Protein AF-K1PUT9-F1 (afdb_monomer_lite)

InterPro domains:
  IPR007111 NACHT nucleoside triphosphatase [PF05729] (448-577)
  IPR025139 Domain of unknown function DUF4062 [PF13271] (136-223)
  IPR027417 P-loop containing nucleoside triphosphate hydrolase [G3DSA:3.40.50.300] (428-583)
  IPR027417 P-loop containing nucleoside triphosphate hydrolase [SSF52540] (423-577)
  IPR052752 NACHT and WD repeat domain-containing protein [PTHR19871] (44-313)

Secondary structure (DSSP, 8-state):
-HHHHHHHHHHHHHHHHHTT-----------------PPPPPPPP------------------------PPPPPPPP----HHHHHHHHHHHHHHHHHHHHHHHHHHHHHHTS-HHHHHHHT-TTSPPPP---EEEEEEE--TTTTHHHHHHIIIIIHHHHHHHHHHTT-EEEEE-GGGT--HHHHHTT-HHHHHHHHHHHHHHH-SS--EEE---S--------SEEEHHHHHHHHHH---HHHHHHHHHHEEEETTSSS-EEEEPPHHHH-GGGG-SSHHHHHHHHHHHHHHHHHHHHHHHHHHHHHS-HHHHGGG----SSSSHHHHHHHHHHHHHHHHHHHTTS-GGG------PPBTTB--TTSHHHHHHHHHHHHHHHHHHHHHHHHHHHHHHH-TTT---HHHHHHHHHHHHHHHHHTT--S-HHHHHHHHHHHHS---S-EEEEE-TTSSHHHHHHHHHHHHHHHTTTSEEEEEEETTSSGGGSSHHHHHHHHHHHHHHHHTPPP---S-HHHHHHHHHHHHHHHHHTT-EEEEEEE-GGGS-SGGGTT-GGGTS-SS--TTEEEEEEEE--GGG--TTT--S--EE--

pLDDT: mean 78.58, std 20.67, range [24.36, 98.19]

Foldseek 3Di:
DVLVVLVVVVVVVVVVVVVPPDDDDDDDDDDDDDDDDDDDDDDDDDDDDDDDDDDDYDDDDDDDDDDDDDDPDDDDPPDQDPVRVVVVVVVVVVVVVVVVVVLVVLLVVLQPDQVLVCLLFLQLSHDFAQPAQEAEAEEAEAPQQCPLLVVLCVVPQQVVLQVLSVVVVHGYHYDDLVVDDDLQCVQLVCSVVVSVVQLVVLVRHHLFHHYDYDDDLFLHFDFDDQKDQPVLVVLLLVQQPDPVLNVLLPVQWDWDVVDVVIIIGGHGLCVVQVQCPPPDSVSVSVSVVVVVVSRVSNLVSSLRSLVVRHDPVRSVSSDGQDCDDDPVRVVVRSVVSVVVVVVVVVVDDPLSDDDDDDDQDPSGQDCVDPRSVVVSVVSSVSVNVSSSVRSVVSVVVQCPPPSNDDDPLSVQSSLQSVLLVVLLPPDDDPVVVLVVLLCQQLDQDQAAAEDEEAPPPSSSSSLSVSSNCSCVSQPVQAHEAEDEAPPDPLRQAQQSVLLSVLVSLCVVVVHDRDDDPDLVVSLVSSVVSLVVCVVSVGAYEYEYEAQLNHDPPPNSLLCVVRDPRGHHSRYYYYYYHYPDPVSPNVVNRPDDYDDPD

Organism: Magallana gigas (NCBI:txid29159)

Structure (mmCIF, N/CA/C/O backbone):
data_AF-K1PUT9-F1
#
_entry.id   AF-K1PUT9-F1
#
loop_
_atom_site.group_PDB
_atom_site.id
_atom_site.type_symbol
_atom_site.label_atom_id
_atom_site.label_alt_id
_atom_site.label_comp_id
_atom_site.label_asym_id
_atom_site.label_entity_id
_atom_site.label_seq_id
_atom_site.pdbx_PDB_ins_code
_atom_site.Cartn_x
_atom_site.Cartn_y
_atom_site.Cartn_z
_atom_site.occupancy
_atom_site.B_iso_or_equiv
_atom_site.auth_seq_id
_atom_site.auth_comp_id
_atom_site.auth_asym_id
_atom_site.auth_atom_id
_atom_site.pdbx_PDB_model_num
ATOM 1 N N . MET A 1 1 ? 30.093 -2.342 -23.960 1.00 30.80 1 MET A N 1
ATOM 2 C CA . MET A 1 1 ? 30.151 -1.610 -22.668 1.00 30.80 1 MET A CA 1
ATOM 3 C C . MET A 1 1 ? 29.332 -2.303 -21.568 1.00 30.80 1 MET A C 1
ATOM 5 O O . MET A 1 1 ? 29.872 -2.478 -20.485 1.00 30.80 1 MET A O 1
ATOM 9 N N . TYR A 1 2 ? 28.123 -2.823 -21.842 1.00 30.95 2 TYR A N 1
ATOM 10 C CA . TYR A 1 2 ? 27.396 -3.733 -20.927 1.00 30.95 2 TYR A CA 1
ATOM 11 C C . TYR A 1 2 ? 28.191 -5.022 -20.604 1.00 30.95 2 TYR A C 1
ATOM 13 O O . TYR A 1 2 ? 28.256 -5.433 -19.454 1.00 30.95 2 TYR A O 1
ATOM 21 N N . ARG A 1 3 ? 28.960 -5.559 -21.569 1.00 33.91 3 ARG A N 1
ATOM 22 C CA . ARG A 1 3 ? 29.993 -6.596 -21.326 1.00 33.91 3 ARG A CA 1
ATOM 23 C C . ARG A 1 3 ? 31.056 -6.204 -20.276 1.00 33.91 3 ARG A C 1
ATOM 25 O O . ARG A 1 3 ? 31.413 -7.042 -19.459 1.00 33.91 3 ARG A O 1
ATOM 32 N N . LYS A 1 4 ? 31.532 -4.947 -20.267 1.00 35.56 4 LYS A N 1
ATOM 33 C CA . LYS A 1 4 ? 32.482 -4.420 -19.256 1.00 35.56 4 LYS A CA 1
ATOM 34 C C . LYS A 1 4 ? 31.805 -4.221 -17.892 1.00 35.56 4 LYS A C 1
ATOM 36 O O . LYS A 1 4 ? 32.411 -4.452 -16.857 1.00 35.56 4 LYS A O 1
ATOM 41 N N . TYR A 1 5 ? 30.528 -3.856 -17.897 1.00 37.16 5 TYR A N 1
ATOM 42 C CA . TYR A 1 5 ? 29.702 -3.718 -16.698 1.00 37.16 5 TYR A CA 1
ATOM 43 C C . TYR A 1 5 ? 29.377 -5.071 -16.036 1.00 37.16 5 TYR A C 1
ATOM 45 O O . TYR A 1 5 ? 29.526 -5.202 -14.825 1.00 37.16 5 TYR A O 1
ATOM 53 N N . LEU A 1 6 ? 29.035 -6.104 -16.819 1.00 36.59 6 LEU A N 1
ATOM 54 C CA . LEU A 1 6 ? 28.894 -7.481 -16.328 1.00 36.59 6 LEU A CA 1
ATOM 55 C C . LEU A 1 6 ? 30.222 -8.022 -15.771 1.00 36.59 6 LEU A C 1
ATOM 57 O O . LEU A 1 6 ? 30.214 -8.757 -14.791 1.00 36.59 6 LEU A O 1
ATOM 61 N N . GLN A 1 7 ? 31.361 -7.613 -16.343 1.00 38.66 7 GLN A N 1
ATOM 62 C CA . GLN A 1 7 ? 32.687 -7.913 -15.790 1.00 38.66 7 GLN A CA 1
ATOM 63 C C . GLN A 1 7 ? 32.936 -7.205 -14.443 1.00 38.66 7 GLN A C 1
ATOM 65 O O . GLN A 1 7 ? 33.443 -7.838 -13.525 1.00 38.66 7 GLN A O 1
ATOM 70 N N . GLU A 1 8 ? 32.553 -5.934 -14.278 1.00 37.59 8 GLU A N 1
ATOM 71 C CA . GLU A 1 8 ? 32.704 -5.206 -13.003 1.00 37.59 8 GLU A CA 1
ATOM 72 C C . GLU A 1 8 ? 31.790 -5.737 -11.884 1.00 37.59 8 GLU A C 1
ATOM 74 O O . GLU A 1 8 ? 32.216 -5.799 -10.729 1.00 37.59 8 GLU A O 1
ATOM 79 N N . ILE A 1 9 ? 30.556 -6.147 -12.206 1.00 38.12 9 ILE A N 1
ATOM 80 C CA . ILE A 1 9 ? 29.644 -6.803 -11.250 1.00 38.12 9 ILE A CA 1
ATOM 81 C C . ILE A 1 9 ? 30.222 -8.147 -10.806 1.00 38.12 9 ILE A C 1
ATOM 83 O O . ILE A 1 9 ? 30.305 -8.408 -9.609 1.00 38.12 9 ILE A O 1
ATOM 87 N N . ALA A 1 10 ? 30.719 -8.943 -11.750 1.00 41.38 10 ALA A N 1
ATOM 88 C CA . ALA A 1 10 ? 31.339 -10.229 -11.460 1.00 41.38 10 ALA A CA 1
ATOM 89 C C . ALA A 1 10 ? 32.583 -10.116 -10.568 1.00 41.38 10 ALA A C 1
ATOM 91 O O . ALA A 1 10 ? 32.801 -10.942 -9.684 1.00 41.38 10 ALA A O 1
ATOM 92 N N . ILE A 1 11 ? 33.400 -9.078 -10.777 1.00 39.72 11 ILE A N 1
ATOM 93 C CA . ILE A 1 11 ? 34.573 -8.800 -9.937 1.00 39.72 11 ILE A CA 1
ATOM 94 C C . ILE A 1 11 ? 34.137 -8.452 -8.504 1.00 39.72 11 ILE A C 1
ATOM 96 O O . ILE A 1 11 ? 34.746 -8.938 -7.552 1.00 39.72 11 ILE A O 1
ATOM 100 N N . ARG A 1 12 ? 33.059 -7.674 -8.337 1.00 40.72 12 ARG A N 1
ATOM 101 C CA . ARG A 1 12 ? 32.508 -7.311 -7.018 1.00 40.72 12 ARG A CA 1
ATOM 102 C C . ARG A 1 12 ? 31.859 -8.492 -6.297 1.00 40.72 12 ARG A C 1
ATOM 104 O O . ARG A 1 12 ? 32.074 -8.655 -5.101 1.00 40.72 12 ARG A O 1
ATOM 111 N N . GLU A 1 13 ? 31.135 -9.352 -7.007 1.00 40.44 13 GLU A N 1
ATOM 112 C CA . GLU A 1 13 ? 30.554 -10.582 -6.445 1.00 40.44 13 GLU A CA 1
ATOM 113 C C . GLU A 1 13 ? 31.645 -11.567 -5.993 1.00 40.44 13 GLU A C 1
ATOM 115 O O . GLU A 1 13 ? 31.548 -12.154 -4.914 1.00 40.44 13 GLU A O 1
ATOM 120 N N . LYS A 1 14 ? 32.747 -11.665 -6.749 1.00 40.25 14 LYS A N 1
ATOM 121 C CA . LYS A 1 14 ? 33.920 -12.479 -6.389 1.00 40.25 14 LYS A CA 1
ATOM 122 C C . LYS A 1 14 ? 34.670 -11.934 -5.165 1.00 40.25 14 LYS A C 1
ATOM 124 O O . LYS A 1 14 ? 35.183 -12.713 -4.366 1.00 40.25 14 LYS A O 1
ATOM 129 N N . GLN A 1 15 ? 34.709 -10.612 -4.986 1.00 35.75 15 GLN A N 1
ATOM 130 C CA . GLN A 1 15 ? 35.295 -9.965 -3.804 1.00 35.75 15 GLN A CA 1
ATOM 131 C C . GLN A 1 15 ? 34.413 -10.106 -2.552 1.00 35.75 15 GLN A C 1
ATOM 133 O O . GLN A 1 15 ? 34.942 -10.276 -1.456 1.00 35.75 15 GLN A O 1
ATOM 138 N N . MET A 1 16 ? 33.084 -10.109 -2.700 1.00 37.28 16 MET A N 1
ATOM 139 C CA . MET A 1 16 ? 32.165 -10.348 -1.579 1.00 37.28 16 MET A CA 1
ATOM 140 C C . MET A 1 16 ? 32.122 -11.820 -1.139 1.00 37.28 16 MET A C 1
ATOM 142 O O . MET A 1 16 ? 31.988 -12.085 0.052 1.00 37.28 16 MET A O 1
ATOM 146 N N . GLY A 1 17 ? 32.315 -12.776 -2.056 1.00 35.94 17 GLY A N 1
ATOM 147 C CA . GLY A 1 17 ? 32.394 -14.206 -1.723 1.00 35.94 17 GLY A CA 1
ATOM 148 C C . GLY A 1 17 ? 33.625 -14.602 -0.895 1.00 35.94 17 GLY A C 1
ATOM 149 O O . GLY A 1 17 ? 33.537 -15.510 -0.072 1.00 35.94 17 GLY A O 1
ATOM 150 N N . ASN A 1 18 ? 34.750 -13.892 -1.046 1.00 33.91 18 ASN A N 1
ATOM 151 C CA . ASN A 1 18 ? 35.984 -14.170 -0.297 1.00 33.91 18 ASN A CA 1
ATOM 152 C C . ASN A 1 18 ? 36.039 -13.513 1.096 1.00 33.91 18 ASN A C 1
ATOM 154 O O . ASN A 1 18 ? 36.857 -13.918 1.917 1.00 33.91 18 ASN A O 1
ATOM 158 N N . ASN A 1 19 ? 35.164 -12.548 1.397 1.00 33.03 19 ASN A N 1
ATOM 159 C CA . ASN A 1 19 ? 35.111 -11.886 2.709 1.00 33.03 19 ASN A CA 1
ATOM 160 C C . ASN A 1 19 ? 34.119 -12.538 3.695 1.00 33.03 19 ASN A C 1
ATOM 162 O O . ASN A 1 19 ? 33.950 -12.044 4.808 1.00 33.03 19 ASN A O 1
ATOM 166 N N . CYS A 1 20 ? 33.497 -13.666 3.330 1.00 29.95 20 CYS A N 1
ATOM 167 C CA . CYS A 1 20 ? 32.589 -14.428 4.199 1.00 29.95 20 CYS A CA 1
ATOM 168 C C . CYS A 1 20 ? 33.163 -15.768 4.700 1.00 29.95 20 CYS A C 1
ATOM 170 O O . CYS A 1 20 ? 32.408 -16.629 5.146 1.00 29.95 20 CYS A O 1
ATOM 172 N N . SER A 1 21 ? 34.488 -15.945 4.696 1.00 33.91 21 SER A N 1
ATOM 173 C CA . SER A 1 21 ? 35.160 -17.050 5.396 1.00 33.91 21 SER A CA 1
ATOM 174 C C . SER A 1 21 ? 36.113 -16.512 6.469 1.00 33.91 21 SER A C 1
ATOM 176 O O . SER A 1 21 ? 37.331 -16.566 6.330 1.00 33.91 21 SER A O 1
ATOM 178 N N . GLY A 1 22 ? 35.540 -15.957 7.539 1.00 25.95 22 GLY A N 1
ATOM 179 C CA . GLY A 1 22 ? 36.256 -15.482 8.723 1.00 25.95 22 GLY A CA 1
ATOM 180 C C . GLY A 1 22 ? 35.576 -15.975 9.997 1.00 25.95 22 GLY A C 1
ATOM 181 O O . GLY A 1 22 ? 34.672 -15.328 10.509 1.00 25.95 22 GLY A O 1
ATOM 182 N N . THR A 1 23 ? 35.989 -17.162 10.445 1.00 28.58 23 THR A N 1
ATOM 183 C CA . THR A 1 23 ? 36.027 -17.655 11.838 1.00 28.58 23 THR A CA 1
ATOM 184 C C . THR A 1 23 ? 35.110 -16.990 12.876 1.00 28.58 23 THR A C 1
ATOM 186 O O . THR A 1 23 ? 35.465 -15.976 13.472 1.00 28.58 23 THR A O 1
ATOM 189 N N . LEU A 1 24 ? 34.014 -17.673 13.229 1.00 26.48 24 LEU A N 1
ATOM 190 C CA . LEU A 1 24 ? 33.425 -17.602 14.571 1.00 26.48 24 LEU A CA 1
ATOM 191 C C . LEU A 1 24 ? 33.743 -18.904 15.311 1.00 26.48 24 LEU A C 1
ATOM 193 O O . LEU A 1 24 ? 33.094 -19.935 15.141 1.00 26.48 24 LEU A O 1
ATOM 197 N N . THR A 1 25 ? 34.795 -18.839 16.118 1.00 24.36 25 THR A N 1
ATOM 198 C CA . THR A 1 25 ? 35.173 -19.822 17.128 1.00 24.36 25 THR A CA 1
ATOM 199 C C . THR A 1 25 ? 34.096 -19.884 18.215 1.00 24.36 25 THR A C 1
ATOM 201 O O . THR A 1 25 ? 33.908 -18.943 18.983 1.00 24.36 25 THR A O 1
ATOM 204 N N . ARG A 1 26 ? 33.377 -21.008 18.310 1.00 24.84 26 ARG A N 1
ATOM 205 C CA . ARG A 1 26 ? 32.587 -21.349 19.503 1.00 24.84 26 ARG A CA 1
ATOM 206 C C . ARG A 1 26 ? 33.471 -22.128 20.472 1.00 24.84 26 ARG A C 1
ATOM 208 O O . ARG A 1 26 ? 33.825 -23.270 20.195 1.00 24.84 26 ARG A O 1
ATOM 215 N N . HIS A 1 27 ? 33.795 -21.519 21.610 1.00 26.58 27 HIS A N 1
ATOM 216 C CA . HIS A 1 27 ? 34.265 -22.260 22.780 1.00 26.58 27 HIS A CA 1
ATOM 217 C C . HIS A 1 27 ? 33.096 -23.018 23.444 1.00 26.58 27 HIS A C 1
ATOM 219 O O . HIS A 1 27 ? 31.967 -22.520 23.427 1.00 26.58 27 HIS A O 1
ATOM 225 N N . PRO A 1 28 ? 33.345 -24.217 24.006 1.00 28.77 28 PRO A N 1
ATOM 226 C CA . PRO A 1 28 ? 32.319 -25.104 24.540 1.00 28.77 28 PRO A CA 1
ATOM 227 C C . PRO A 1 28 ? 32.100 -24.886 26.043 1.00 28.77 28 PRO A C 1
ATOM 229 O O . PRO A 1 28 ? 33.018 -24.495 26.759 1.00 28.77 28 PRO A O 1
ATOM 232 N N . ASN A 1 29 ? 30.907 -25.218 26.533 1.00 24.91 29 ASN A N 1
ATOM 233 C CA . ASN A 1 29 ? 30.709 -25.621 27.927 1.00 24.91 29 ASN A CA 1
ATOM 234 C C . ASN A 1 29 ? 29.463 -26.531 28.049 1.00 24.91 29 ASN A C 1
ATOM 236 O O . ASN A 1 29 ? 28.692 -26.613 27.091 1.00 24.91 29 ASN A O 1
ATOM 240 N N . PRO A 1 30 ? 29.311 -27.311 29.136 1.00 29.06 30 PRO A N 1
ATOM 241 C CA . PRO A 1 30 ? 29.352 -28.764 29.028 1.00 29.06 30 PRO A CA 1
ATOM 242 C C . PRO A 1 30 ? 28.122 -29.466 29.641 1.00 29.06 30 PRO A C 1
ATOM 244 O O . PRO A 1 30 ? 27.327 -28.863 30.347 1.00 29.06 30 PRO A O 1
ATOM 247 N N . GLN A 1 31 ? 28.052 -30.780 29.400 1.00 25.86 31 GLN A N 1
ATOM 248 C CA . GLN A 1 31 ? 27.315 -31.802 30.162 1.00 25.86 31 GLN A CA 1
ATOM 249 C C . GLN A 1 31 ? 25.779 -31.690 30.275 1.00 25.86 31 GLN A C 1
ATOM 251 O O . GLN A 1 31 ? 25.223 -30.942 31.068 1.00 25.86 31 GLN A O 1
ATOM 256 N N . SER A 1 32 ? 25.085 -32.629 29.631 1.00 26.20 32 SER A N 1
ATOM 257 C CA . SER A 1 32 ? 24.365 -33.679 30.371 1.00 26.20 32 SER A CA 1
ATOM 258 C C . SER A 1 32 ? 23.979 -34.833 29.444 1.00 26.20 32 SER A C 1
ATOM 260 O O . SER A 1 32 ? 23.550 -34.665 28.306 1.00 26.20 32 SER A O 1
ATOM 262 N N . SER A 1 33 ? 24.255 -36.021 29.959 1.00 25.44 33 SER A N 1
ATOM 263 C CA . SER A 1 33 ? 23.926 -37.354 29.478 1.00 25.44 33 SER A CA 1
ATOM 264 C C . SER A 1 33 ? 22.414 -37.576 29.370 1.00 25.44 33 SER A C 1
ATOM 266 O O . SER A 1 33 ? 21.672 -37.112 30.226 1.00 25.44 33 SER A O 1
ATOM 268 N N . GLU A 1 34 ? 21.952 -38.341 28.377 1.00 27.53 34 GLU A N 1
ATOM 269 C CA . GLU A 1 34 ? 21.602 -39.772 28.503 1.00 27.53 34 GLU A CA 1
ATOM 270 C C . GLU A 1 34 ? 20.515 -40.218 27.498 1.00 27.53 34 GLU A C 1
ATOM 272 O O . GLU A 1 34 ? 19.565 -39.505 27.198 1.00 27.53 34 GLU A O 1
ATOM 277 N N . ASN A 1 35 ? 20.660 -41.474 27.064 1.00 27.98 35 ASN A N 1
ATOM 278 C CA . ASN A 1 35 ? 19.644 -42.402 26.549 1.00 27.98 35 ASN A CA 1
ATOM 279 C C . ASN A 1 35 ? 19.108 -42.281 25.108 1.00 27.98 35 ASN A C 1
ATOM 281 O O . ASN A 1 35 ? 18.075 -41.691 24.807 1.00 27.98 35 ASN A O 1
ATOM 285 N N . ARG A 1 36 ? 19.760 -43.071 24.237 1.00 27.81 36 ARG A N 1
ATOM 286 C CA . ARG A 1 36 ? 19.180 -43.683 23.031 1.00 27.81 36 ARG A CA 1
ATOM 287 C C . ARG A 1 36 ? 18.022 -44.617 23.404 1.00 27.81 36 ARG A C 1
ATOM 289 O O . ARG A 1 36 ? 18.227 -45.558 24.168 1.00 27.81 36 ARG A O 1
ATOM 296 N N . ARG A 1 37 ? 16.868 -44.463 22.751 1.00 29.67 37 ARG A N 1
ATOM 297 C CA . ARG A 1 37 ? 15.936 -45.568 22.473 1.00 29.67 37 ARG A CA 1
ATOM 298 C C . ARG A 1 37 ? 15.437 -45.475 21.032 1.00 29.67 37 ARG A C 1
ATOM 300 O O . ARG A 1 37 ? 15.165 -44.396 20.521 1.00 29.67 37 ARG A O 1
ATOM 307 N N . THR A 1 38 ? 15.421 -46.637 20.397 1.00 33.41 38 THR A N 1
ATOM 308 C CA . THR A 1 38 ? 14.988 -46.954 19.034 1.00 33.41 38 THR A CA 1
ATOM 309 C C . THR A 1 38 ? 13.473 -46.772 18.835 1.00 33.41 38 THR A C 1
ATOM 311 O O . THR A 1 38 ? 12.729 -46.815 19.816 1.00 33.41 38 THR A O 1
ATOM 314 N N . PRO A 1 39 ? 13.000 -46.592 17.586 1.00 32.75 39 PRO A N 1
ATOM 315 C CA . PRO A 1 39 ? 11.581 -46.402 17.278 1.00 32.75 39 PRO A CA 1
ATOM 316 C C . PRO A 1 39 ? 10.847 -47.744 17.075 1.00 32.75 39 PRO A C 1
ATOM 318 O O . PRO A 1 39 ? 11.471 -48.686 16.583 1.00 32.75 39 PRO A O 1
ATOM 321 N N . PRO A 1 40 ? 9.539 -47.854 17.386 1.00 32.22 40 PRO A N 1
ATOM 322 C CA . PRO A 1 40 ? 8.723 -48.973 16.936 1.00 32.22 40 PRO A CA 1
ATOM 323 C C . PRO A 1 40 ? 7.914 -48.629 15.672 1.00 32.22 40 PRO A C 1
ATOM 325 O O . PRO A 1 40 ? 7.420 -47.514 15.500 1.00 32.22 40 PRO A O 1
ATOM 328 N N . GLU A 1 41 ? 7.791 -49.633 14.807 1.00 32.69 41 GLU A N 1
ATOM 329 C CA . GLU A 1 41 ? 6.952 -49.702 13.604 1.00 32.69 41 GLU A CA 1
ATOM 330 C C . GLU A 1 41 ? 5.460 -49.998 13.918 1.00 32.69 41 GLU A C 1
ATOM 332 O O . GLU A 1 41 ? 5.133 -50.359 15.053 1.00 32.69 41 GLU A O 1
ATOM 337 N N . PRO A 1 42 ? 4.539 -49.828 12.940 1.00 37.69 42 PRO A N 1
ATOM 338 C CA . PRO A 1 42 ? 3.090 -49.735 13.160 1.00 37.69 42 PRO A CA 1
ATOM 339 C C . PRO A 1 42 ? 2.347 -51.080 13.002 1.00 37.69 42 PRO A C 1
ATOM 341 O O . PRO A 1 42 ? 2.866 -51.984 12.347 1.00 37.69 42 PRO A O 1
ATOM 344 N N . PRO A 1 43 ? 1.101 -51.228 13.507 1.00 36.44 43 PRO A N 1
ATOM 345 C CA . PRO A 1 43 ? 0.304 -52.425 13.259 1.00 36.44 43 PRO A CA 1
ATOM 346 C C . PRO A 1 43 ? -0.730 -52.253 12.130 1.00 36.44 43 PRO A C 1
ATOM 348 O O . PRO A 1 43 ? -1.459 -51.263 12.049 1.00 36.44 43 PRO A O 1
ATOM 351 N N . THR A 1 44 ? -0.811 -53.288 11.296 1.00 31.80 44 THR A N 1
ATOM 352 C CA . THR A 1 44 ? -1.828 -53.582 10.267 1.00 31.80 44 THR A CA 1
ATOM 353 C C . THR A 1 44 ? -3.019 -54.347 10.896 1.00 31.80 44 THR A C 1
ATOM 355 O O . THR A 1 44 ? -2.849 -54.944 11.962 1.00 31.80 44 THR A O 1
ATOM 358 N N . PRO A 1 45 ? -4.227 -54.362 10.289 1.00 39.69 45 PRO A N 1
ATOM 359 C CA . PRO A 1 45 ? -5.467 -54.780 10.944 1.00 39.69 45 PRO A CA 1
ATOM 360 C C . PRO A 1 45 ? -5.888 -56.223 10.608 1.00 39.69 45 PRO A C 1
ATOM 362 O O . PRO A 1 45 ? -5.579 -56.744 9.538 1.00 39.69 45 PRO A O 1
ATOM 365 N N . LEU A 1 46 ? -6.678 -56.838 11.494 1.00 29.50 46 LEU A N 1
ATOM 366 C CA . LEU A 1 46 ? -7.409 -58.088 11.253 1.00 29.50 46 LEU A CA 1
ATOM 367 C C . LEU A 1 46 ? -8.869 -57.934 11.700 1.00 29.50 46 LEU A C 1
ATOM 369 O O . LEU A 1 46 ? -9.144 -57.349 12.747 1.00 29.50 46 LEU A O 1
ATOM 373 N N . GLY A 1 47 ? -9.791 -58.447 10.882 1.00 27.14 47 GLY A N 1
ATOM 374 C CA . GLY A 1 47 ? -11.238 -58.425 11.101 1.00 27.14 47 GLY A CA 1
ATOM 375 C C . GLY A 1 47 ? -11.892 -59.813 11.161 1.00 27.14 47 GLY A C 1
ATOM 376 O O . GLY A 1 47 ? -11.200 -60.828 11.137 1.00 27.14 47 GLY A O 1
ATOM 377 N N . HIS A 1 48 ? -13.238 -59.777 11.137 1.00 31.55 48 HIS A N 1
ATOM 378 C CA . HIS A 1 48 ? -14.245 -60.860 10.994 1.00 31.55 48 HIS A CA 1
ATOM 379 C C . HIS A 1 48 ? -14.515 -61.734 12.244 1.00 31.55 48 HIS A C 1
ATOM 381 O O . HIS A 1 48 ? -13.600 -61.964 13.018 1.00 31.55 48 HIS A O 1
ATOM 387 N N . HIS A 1 49 ? -15.713 -62.249 12.588 1.00 30.14 49 HIS A N 1
ATOM 388 C CA . HIS A 1 49 ? -17.033 -62.582 11.978 1.00 30.14 49 HIS A CA 1
ATOM 389 C C . HIS A 1 49 ? -18.083 -62.612 13.149 1.00 30.14 49 HIS A C 1
ATOM 391 O O . HIS A 1 49 ? -17.659 -62.854 14.272 1.00 30.14 49 HIS A O 1
ATOM 397 N N . ALA A 1 50 ? -19.385 -62.258 13.094 1.00 28.77 50 ALA A N 1
ATOM 398 C CA . ALA A 1 50 ? -20.593 -62.670 12.332 1.00 28.77 50 ALA A CA 1
ATOM 399 C C . ALA A 1 50 ? -21.620 -63.508 13.156 1.00 28.77 50 ALA A C 1
ATOM 401 O O . ALA A 1 50 ? -21.240 -64.157 14.126 1.00 28.77 50 ALA A O 1
ATOM 402 N N . THR A 1 51 ? -22.879 -63.527 12.664 1.00 27.19 51 THR A N 1
ATOM 403 C CA . THR A 1 51 ? -24.092 -64.348 12.984 1.00 27.19 51 THR A CA 1
ATOM 404 C C . THR A 1 51 ? -25.117 -63.783 13.984 1.00 27.19 51 THR A C 1
ATOM 406 O O . THR A 1 51 ? -24.735 -63.140 14.951 1.00 27.19 51 THR A O 1
ATOM 409 N N . GLU A 1 52 ? -26.427 -64.071 13.917 1.00 28.75 52 GLU A N 1
ATOM 410 C CA . GLU A 1 52 ? -27.485 -64.114 12.873 1.00 28.75 52 GLU A CA 1
ATOM 411 C C . GLU A 1 52 ? -28.836 -64.421 13.591 1.00 28.75 52 GLU A C 1
ATOM 413 O O . GLU A 1 52 ? -28.823 -64.829 14.751 1.00 28.75 52 GLU A O 1
ATOM 418 N N . SER A 1 53 ? -29.969 -64.323 12.869 1.00 28.22 53 SER A N 1
ATOM 419 C CA . SER A 1 53 ? -31.367 -64.745 13.192 1.00 28.22 53 SER A CA 1
ATOM 420 C C . SER A 1 53 ? -32.231 -63.784 14.046 1.00 28.22 53 SER A C 1
ATOM 422 O O . SER A 1 53 ? -31.775 -63.255 15.047 1.00 28.22 53 SER A O 1
ATOM 424 N N . GLY A 1 54 ? -33.498 -63.448 13.754 1.00 25.83 54 GLY A N 1
ATOM 425 C CA . GLY A 1 54 ? -34.460 -63.859 12.724 1.00 25.83 54 GLY A CA 1
ATOM 426 C C . GLY A 1 54 ? -35.579 -64.756 13.278 1.00 25.83 54 GLY A C 1
ATOM 427 O O . GLY A 1 54 ? -35.345 -65.950 13.386 1.00 25.83 54 GLY A O 1
ATOM 428 N N . ASN A 1 55 ? -36.788 -64.226 13.561 1.00 27.42 55 ASN A N 1
ATOM 429 C CA . ASN A 1 55 ? -38.055 -64.926 13.256 1.00 27.42 55 ASN A CA 1
ATOM 430 C C . ASN A 1 55 ? -39.339 -64.071 13.373 1.00 27.42 55 ASN A C 1
ATOM 432 O O . ASN A 1 55 ? -39.386 -63.073 14.087 1.00 27.42 55 ASN A O 1
ATOM 436 N N . GLN A 1 56 ? -40.367 -64.503 12.634 1.00 28.45 56 GLN A N 1
ATOM 437 C CA . GLN A 1 56 ? -41.621 -63.824 12.292 1.00 28.45 56 GLN A CA 1
ATOM 438 C C . GLN A 1 56 ? -42.863 -64.287 13.100 1.00 28.45 56 GLN A C 1
ATOM 440 O O . GLN A 1 56 ? -42.905 -65.405 13.599 1.00 28.45 56 GLN A O 1
ATOM 445 N N . ASN A 1 57 ? -43.915 -63.455 13.007 1.00 29.52 57 ASN A N 1
ATOM 446 C CA . ASN A 1 57 ? -45.347 -63.761 12.786 1.00 29.52 57 ASN A CA 1
ATOM 447 C C . ASN A 1 57 ? -46.360 -64.054 13.927 1.00 29.52 57 ASN A C 1
ATOM 449 O O . ASN A 1 57 ? -46.361 -65.104 14.552 1.00 29.52 57 ASN A O 1
ATOM 453 N N . ALA A 1 58 ? -47.354 -63.142 13.949 1.00 27.73 58 ALA A N 1
ATOM 454 C CA . ALA A 1 58 ? -48.816 -63.328 13.846 1.00 27.73 58 ALA A CA 1
ATOM 455 C C . ALA A 1 58 ? -49.652 -63.825 15.049 1.00 27.73 58 ALA A C 1
ATOM 457 O O . ALA A 1 58 ? -49.535 -64.970 15.457 1.00 27.73 58 ALA A O 1
ATOM 458 N N . GLN A 1 59 ? -50.631 -63.007 15.484 1.00 27.16 59 GLN A N 1
ATOM 459 C CA . GLN A 1 59 ? -52.093 -63.201 15.293 1.00 27.16 59 GLN A CA 1
ATOM 460 C C . GLN A 1 59 ? -52.939 -62.225 16.159 1.00 27.16 59 GLN A C 1
ATOM 462 O O . GLN A 1 59 ? -52.650 -61.991 17.327 1.00 27.16 59 GLN A O 1
ATOM 467 N N . ASN A 1 60 ? -53.991 -61.661 15.546 1.00 28.38 60 ASN A N 1
ATOM 468 C CA . ASN A 1 60 ? -55.162 -60.959 16.134 1.00 28.38 60 ASN A CA 1
ATOM 469 C C . ASN A 1 60 ? -56.173 -61.992 16.720 1.00 28.38 60 ASN A C 1
ATOM 471 O O . ASN A 1 60 ? -56.001 -63.158 16.359 1.00 28.38 60 ASN A O 1
ATOM 475 N N . PRO A 1 61 ? -57.252 -61.664 17.499 1.00 39.41 61 PRO A N 1
ATOM 476 C CA . PRO A 1 61 ? -58.137 -60.474 17.415 1.00 39.41 61 PRO A CA 1
ATOM 477 C C . PRO A 1 61 ? -58.655 -59.865 18.763 1.00 39.41 61 PRO A C 1
ATOM 479 O O . PRO A 1 61 ? -58.355 -60.362 19.840 1.00 39.41 61 PRO A O 1
ATOM 482 N N . GLY A 1 62 ? -59.416 -58.751 18.679 1.00 24.77 62 GLY A N 1
ATOM 483 C CA . GLY A 1 62 ? -59.976 -57.931 19.791 1.00 24.77 62 GLY A CA 1
ATOM 484 C C . GLY A 1 62 ? -61.176 -58.539 20.564 1.00 24.77 62 GLY A C 1
ATOM 485 O O . GLY A 1 62 ? -61.290 -59.760 20.545 1.00 24.77 62 GLY A O 1
ATOM 486 N N . PRO A 1 63 ? -62.113 -57.768 21.194 1.00 43.84 63 PRO A N 1
ATOM 487 C CA . PRO A 1 63 ? -62.386 -56.322 21.058 1.00 43.84 63 PRO A CA 1
ATOM 488 C C . PRO A 1 63 ? -62.747 -55.531 22.358 1.00 43.84 63 PRO A C 1
ATOM 490 O O . PRO A 1 63 ? -62.969 -56.083 23.430 1.00 43.84 63 PRO A O 1
ATOM 493 N N . SER A 1 64 ? -62.972 -54.222 22.161 1.00 28.48 64 SER A N 1
ATOM 494 C CA . SER A 1 64 ? -64.054 -53.386 22.736 1.00 28.48 64 SER A CA 1
ATOM 495 C C . SER A 1 64 ? -63.771 -52.368 23.864 1.00 28.48 64 SER A C 1
ATOM 497 O O . SER A 1 64 ? -63.293 -52.684 24.946 1.00 28.48 64 SER A O 1
ATOM 499 N N . ASN A 1 65 ? -64.245 -51.151 23.548 1.00 28.06 65 ASN A N 1
ATOM 500 C CA . ASN A 1 65 ? -64.884 -50.118 24.375 1.00 28.06 65 ASN A CA 1
ATOM 501 C C . ASN A 1 65 ? -64.124 -48.861 24.846 1.00 28.06 65 ASN A C 1
ATOM 503 O O . ASN A 1 65 ? -63.332 -48.894 25.777 1.00 28.06 65 ASN A O 1
ATOM 507 N N . SER A 1 66 ? -64.578 -47.742 24.234 1.00 28.27 66 SER A N 1
ATOM 508 C CA . SER A 1 66 ? -64.975 -46.435 24.815 1.00 28.27 66 SER A CA 1
ATOM 509 C C . SER A 1 66 ? -63.887 -45.651 25.554 1.00 28.27 66 SER A C 1
ATOM 511 O O . SER A 1 66 ? -63.304 -46.157 26.496 1.00 28.27 66 SER A O 1
ATOM 513 N N . THR A 1 67 ? -63.520 -44.408 25.236 1.00 31.31 67 THR A N 1
ATOM 514 C CA . THR A 1 67 ? -64.245 -43.166 24.878 1.00 31.31 67 THR A CA 1
ATOM 515 C C . THR A 1 67 ? -63.111 -42.157 24.585 1.00 31.31 67 THR A C 1
ATOM 517 O O . THR A 1 67 ? -62.148 -42.118 25.337 1.00 31.31 67 THR A O 1
ATOM 520 N N . GLY A 1 68 ? -63.038 -41.414 23.481 1.00 30.75 68 GLY A N 1
ATOM 521 C CA . GLY A 1 68 ? -63.870 -40.248 23.199 1.00 30.75 68 GLY A CA 1
ATOM 522 C C . GLY A 1 68 ? -63.121 -38.932 23.492 1.00 30.75 68 GLY A C 1
ATOM 523 O O . GLY A 1 68 ? -63.339 -38.349 24.544 1.00 30.75 68 GLY A O 1
ATOM 524 N N . THR A 1 69 ? -62.269 -38.444 22.575 1.00 32.12 69 THR A N 1
ATOM 525 C CA . THR A 1 69 ? -62.103 -37.001 22.255 1.00 32.12 69 THR A CA 1
ATOM 526 C C . THR A 1 69 ? -61.275 -36.819 20.974 1.00 32.12 69 THR A C 1
ATOM 528 O O . THR A 1 69 ? -60.287 -37.509 20.745 1.00 32.12 69 THR A O 1
ATOM 531 N N . GLN A 1 70 ? -61.749 -35.936 20.095 1.00 34.06 70 GLN A N 1
ATOM 532 C CA . GLN A 1 70 ? -61.354 -35.786 18.693 1.00 34.06 70 GLN A CA 1
ATOM 533 C C . GLN A 1 70 ? -60.020 -35.035 18.520 1.00 34.06 70 GLN A C 1
ATOM 535 O O . GLN A 1 70 ? -59.830 -33.977 19.110 1.00 34.06 70 GLN A O 1
ATOM 540 N N . ASN A 1 71 ? -59.150 -35.531 17.632 1.00 33.66 71 ASN A N 1
ATOM 541 C CA . ASN A 1 71 ? -58.046 -34.773 17.030 1.00 33.66 71 ASN A CA 1
ATOM 542 C C . ASN A 1 71 ? -58.460 -34.345 15.607 1.00 33.66 71 ASN A C 1
ATOM 544 O O . ASN A 1 71 ? -58.993 -35.184 14.875 1.00 33.66 71 ASN A O 1
ATOM 548 N N . PRO A 1 72 ? -58.222 -33.094 15.170 1.00 39.81 72 PRO A N 1
ATOM 549 C CA . PRO A 1 72 ? -58.499 -32.695 13.797 1.00 39.81 72 PRO A CA 1
ATOM 550 C C . PRO A 1 72 ? -57.511 -33.385 12.848 1.00 39.81 72 PRO A C 1
ATOM 552 O O . PRO A 1 72 ? -56.296 -33.340 13.043 1.00 39.81 72 PRO A O 1
ATOM 555 N N . ALA A 1 73 ? -58.051 -34.046 11.824 1.00 40.28 73 ALA A N 1
ATOM 556 C CA . ALA A 1 73 ? -57.291 -34.739 10.794 1.00 40.28 73 ALA A CA 1
ATOM 557 C C . ALA A 1 73 ? -56.275 -33.797 10.120 1.00 40.28 73 ALA A C 1
ATOM 559 O O . ALA A 1 73 ? -56.643 -32.765 9.556 1.00 40.28 73 ALA A O 1
ATOM 560 N N . GLN A 1 74 ? -54.992 -34.165 10.157 1.00 40.84 74 GLN A N 1
ATOM 561 C CA . GLN A 1 74 ? -53.959 -33.531 9.343 1.00 40.84 74 GLN A CA 1
ATOM 562 C C . GLN A 1 74 ? -54.223 -33.850 7.866 1.00 40.84 74 GLN A C 1
ATOM 564 O O . GLN A 1 74 ? -54.211 -35.010 7.456 1.00 40.84 74 GLN A O 1
ATOM 569 N N . ALA A 1 75 ? -54.470 -32.809 7.071 1.00 41.66 75 ALA A N 1
ATOM 570 C CA . ALA A 1 75 ? -54.516 -32.905 5.617 1.00 41.66 75 ALA A CA 1
ATOM 571 C C . ALA A 1 75 ? -53.143 -33.349 5.064 1.00 41.66 75 ALA A C 1
ATOM 573 O O . ALA A 1 75 ? -52.113 -32.941 5.610 1.00 41.66 75 ALA A O 1
ATOM 574 N N . PRO A 1 76 ? -53.096 -34.145 3.979 1.00 44.41 76 PRO A N 1
ATOM 575 C CA . PRO A 1 76 ? -51.834 -34.580 3.389 1.00 44.41 76 PRO A CA 1
ATOM 576 C C . PRO A 1 76 ? -51.027 -33.371 2.882 1.00 44.41 76 PRO A C 1
ATOM 578 O O . PRO A 1 76 ? -51.618 -32.368 2.460 1.00 44.41 76 PRO A O 1
ATOM 581 N N . PRO A 1 77 ? -49.681 -33.426 2.906 1.00 47.44 77 PRO A N 1
ATOM 582 C CA . PRO A 1 77 ? -48.851 -32.318 2.453 1.00 47.44 77 PRO A CA 1
ATOM 583 C C . PRO A 1 77 ? -49.153 -32.022 0.980 1.00 47.44 77 PRO A C 1
ATOM 585 O O . PRO A 1 77 ? -49.057 -32.902 0.126 1.00 47.44 77 PRO A O 1
ATOM 588 N N . LYS A 1 78 ? -49.537 -30.774 0.678 1.00 55.19 78 LYS A N 1
ATOM 589 C CA . LYS A 1 78 ? -49.787 -30.309 -0.693 1.00 55.19 78 LYS A CA 1
ATOM 590 C C . LYS A 1 78 ? -48.526 -30.517 -1.539 1.00 55.19 78 LYS A C 1
ATOM 592 O O . LYS A 1 78 ? -47.550 -29.781 -1.391 1.00 55.19 78 LYS A O 1
ATOM 597 N N . VAL A 1 79 ? -48.554 -31.501 -2.435 1.00 54.97 79 VAL A N 1
ATOM 598 C CA . VAL A 1 79 ? -47.518 -31.705 -3.451 1.00 54.97 79 VAL A CA 1
ATOM 599 C C . VAL A 1 79 ? -47.622 -30.554 -4.451 1.00 54.97 79 VAL A C 1
ATOM 601 O O . VAL A 1 79 ? -48.607 -30.437 -5.175 1.00 54.97 79 VAL A O 1
ATOM 604 N N . LEU A 1 80 ? -46.631 -29.661 -4.437 1.00 59.59 80 LEU A N 1
ATOM 605 C CA . LEU A 1 80 ? -46.544 -28.532 -5.367 1.00 59.59 80 LEU A CA 1
ATOM 606 C C . LEU A 1 80 ? -46.368 -29.055 -6.797 1.00 59.59 80 LEU A C 1
ATOM 608 O O . LEU A 1 80 ? -45.483 -29.882 -7.040 1.00 59.59 80 LEU A O 1
ATOM 612 N N . THR A 1 81 ? -47.166 -28.545 -7.736 1.00 78.50 81 THR A N 1
ATOM 613 C CA . THR A 1 81 ? -47.004 -28.847 -9.166 1.00 78.50 81 THR A CA 1
ATOM 614 C C . THR A 1 81 ? -45.667 -28.304 -9.690 1.00 78.50 81 THR A C 1
ATOM 616 O O . THR A 1 81 ? -45.088 -27.377 -9.117 1.00 78.50 81 THR A O 1
ATOM 619 N N . GLU A 1 82 ? -45.149 -28.874 -10.781 1.00 71.62 82 GLU A N 1
ATOM 620 C CA . GLU A 1 82 ? -43.913 -28.423 -11.453 1.00 71.62 82 GLU A CA 1
ATOM 621 C C . GLU A 1 82 ? -43.907 -26.910 -11.737 1.00 71.62 82 GLU A C 1
ATOM 623 O O . GLU A 1 82 ? -42.912 -26.227 -11.493 1.00 71.62 82 GLU A O 1
ATOM 628 N N . GLU A 1 83 ? -45.043 -26.359 -12.170 1.00 73.38 83 GLU A N 1
ATOM 629 C CA . GLU A 1 83 ? -45.206 -24.922 -12.414 1.00 73.38 83 GLU A CA 1
ATOM 630 C C . GLU A 1 83 ? -45.120 -24.091 -11.127 1.00 73.38 83 GLU A C 1
ATOM 632 O O . GLU A 1 83 ? -44.471 -23.046 -11.106 1.00 73.38 83 GLU A O 1
ATOM 637 N N . GLN A 1 84 ? -45.695 -24.573 -10.019 1.00 73.31 84 GLN A N 1
ATOM 638 C CA . GLN A 1 84 ? -45.608 -23.901 -8.719 1.00 73.31 84 GLN A CA 1
ATOM 639 C C . GLN A 1 84 ? -44.184 -23.930 -8.144 1.00 73.31 84 GLN A C 1
ATOM 641 O O . GLN A 1 84 ? -43.773 -22.974 -7.481 1.00 73.31 84 GLN A O 1
ATOM 646 N N . LYS A 1 85 ? -43.414 -24.996 -8.406 1.00 74.94 85 LYS A N 1
ATOM 647 C CA . LYS A 1 85 ? -41.987 -25.069 -8.047 1.00 74.94 85 LYS A CA 1
ATOM 648 C C . LYS A 1 85 ? -41.164 -24.062 -8.852 1.00 74.94 85 LYS A C 1
ATOM 650 O O . LYS A 1 85 ? -40.441 -23.275 -8.244 1.00 74.94 85 LYS A O 1
ATOM 655 N N . LYS A 1 86 ? -41.339 -24.013 -10.180 1.00 79.25 86 LYS A N 1
ATOM 656 C CA . LYS A 1 86 ? -40.659 -23.039 -11.056 1.00 79.25 86 LYS A CA 1
ATOM 657 C C . LYS A 1 86 ? -41.000 -21.593 -10.692 1.00 79.25 86 LYS A C 1
ATOM 659 O O . LYS A 1 86 ? -40.113 -20.745 -10.665 1.00 79.25 86 LYS A O 1
ATOM 664 N N . PHE A 1 87 ? -42.259 -21.311 -10.353 1.00 81.06 87 PHE A N 1
ATOM 665 C CA . PHE A 1 87 ? -42.689 -19.980 -9.920 1.00 81.06 87 PHE A CA 1
ATOM 666 C C . PHE A 1 87 ? -42.041 -19.555 -8.592 1.00 81.06 87 PHE A C 1
ATOM 668 O O . PHE A 1 87 ? -41.512 -18.449 -8.497 1.00 81.06 87 PHE A O 1
ATOM 675 N N . LYS A 1 88 ? -42.001 -20.444 -7.587 1.00 74.94 88 LYS A N 1
ATOM 676 C CA . LYS A 1 88 ? -41.299 -20.175 -6.318 1.00 74.94 88 LYS A CA 1
ATOM 677 C C . LYS A 1 88 ? -39.798 -19.986 -6.504 1.00 74.94 88 LYS A C 1
ATOM 679 O O . LYS A 1 88 ? -39.208 -19.141 -5.840 1.00 74.94 88 LYS A O 1
ATOM 684 N N . GLU A 1 89 ? -39.176 -20.763 -7.385 1.00 82.81 89 GLU A N 1
ATOM 685 C CA . GLU A 1 89 ? -37.746 -20.637 -7.664 1.00 82.81 89 GLU A CA 1
ATOM 686 C C . GLU A 1 89 ? -37.423 -19.318 -8.376 1.00 82.81 89 GLU A C 1
ATOM 688 O O . GLU A 1 89 ? -36.453 -18.654 -8.020 1.00 82.81 89 GLU A O 1
ATOM 693 N N . LYS A 1 90 ? -38.282 -18.882 -9.307 1.00 84.56 90 LYS A N 1
ATOM 694 C CA . LYS A 1 90 ? -38.185 -17.561 -9.939 1.00 84.56 90 LYS A CA 1
ATOM 695 C C . LYS A 1 90 ? -38.311 -16.429 -8.912 1.00 84.56 90 LYS A C 1
ATOM 697 O O . LYS A 1 90 ? -37.436 -15.574 -8.868 1.00 84.56 90 LYS A O 1
ATOM 702 N N . GLN A 1 91 ? -39.324 -16.470 -8.041 1.00 81.75 91 GLN A N 1
ATOM 703 C CA . GLN A 1 91 ? -39.487 -15.477 -6.967 1.00 81.75 91 GLN A CA 1
ATOM 704 C C . GLN A 1 91 ? -38.300 -15.459 -5.999 1.00 81.75 91 GLN A C 1
ATOM 706 O O . GLN A 1 91 ? -37.880 -14.395 -5.555 1.00 81.75 91 GLN A O 1
ATOM 711 N N . LYS A 1 92 ? -37.737 -16.631 -5.679 1.00 82.06 92 LYS A N 1
ATOM 712 C CA . LYS A 1 92 ? -36.539 -16.738 -4.844 1.00 82.06 92 LYS A CA 1
ATOM 713 C C . LYS A 1 92 ? -35.339 -16.048 -5.503 1.00 82.06 92 LYS A C 1
ATOM 715 O O . LYS A 1 92 ? -34.678 -15.265 -4.834 1.00 82.06 92 LYS A O 1
ATOM 720 N N . ARG A 1 93 ? -35.099 -16.286 -6.798 1.00 81.25 93 ARG A N 1
ATOM 721 C CA . ARG A 1 93 ? -34.005 -15.641 -7.547 1.00 81.25 93 ARG A CA 1
ATOM 722 C C . ARG A 1 93 ? -34.190 -14.127 -7.663 1.00 81.25 93 ARG A C 1
ATOM 724 O O . ARG A 1 93 ? -33.229 -13.388 -7.502 1.00 81.25 93 ARG A O 1
ATOM 731 N N . GLU A 1 94 ? -35.415 -13.664 -7.916 1.00 85.19 94 GLU A N 1
ATOM 732 C CA . GLU A 1 94 ? -35.738 -12.229 -7.959 1.00 85.19 94 GLU A CA 1
ATOM 733 C C . GLU A 1 94 ? -35.496 -11.555 -6.600 1.00 85.19 94 GLU A C 1
ATOM 735 O O . GLU A 1 94 ? -34.936 -10.462 -6.544 1.00 85.19 94 GLU A O 1
ATOM 740 N N . LEU A 1 95 ? -35.860 -12.224 -5.501 1.00 75.06 95 LEU A N 1
ATOM 741 C CA . LEU A 1 95 ? -35.601 -11.735 -4.148 1.00 75.06 95 LEU A CA 1
ATOM 742 C C . LEU A 1 95 ? -34.102 -11.715 -3.818 1.00 75.06 95 LEU A C 1
ATOM 744 O O . LEU A 1 95 ? -33.628 -10.738 -3.249 1.00 75.06 95 LEU A O 1
ATOM 748 N N . GLU A 1 96 ? -33.357 -12.761 -4.182 1.00 78.94 96 GLU A N 1
ATOM 749 C CA . GLU A 1 96 ? -31.900 -12.831 -3.992 1.00 78.94 96 GLU A CA 1
ATOM 750 C C . GLU A 1 96 ? -31.181 -11.701 -4.748 1.00 78.94 96 GLU A C 1
ATOM 752 O O . GLU A 1 96 ? -30.364 -11.005 -4.150 1.00 78.94 96 GLU A O 1
ATOM 757 N N . ALA A 1 97 ? -31.554 -11.442 -6.007 1.00 76.31 97 ALA A N 1
ATOM 758 C CA . ALA A 1 97 ? -30.989 -10.348 -6.803 1.00 76.31 97 ALA A CA 1
ATOM 759 C C . ALA A 1 97 ? -31.309 -8.958 -6.219 1.00 76.31 97 ALA A C 1
ATOM 761 O O . ALA A 1 97 ? -30.468 -8.055 -6.226 1.00 76.31 97 ALA A O 1
ATOM 762 N N . LEU A 1 98 ? -32.521 -8.774 -5.683 1.00 72.62 98 LEU A N 1
ATOM 763 C CA . LEU A 1 98 ? -32.906 -7.521 -5.035 1.00 72.62 98 LEU A CA 1
ATOM 764 C C . LEU A 1 98 ? -32.119 -7.295 -3.735 1.00 72.62 98 LEU A C 1
ATOM 766 O O . LEU A 1 98 ? -31.662 -6.181 -3.490 1.00 72.62 98 LEU A O 1
ATOM 770 N N . VAL A 1 99 ? -31.934 -8.343 -2.923 1.00 72.19 99 VAL A N 1
ATOM 771 C CA . VAL A 1 99 ? -31.115 -8.293 -1.698 1.00 72.19 99 VAL A CA 1
ATOM 772 C C . VAL A 1 99 ? -29.665 -7.944 -2.031 1.00 72.19 99 VAL A C 1
ATOM 774 O O . VAL A 1 99 ? -29.095 -7.077 -1.379 1.00 72.19 99 VAL A O 1
ATOM 777 N N . GLU A 1 100 ? -29.096 -8.543 -3.077 1.00 74.00 100 GLU A N 1
ATOM 778 C CA . GLU A 1 100 ? -27.732 -8.242 -3.526 1.00 74.00 100 GLU A CA 1
ATOM 779 C C . GLU A 1 100 ? -27.575 -6.770 -3.944 1.00 74.00 100 GLU A C 1
ATOM 781 O O . GLU A 1 100 ? -26.640 -6.097 -3.514 1.00 74.00 100 GLU A O 1
ATOM 786 N N . THR A 1 101 ? -28.551 -6.223 -4.677 1.00 72.25 101 THR A N 1
ATOM 787 C CA . THR A 1 101 ? -28.562 -4.802 -5.077 1.00 72.25 101 THR A CA 1
ATOM 788 C C . THR A 1 101 ? -28.632 -3.857 -3.865 1.00 72.25 101 THR A C 1
ATOM 790 O O . THR A 1 101 ? -27.993 -2.798 -3.836 1.00 72.25 101 THR A O 1
ATOM 793 N N . VAL A 1 102 ? -29.414 -4.223 -2.843 1.00 72.81 102 VAL A N 1
ATOM 794 C CA . VAL A 1 102 ? -29.511 -3.458 -1.590 1.00 72.81 102 VAL A CA 1
ATOM 795 C C . VAL A 1 102 ? -28.191 -3.514 -0.820 1.00 72.81 102 VAL A C 1
ATOM 797 O O . VAL A 1 102 ? -27.710 -2.464 -0.398 1.00 72.81 102 VAL A O 1
ATOM 800 N N . ASP A 1 103 ? -27.574 -4.692 -0.700 1.00 72.56 103 ASP A N 1
ATOM 801 C CA . ASP A 1 103 ? -26.275 -4.877 -0.042 1.00 72.56 103 ASP A CA 1
ATOM 802 C C . ASP A 1 103 ? -25.166 -4.061 -0.735 1.00 72.56 103 ASP A C 1
ATOM 804 O O . ASP A 1 103 ? -24.324 -3.455 -0.068 1.00 72.56 103 ASP A O 1
ATOM 808 N N . GLU A 1 104 ? -25.152 -4.001 -2.071 1.00 75.75 104 GLU A N 1
ATOM 809 C CA . GLU A 1 104 ? -24.206 -3.170 -2.829 1.00 75.75 104 GLU A CA 1
ATOM 810 C C . GLU A 1 104 ? -24.402 -1.675 -2.558 1.00 75.75 104 GLU A C 1
ATOM 812 O O . GLU A 1 104 ? -23.433 -0.948 -2.321 1.00 75.75 104 GLU A O 1
ATOM 817 N N . THR A 1 105 ? -25.654 -1.218 -2.533 1.00 75.81 105 THR A N 1
ATOM 818 C CA . THR A 1 105 ? -25.989 0.180 -2.236 1.00 75.81 105 THR A CA 1
ATOM 819 C C . THR A 1 105 ? -25.601 0.545 -0.799 1.00 75.81 105 THR A C 1
ATOM 821 O O . THR A 1 105 ? -25.007 1.599 -0.563 1.00 75.81 105 THR A O 1
ATOM 824 N N . GLU A 1 106 ? -25.873 -0.340 0.166 1.00 74.81 106 GLU A N 1
ATOM 825 C CA . GLU A 1 106 ? -25.491 -0.168 1.571 1.00 74.81 106 GLU A CA 1
ATOM 826 C C . GLU A 1 106 ? -23.962 -0.058 1.712 1.00 74.81 106 GLU A C 1
ATOM 828 O O . GLU A 1 106 ? -23.451 0.851 2.372 1.00 74.81 106 GLU A O 1
ATOM 833 N N . LYS A 1 107 ? -23.211 -0.908 1.001 1.00 73.50 107 LYS A N 1
ATOM 834 C CA . LYS A 1 107 ? -21.743 -0.844 0.954 1.00 73.50 107 LYS A CA 1
ATOM 835 C C . LYS A 1 107 ? -21.232 0.457 0.344 1.00 73.50 107 LYS A C 1
ATOM 837 O O . LYS A 1 107 ? -20.302 1.037 0.901 1.00 73.50 107 LYS A O 1
ATOM 842 N N . MET A 1 108 ? -21.826 0.952 -0.745 1.00 78.50 108 MET A N 1
ATOM 843 C CA . MET A 1 108 ? -21.444 2.254 -1.314 1.00 78.50 108 MET A CA 1
ATOM 844 C C . MET A 1 108 ? -21.639 3.390 -0.305 1.00 78.50 108 MET A C 1
ATOM 846 O O . MET A 1 108 ? -20.764 4.246 -0.162 1.00 78.50 108 MET A O 1
ATOM 850 N N . ILE A 1 109 ? -22.746 3.368 0.443 1.00 77.81 109 ILE A N 1
ATOM 851 C CA . ILE A 1 109 ? -22.999 4.332 1.519 1.00 77.81 109 ILE A CA 1
ATOM 852 C C . ILE A 1 109 ? -21.922 4.208 2.602 1.00 77.81 109 ILE A C 1
ATOM 854 O O . ILE A 1 109 ? -21.350 5.218 3.008 1.00 77.81 109 ILE A O 1
ATOM 858 N N . PHE A 1 110 ? -21.583 2.991 3.033 1.00 79.75 110 PHE A N 1
ATOM 859 C CA . PHE A 1 110 ? -20.531 2.762 4.027 1.00 79.75 110 PHE A CA 1
ATOM 860 C C . PHE A 1 110 ? -19.144 3.213 3.559 1.00 79.75 110 PHE A C 1
ATOM 862 O O . PHE A 1 110 ? -18.366 3.711 4.373 1.00 79.75 110 PHE A O 1
ATOM 869 N N . MET A 1 111 ? -18.833 3.099 2.270 1.00 80.25 111 MET A N 1
ATOM 870 C CA . MET A 1 111 ? -17.568 3.582 1.711 1.00 80.25 111 MET A CA 1
ATOM 871 C C . MET A 1 111 ? -17.446 5.109 1.750 1.00 80.25 111 MET A C 1
ATOM 873 O O . MET A 1 111 ? -16.331 5.620 1.850 1.00 80.25 111 MET A O 1
ATOM 877 N N . ALA A 1 112 ? -18.567 5.833 1.713 1.00 79.56 112 ALA A N 1
ATOM 878 C CA . ALA A 1 112 ? -18.597 7.294 1.714 1.00 79.56 112 ALA A CA 1
ATOM 879 C C . ALA A 1 112 ? -18.430 7.930 3.111 1.00 79.56 112 ALA A C 1
ATOM 881 O O . ALA A 1 112 ? -18.364 9.157 3.215 1.00 79.56 112 ALA A O 1
ATOM 882 N N . PHE A 1 113 ? -18.357 7.134 4.188 1.00 77.38 113 PHE A N 1
ATOM 883 C CA . PHE A 1 113 ? -18.192 7.668 5.543 1.00 77.38 113 PHE A CA 1
ATOM 884 C C . PHE A 1 113 ? -16.857 8.417 5.684 1.00 77.38 113 PHE A C 1
ATOM 886 O O . PHE A 1 113 ? -15.810 7.873 5.313 1.00 77.38 113 PHE A O 1
ATOM 893 N N . PRO A 1 114 ? -16.845 9.614 6.304 1.00 82.50 114 PRO A N 1
ATOM 894 C CA . PRO A 1 114 ? -15.606 10.235 6.746 1.00 82.50 114 PRO A CA 1
ATOM 895 C C . PRO A 1 114 ? -14.832 9.258 7.628 1.00 82.50 114 PRO A C 1
ATOM 897 O O . PRO A 1 114 ? -15.382 8.682 8.572 1.00 82.50 114 PRO A O 1
ATOM 900 N N . PHE A 1 115 ? -13.547 9.064 7.336 1.00 83.00 115 PHE A N 1
ATOM 901 C CA . PHE A 1 115 ? -12.775 8.002 7.975 1.00 83.00 115 PHE A CA 1
ATOM 902 C C . PHE A 1 115 ? -12.734 8.135 9.505 1.00 83.00 115 PHE A C 1
ATOM 904 O O . PHE A 1 115 ? -12.686 7.126 10.199 1.00 83.00 115 PHE A O 1
ATOM 911 N N . GLN A 1 116 ? -12.779 9.360 10.044 1.00 84.38 116 GLN A N 1
ATOM 912 C CA . GLN A 1 116 ? -12.772 9.625 11.486 1.00 84.38 116 GLN A CA 1
ATOM 913 C C . GLN A 1 116 ? -14.041 9.109 12.168 1.00 84.38 116 GLN A C 1
ATOM 915 O O . GLN A 1 116 ? -13.983 8.658 13.308 1.00 84.38 116 GLN A O 1
ATOM 920 N N . GLU A 1 117 ? -15.184 9.164 11.485 1.00 87.88 117 GLU A N 1
ATOM 921 C CA . GLU A 1 117 ? -16.427 8.569 11.977 1.00 87.88 117 GLU A CA 1
ATOM 922 C C . GLU A 1 117 ? -16.396 7.056 11.781 1.00 87.88 117 GLU A C 1
ATOM 924 O O . GLU A 1 117 ? -16.732 6.307 12.697 1.00 87.88 117 GLU A O 1
ATOM 929 N N . ALA A 1 118 ? -15.906 6.596 10.627 1.00 90.81 118 ALA A N 1
ATOM 930 C CA . ALA A 1 118 ? -15.809 5.178 10.312 1.00 90.81 118 ALA A CA 1
ATOM 931 C C . ALA A 1 118 ? -14.954 4.395 11.324 1.00 90.81 118 ALA A C 1
ATOM 933 O O . ALA A 1 118 ? -15.389 3.336 11.777 1.00 90.81 118 ALA A O 1
ATOM 934 N N . ILE A 1 119 ? -13.793 4.923 11.744 1.00 91.38 119 ILE A N 1
ATOM 935 C CA . ILE A 1 119 ? -12.954 4.277 12.773 1.00 91.38 119 ILE A CA 1
ATOM 936 C C . ILE A 1 119 ? -13.649 4.209 14.136 1.00 91.38 119 ILE A C 1
ATOM 938 O O . ILE A 1 119 ? -13.479 3.227 14.852 1.00 91.38 119 ILE A O 1
ATOM 942 N N . ILE A 1 120 ? -14.453 5.214 14.504 1.00 93.38 120 ILE A N 1
ATOM 943 C CA . ILE A 1 120 ? -15.196 5.200 15.772 1.00 93.38 120 ILE A CA 1
ATOM 944 C C . ILE A 1 120 ? -16.297 4.142 15.698 1.00 93.38 120 ILE A C 1
ATOM 946 O O . ILE A 1 120 ? -16.446 3.360 16.631 1.00 93.38 120 ILE A O 1
ATOM 950 N N . LEU A 1 121 ? -17.039 4.094 14.590 1.00 94.62 121 LEU A N 1
ATOM 951 C CA . LEU A 1 121 ? -18.154 3.169 14.384 1.00 94.62 121 LEU A CA 1
ATOM 952 C C . LEU A 1 121 ? -17.719 1.715 14.162 1.00 94.62 121 LEU A C 1
ATOM 954 O O . LEU A 1 121 ? -18.533 0.817 14.365 1.00 94.62 121 LEU A O 1
ATOM 958 N N . GLY A 1 122 ? -16.479 1.482 13.728 1.00 93.44 122 GLY A N 1
ATOM 959 C CA . GLY A 1 122 ? -16.040 0.173 13.237 1.00 93.44 122 GLY A CA 1
ATOM 960 C C . GLY A 1 122 ? -16.565 -0.148 11.842 1.00 93.44 122 GLY A C 1
ATOM 961 O O . GLY A 1 122 ? -16.791 -1.308 11.512 1.00 93.44 122 GLY A O 1
ATOM 962 N N . ASN A 1 123 ? -16.787 0.878 11.019 1.00 93.94 123 ASN A N 1
ATOM 963 C CA . ASN A 1 123 ? -17.106 0.701 9.611 1.00 93.94 123 ASN A CA 1
ATOM 964 C C . ASN A 1 123 ? -15.806 0.494 8.819 1.00 93.94 123 ASN A C 1
ATOM 966 O O . ASN A 1 123 ? -15.200 1.441 8.318 1.00 93.94 123 ASN A O 1
ATOM 970 N N . PHE A 1 124 ? -15.373 -0.758 8.699 1.00 92.69 124 PHE A N 1
ATOM 971 C CA . PHE A 1 124 ? -14.114 -1.110 8.035 1.00 92.69 124 PHE A CA 1
ATOM 972 C C . PHE A 1 124 ? -14.182 -1.111 6.495 1.00 92.69 124 PHE A C 1
ATOM 974 O O . PHE A 1 124 ? -13.170 -1.380 5.843 1.00 92.69 124 PHE A O 1
ATOM 981 N N . TYR A 1 125 ? -15.343 -0.797 5.907 1.00 87.25 125 TYR A N 1
ATOM 982 C CA . TYR A 1 125 ? -15.500 -0.588 4.464 1.00 87.25 125 TYR A CA 1
ATOM 983 C C . TYR A 1 125 ? -14.980 0.776 3.998 1.00 87.25 125 TYR A C 1
ATOM 985 O O . TYR A 1 125 ? -14.597 0.924 2.835 1.00 87.25 125 TYR A O 1
ATOM 993 N N . ALA A 1 126 ? -14.926 1.760 4.899 1.00 85.44 126 ALA A N 1
ATOM 994 C CA . ALA A 1 126 ? -14.446 3.098 4.585 1.00 85.44 126 ALA A CA 1
ATOM 995 C C . ALA A 1 126 ? -12.980 3.105 4.119 1.00 85.44 126 ALA A C 1
ATOM 997 O O . ALA A 1 126 ? -12.165 2.234 4.450 1.00 85.44 126 ALA A O 1
ATOM 998 N N . THR A 1 127 ? -12.620 4.122 3.337 1.00 79.62 127 THR A N 1
ATOM 999 C CA . THR A 1 127 ? -11.228 4.385 2.965 1.00 79.62 127 THR A CA 1
ATOM 1000 C C . THR A 1 127 ? -10.498 5.074 4.105 1.00 79.62 127 THR A C 1
ATOM 1002 O O . THR A 1 127 ? -10.867 6.172 4.515 1.00 79.62 127 THR A O 1
ATOM 1005 N N . PHE A 1 128 ? -9.434 4.442 4.584 1.00 77.50 128 PHE A N 1
ATOM 1006 C CA . PHE A 1 128 ? -8.601 4.972 5.653 1.00 77.50 128 PHE A CA 1
ATOM 1007 C C . PHE A 1 128 ? -7.327 5.600 5.078 1.00 77.50 128 PHE A C 1
ATOM 1009 O O . PHE A 1 128 ? -6.728 5.016 4.167 1.00 77.50 128 PHE A O 1
ATOM 1016 N N . PRO A 1 129 ? -6.888 6.769 5.578 1.00 71.62 129 PRO A N 1
ATOM 1017 C CA . PRO A 1 129 ? -5.598 7.318 5.201 1.00 71.62 129 PRO A CA 1
ATOM 1018 C C . PRO A 1 129 ? -4.491 6.365 5.651 1.00 71.62 129 PRO A C 1
ATOM 1020 O O . PRO A 1 129 ? -4.554 5.766 6.722 1.00 71.62 129 PRO A O 1
ATOM 1023 N N . ASN A 1 130 ? -3.446 6.246 4.838 1.00 66.81 130 ASN A N 1
ATOM 1024 C CA . ASN A 1 130 ? -2.244 5.533 5.244 1.00 66.81 130 ASN A CA 1
ATOM 1025 C C . ASN A 1 130 ? -1.664 6.208 6.504 1.00 66.81 130 ASN A C 1
ATOM 1027 O O . ASN A 1 130 ? -1.399 7.405 6.465 1.00 66.81 130 ASN A O 1
ATOM 1031 N N . THR A 1 131 ? -1.473 5.497 7.611 1.00 65.88 131 THR A N 1
ATOM 1032 C CA . THR A 1 131 ? -0.880 6.052 8.845 1.00 65.88 131 THR A CA 1
ATOM 1033 C C . THR A 1 131 ? 0.610 5.762 8.987 1.00 65.88 131 THR A C 1
ATOM 1035 O O . THR A 1 131 ? 1.245 6.302 9.889 1.00 65.88 131 THR A O 1
ATOM 1038 N N . MET A 1 132 ? 1.193 4.964 8.086 1.00 69.44 132 MET A N 1
ATOM 1039 C CA . MET A 1 132 ? 2.616 4.636 8.128 1.00 69.44 132 MET A CA 1
ATOM 1040 C C . MET A 1 132 ? 3.447 5.912 8.023 1.00 69.44 132 MET A C 1
ATOM 1042 O O . MET A 1 132 ? 3.325 6.674 7.058 1.00 69.44 132 MET A O 1
ATOM 1046 N N . LYS A 1 133 ? 4.303 6.140 9.021 1.00 81.44 133 LYS A N 1
ATOM 1047 C CA . LYS A 1 133 ? 5.272 7.238 9.043 1.00 81.44 133 LYS A CA 1
ATOM 1048 C C . LYS A 1 133 ? 6.514 6.821 8.260 1.00 81.44 133 LYS A C 1
ATOM 1050 O O . LYS A 1 133 ? 7.586 6.638 8.820 1.00 81.44 133 LYS A O 1
ATOM 1055 N N . THR A 1 134 ? 6.363 6.648 6.952 1.00 88.25 134 THR A N 1
ATOM 1056 C CA . THR A 1 134 ? 7.456 6.214 6.073 1.00 88.25 134 THR A CA 1
ATOM 1057 C C . THR A 1 134 ? 7.660 7.224 4.957 1.00 88.25 134 THR A C 1
ATOM 1059 O O . THR A 1 134 ? 6.714 7.595 4.272 1.00 88.25 134 THR A O 1
ATOM 1062 N N . ILE A 1 135 ? 8.898 7.652 4.743 1.00 93.75 135 ILE A N 1
ATOM 1063 C CA . ILE A 1 135 ? 9.341 8.371 3.551 1.00 93.75 135 ILE A CA 1
ATOM 1064 C C . ILE A 1 135 ? 10.020 7.346 2.645 1.00 93.75 135 ILE A C 1
ATOM 1066 O O . ILE A 1 135 ? 11.095 6.842 2.969 1.00 93.75 135 ILE A O 1
ATOM 1070 N N . ARG A 1 136 ? 9.382 7.014 1.522 1.00 94.00 136 ARG A N 1
ATOM 1071 C CA . ARG A 1 136 ? 9.876 6.010 0.574 1.00 94.00 136 ARG A CA 1
ATOM 1072 C C . ARG A 1 136 ? 10.100 6.649 -0.788 1.00 94.00 136 ARG A C 1
ATOM 1074 O O . ARG A 1 136 ? 9.144 7.106 -1.409 1.00 94.00 136 ARG A O 1
ATOM 1081 N N . ILE A 1 137 ? 11.345 6.674 -1.253 1.00 94.56 137 ILE A N 1
ATOM 1082 C CA . ILE A 1 137 ? 11.700 7.277 -2.542 1.00 94.56 137 ILE A CA 1
ATOM 1083 C C . ILE A 1 137 ? 12.064 6.220 -3.574 1.00 94.56 137 ILE A C 1
ATOM 1085 O O . ILE A 1 137 ? 12.803 5.285 -3.281 1.00 94.56 137 ILE A O 1
ATOM 1089 N N . PHE A 1 138 ? 11.572 6.396 -4.798 1.00 94.06 138 PHE A N 1
ATOM 1090 C CA . PHE A 1 138 ? 12.045 5.665 -5.965 1.00 94.06 138 PHE A CA 1
ATOM 1091 C C . PHE A 1 138 ? 13.125 6.470 -6.690 1.00 94.06 138 PHE A C 1
ATOM 1093 O O . PHE A 1 138 ? 12.856 7.584 -7.146 1.00 94.06 138 PHE A O 1
ATOM 1100 N N . THR A 1 139 ? 14.321 5.899 -6.838 1.00 91.25 139 THR A N 1
ATOM 1101 C CA . THR A 1 139 ? 15.450 6.544 -7.520 1.00 91.25 139 THR A CA 1
ATOM 1102 C C . THR A 1 139 ? 15.585 6.038 -8.954 1.00 91.25 139 THR A C 1
ATOM 1104 O O . THR A 1 139 ? 16.077 4.940 -9.211 1.00 91.25 139 THR A O 1
ATOM 1107 N N . SER A 1 140 ? 15.193 6.877 -9.911 1.00 88.50 140 SER A N 1
ATOM 1108 C CA . SER A 1 140 ? 15.399 6.677 -11.346 1.00 88.50 140 SER A CA 1
ATOM 1109 C C . SER A 1 140 ? 16.706 7.326 -11.803 1.00 88.50 140 SER A C 1
ATOM 1111 O O . SER A 1 140 ? 17.075 8.409 -11.361 1.00 88.50 140 SER A O 1
ATOM 1113 N N . SER A 1 141 ? 17.461 6.663 -12.672 1.00 85.44 141 SER A N 1
ATOM 1114 C CA . SER A 1 141 ? 18.749 7.170 -13.171 1.00 85.44 141 SER A CA 1
ATOM 1115 C C . SER A 1 141 ? 19.235 6.331 -14.355 1.00 85.44 141 SER A C 1
ATOM 1117 O O . SER A 1 141 ? 18.621 5.312 -14.665 1.00 85.44 141 SER A O 1
ATOM 1119 N N . THR A 1 142 ? 20.366 6.657 -14.992 1.00 77.44 142 THR A N 1
ATOM 1120 C CA . THR A 1 142 ? 21.040 5.847 -16.043 1.00 77.44 142 THR A CA 1
ATOM 1121 C C . THR A 1 142 ? 22.316 5.163 -15.521 1.00 77.44 142 THR A C 1
ATOM 1123 O O . THR A 1 142 ? 22.957 5.646 -14.596 1.00 77.44 142 THR A O 1
ATOM 1126 N N . PHE A 1 143 ? 22.615 3.931 -15.967 1.00 68.56 143 PHE A N 1
ATOM 1127 C CA . PHE A 1 143 ? 23.423 2.993 -15.150 1.00 68.56 143 PHE A CA 1
ATOM 1128 C C . PHE A 1 143 ? 24.876 3.420 -15.012 1.00 68.56 143 PHE A C 1
ATOM 1130 O O . PHE A 1 143 ? 25.469 3.303 -13.938 1.00 68.56 143 PHE A O 1
ATOM 1137 N N . THR A 1 144 ? 25.433 3.898 -16.117 1.00 70.69 144 THR A N 1
ATOM 1138 C CA . THR A 1 144 ? 26.871 4.110 -16.263 1.00 70.69 144 THR A CA 1
ATOM 1139 C C . THR A 1 144 ? 27.293 5.542 -15.984 1.00 70.69 144 THR A C 1
ATOM 1141 O O . THR A 1 144 ? 28.356 5.756 -15.425 1.00 70.69 144 THR A O 1
ATOM 1144 N N . ASP A 1 145 ? 26.484 6.510 -16.398 1.00 78.56 145 ASP A N 1
ATOM 1145 C CA . ASP A 1 145 ? 26.825 7.933 -16.421 1.00 78.56 145 ASP A CA 1
ATOM 1146 C C . ASP A 1 145 ? 26.303 8.696 -15.202 1.00 78.56 145 ASP A C 1
ATOM 1148 O O . ASP A 1 145 ? 26.553 9.885 -15.110 1.00 78.56 145 ASP A O 1
ATOM 1152 N N . THR A 1 146 ? 25.638 8.013 -14.262 1.00 86.12 146 THR A N 1
ATOM 1153 C CA . THR A 1 146 ? 25.300 8.564 -12.938 1.00 86.12 146 THR A CA 1
ATOM 1154 C C . THR A 1 146 ? 25.803 7.657 -11.798 1.00 86.12 146 THR A C 1
ATOM 1156 O O . THR A 1 146 ? 25.146 7.478 -10.764 1.00 86.12 146 THR A O 1
ATOM 1159 N N . LYS A 1 147 ? 26.884 6.897 -12.040 1.00 85.12 147 LYS A N 1
ATOM 1160 C CA . LYS A 1 147 ? 27.415 5.900 -11.088 1.00 85.12 147 LYS A CA 1
ATOM 1161 C C . LYS A 1 147 ? 27.999 6.585 -9.852 1.00 85.12 147 LYS A C 1
ATOM 1163 O O . LYS A 1 147 ? 27.741 6.127 -8.743 1.00 85.12 147 LYS A O 1
ATOM 1168 N N . TYR A 1 148 ? 28.771 7.648 -10.048 1.00 89.19 148 TYR A N 1
ATOM 1169 C CA . TYR A 1 148 ? 29.508 8.309 -8.974 1.00 89.19 148 TYR A CA 1
ATOM 1170 C C . TYR A 1 148 ? 28.574 9.089 -8.047 1.00 89.19 148 TYR A C 1
ATOM 1172 O O . TYR A 1 148 ? 28.647 8.928 -6.836 1.00 89.19 148 TYR A O 1
ATOM 1180 N N . GLU A 1 149 ? 27.612 9.811 -8.611 1.00 92.25 149 GLU A N 1
ATOM 1181 C CA . GLU A 1 149 ? 26.574 10.561 -7.906 1.00 92.25 149 GLU A CA 1
ATOM 1182 C C . GLU A 1 149 ? 25.770 9.641 -6.985 1.00 92.25 149 GLU A C 1
ATOM 1184 O O . GLU A 1 149 ? 25.613 9.922 -5.799 1.00 92.25 149 GLU A O 1
ATOM 1189 N N . ARG A 1 150 ? 25.318 8.488 -7.498 1.00 89.50 150 ARG A N 1
ATOM 1190 C CA . ARG A 1 150 ? 24.567 7.509 -6.696 1.00 89.50 150 ARG A CA 1
ATOM 1191 C C . ARG A 1 150 ? 25.391 6.914 -5.566 1.00 89.50 150 ARG A C 1
ATOM 1193 O O . ARG A 1 150 ? 24.853 6.715 -4.480 1.00 89.50 150 ARG A O 1
ATOM 1200 N N . ASN A 1 151 ? 26.667 6.621 -5.815 1.00 89.62 151 ASN A N 1
ATOM 1201 C CA . ASN A 1 151 ? 27.556 6.130 -4.766 1.00 89.62 151 ASN A CA 1
ATOM 1202 C C . ASN A 1 151 ? 27.720 7.196 -3.676 1.00 89.62 151 ASN A C 1
ATOM 1204 O O . ASN A 1 151 ? 27.545 6.887 -2.502 1.00 89.62 151 ASN A O 1
ATOM 1208 N N . CYS A 1 152 ? 27.934 8.463 -4.051 1.00 92.75 152 CYS A N 1
ATOM 1209 C CA . CYS A 1 152 ? 28.005 9.562 -3.090 1.00 92.75 152 CYS A CA 1
ATOM 1210 C C . CYS A 1 152 ? 26.695 9.737 -2.307 1.00 92.75 152 CYS A C 1
ATOM 1212 O O . CYS A 1 152 ? 26.733 9.938 -1.094 1.00 92.75 152 CYS A O 1
ATOM 1214 N N . TRP A 1 153 ? 25.531 9.606 -2.951 1.00 93.81 153 TRP A N 1
ATOM 1215 C CA . TRP A 1 153 ? 24.244 9.648 -2.252 1.00 93.81 153 TRP A CA 1
ATOM 1216 C C . TRP A 1 153 ? 24.098 8.509 -1.244 1.00 93.81 153 TRP A C 1
ATOM 1218 O O . TRP A 1 153 ? 23.669 8.749 -0.117 1.00 93.81 153 TRP A O 1
ATOM 1228 N N . MET A 1 154 ? 24.494 7.292 -1.620 1.00 90.25 154 MET A N 1
ATOM 1229 C CA . MET A 1 154 ? 24.443 6.122 -0.746 1.00 90.25 154 MET A CA 1
ATOM 1230 C C . MET A 1 154 ? 25.374 6.248 0.461 1.00 90.25 154 MET A C 1
ATOM 1232 O O . MET A 1 154 ? 24.964 5.952 1.581 1.00 90.25 154 MET A O 1
ATOM 1236 N N . GLU A 1 155 ? 26.601 6.710 0.237 1.00 92.38 155 GLU A N 1
ATOM 1237 C CA . GLU A 1 155 ? 27.624 6.830 1.276 1.00 92.38 155 GLU A CA 1
ATOM 1238 C C . GLU A 1 155 ? 27.390 8.029 2.201 1.00 92.38 155 GLU A C 1
ATOM 1240 O O . GLU A 1 155 ? 27.645 7.938 3.400 1.00 92.38 155 GLU A O 1
ATOM 1245 N N . LYS A 1 156 ? 26.913 9.161 1.662 1.00 94.62 156 LYS A N 1
ATOM 1246 C CA . LYS A 1 156 ? 26.918 10.450 2.374 1.00 94.62 156 LYS A CA 1
ATOM 1247 C C . LYS A 1 156 ? 25.524 11.031 2.623 1.00 94.62 156 LYS A C 1
ATOM 1249 O O . LYS A 1 156 ? 25.273 11.511 3.727 1.00 94.62 156 LYS A O 1
ATOM 1254 N N . ALA A 1 157 ? 24.620 11.009 1.638 1.00 95.81 157 ALA A N 1
ATOM 1255 C CA . ALA A 1 157 ? 23.323 11.694 1.746 1.00 95.81 157 ALA A CA 1
ATOM 1256 C C . ALA A 1 157 ? 22.251 10.854 2.459 1.00 95.81 157 ALA A C 1
ATOM 1258 O O . ALA A 1 157 ? 21.650 11.318 3.429 1.00 95.81 157 ALA A O 1
ATOM 1259 N N . TYR A 1 158 ? 22.013 9.613 2.020 1.00 94.56 158 TYR A N 1
ATOM 1260 C CA . TYR A 1 158 ? 20.965 8.757 2.586 1.00 94.56 158 TYR A CA 1
ATOM 1261 C C . TYR A 1 158 ? 21.118 8.506 4.094 1.00 94.56 158 TYR A C 1
ATOM 1263 O O . TYR A 1 158 ? 20.094 8.561 4.776 1.00 94.56 158 TYR A O 1
ATOM 1271 N N . PRO A 1 159 ? 22.326 8.291 4.661 1.00 95.44 159 PRO A N 1
ATOM 1272 C CA . PRO A 1 159 ? 22.480 8.140 6.108 1.00 95.44 159 PRO A CA 1
ATOM 1273 C C . PRO A 1 159 ? 21.985 9.362 6.892 1.00 95.44 159 PRO A C 1
ATOM 1275 O O . PRO A 1 159 ? 21.259 9.208 7.872 1.00 95.44 159 PRO A O 1
ATOM 1278 N N . LYS A 1 160 ? 22.299 10.574 6.420 1.00 96.56 160 LYS A N 1
ATOM 1279 C CA . LYS A 1 160 ? 21.880 11.829 7.061 1.00 96.56 160 LYS A CA 1
ATOM 1280 C C . LYS A 1 160 ? 20.379 12.079 6.921 1.00 96.56 160 LYS A C 1
ATOM 1282 O O . LYS A 1 160 ? 19.732 12.463 7.890 1.00 96.56 160 LYS A O 1
ATOM 1287 N N . ILE A 1 161 ? 19.803 11.810 5.745 1.00 97.19 161 ILE A N 1
ATOM 1288 C CA . ILE A 1 161 ? 18.347 11.904 5.534 1.00 97.19 161 ILE A CA 1
ATOM 1289 C C . ILE A 1 161 ? 17.617 10.898 6.437 1.00 97.19 161 ILE A C 1
ATOM 1291 O O . ILE A 1 161 ? 16.612 11.239 7.059 1.00 97.19 161 ILE A O 1
ATOM 1295 N N . LYS A 1 162 ? 18.145 9.673 6.557 1.00 95.25 162 LYS A N 1
ATOM 1296 C CA . LYS A 1 162 ? 17.602 8.635 7.439 1.00 95.25 162 LYS A CA 1
ATOM 1297 C C . LYS A 1 162 ? 17.643 9.058 8.903 1.00 95.25 162 LYS A C 1
ATOM 1299 O O . LYS A 1 162 ? 16.643 8.900 9.596 1.00 95.25 162 LYS A O 1
ATOM 1304 N N . GLU A 1 163 ? 18.760 9.619 9.364 1.00 95.44 163 GLU A N 1
ATOM 1305 C CA . GLU A 1 163 ? 18.888 10.155 10.722 1.00 95.44 163 GLU A CA 1
ATOM 1306 C C . GLU A 1 163 ? 17.878 11.286 10.981 1.00 95.44 163 GLU A C 1
ATOM 1308 O O . GLU A 1 163 ? 17.213 11.300 12.017 1.00 95.44 163 GLU A O 1
ATOM 1313 N N . HIS A 1 164 ? 17.718 12.205 10.024 1.00 96.00 164 HIS A N 1
ATOM 1314 C CA . HIS A 1 164 ? 16.753 13.302 10.114 1.00 96.00 164 HIS A CA 1
ATOM 1315 C C . HIS A 1 164 ? 15.305 12.802 10.201 1.00 96.00 164 HIS A C 1
ATOM 1317 O O . HIS A 1 164 ? 14.562 13.222 11.087 1.00 96.00 164 HIS A O 1
ATOM 1323 N N . CYS A 1 165 ? 14.916 11.854 9.342 1.00 93.56 165 CYS A N 1
ATOM 1324 C CA . CYS A 1 165 ? 13.591 11.226 9.390 1.00 93.56 165 CYS A CA 1
ATOM 1325 C C . CYS A 1 165 ? 13.363 10.504 10.722 1.00 93.56 165 CYS A C 1
ATOM 1327 O O . CYS A 1 165 ? 12.316 10.679 11.347 1.00 93.56 165 CYS A O 1
ATOM 1329 N N . PHE A 1 166 ? 14.363 9.751 11.193 1.00 90.69 166 PHE A N 1
ATOM 1330 C CA . PHE A 1 166 ? 14.281 8.999 12.441 1.00 90.69 166 PHE A CA 1
ATOM 1331 C C . PHE A 1 166 ? 14.043 9.913 13.649 1.00 90.69 166 PHE A C 1
ATOM 1333 O O . PHE A 1 166 ? 13.172 9.626 14.468 1.00 90.69 166 PHE A O 1
ATOM 1340 N N . LYS A 1 167 ? 14.730 11.064 13.721 1.00 91.00 167 LYS A N 1
ATOM 1341 C CA . LYS A 1 167 ? 14.502 12.086 14.764 1.00 91.00 167 LYS A CA 1
ATOM 1342 C C . LYS A 1 167 ? 13.066 12.620 14.781 1.00 91.00 167 LYS A C 1
ATOM 1344 O O . LYS A 1 167 ? 12.604 13.074 15.822 1.00 91.00 167 LYS A O 1
ATOM 1349 N N . LYS A 1 168 ? 12.357 12.547 13.652 1.00 87.62 168 LYS A N 1
ATOM 1350 C CA . LYS A 1 168 ? 10.949 12.949 13.507 1.00 87.62 168 LYS A CA 1
ATOM 1351 C C . LYS A 1 168 ? 9.963 11.778 13.607 1.00 87.62 168 LYS A C 1
ATOM 1353 O O . LYS A 1 168 ? 8.770 11.967 13.385 1.00 87.62 168 LYS A O 1
ATOM 1358 N N . GLY A 1 169 ? 10.436 10.573 13.933 1.00 83.81 169 GLY A N 1
ATOM 1359 C CA . GLY A 1 169 ? 9.604 9.372 14.031 1.00 83.81 169 GLY A CA 1
ATOM 1360 C C . GLY A 1 169 ? 9.172 8.797 12.679 1.00 83.81 169 GLY A C 1
ATOM 1361 O O . GLY A 1 169 ? 8.167 8.092 12.623 1.00 83.81 169 GLY A O 1
ATOM 1362 N N . TYR A 1 170 ? 9.902 9.108 11.603 1.00 89.38 170 TYR A N 1
ATOM 1363 C CA . TYR A 1 170 ? 9.683 8.552 10.270 1.00 89.38 170 TYR A CA 1
ATOM 1364 C C . TYR A 1 170 ? 10.781 7.556 9.889 1.00 89.38 170 TYR A C 1
ATOM 1366 O O . TYR A 1 170 ? 11.968 7.772 10.135 1.00 89.38 170 TYR A O 1
ATOM 1374 N N . GLU A 1 171 ? 10.392 6.482 9.213 1.00 91.38 171 GLU A N 1
ATOM 1375 C CA . GLU A 1 171 ? 11.319 5.571 8.550 1.00 91.38 171 GLU A CA 1
ATOM 1376 C C . GLU A 1 171 ? 11.677 6.104 7.155 1.00 91.38 171 GLU A C 1
ATOM 1378 O O . GLU A 1 171 ? 10.794 6.525 6.412 1.00 91.38 171 GLU A O 1
ATOM 1383 N N . PHE A 1 172 ? 12.956 6.063 6.773 1.00 93.88 172 PHE A N 1
ATOM 1384 C CA . PHE A 1 172 ? 13.404 6.423 5.424 1.00 93.88 172 PHE A CA 1
ATOM 1385 C C . PHE A 1 172 ? 13.824 5.178 4.640 1.00 93.88 172 PHE A C 1
ATOM 1387 O O . PHE A 1 172 ? 14.712 4.437 5.072 1.00 93.88 172 PHE A O 1
ATOM 1394 N N . GLN A 1 173 ? 13.205 4.975 3.480 1.00 92.31 173 GLN A N 1
ATOM 1395 C CA . GLN A 1 173 ? 13.436 3.841 2.592 1.00 92.31 173 GLN A CA 1
ATOM 1396 C C . GLN A 1 173 ? 13.774 4.330 1.183 1.00 92.31 173 GLN A C 1
ATOM 1398 O O . GLN A 1 173 ? 13.081 5.172 0.611 1.00 92.31 173 GLN A O 1
ATOM 1403 N N . VAL A 1 174 ? 14.829 3.764 0.603 1.00 90.44 174 VAL A N 1
ATOM 1404 C CA . VAL A 1 174 ? 15.239 4.053 -0.771 1.00 90.44 174 VAL A CA 1
ATOM 1405 C C . VAL A 1 174 ? 15.031 2.814 -1.611 1.00 90.44 174 VAL A C 1
ATOM 1407 O O . VAL A 1 174 ? 15.557 1.746 -1.304 1.00 90.44 174 VAL A O 1
ATOM 1410 N N . VAL A 1 175 ? 14.299 2.988 -2.699 1.00 88.06 175 VAL A N 1
ATOM 1411 C CA . VAL A 1 175 ? 14.165 1.994 -3.743 1.00 88.06 175 VAL A CA 1
ATOM 1412 C C . VAL A 1 175 ? 15.084 2.381 -4.896 1.00 88.06 175 VAL A C 1
ATOM 1414 O O . VAL A 1 175 ? 14.779 3.275 -5.685 1.00 88.06 175 VAL A O 1
ATOM 1417 N N . ASP A 1 176 ? 16.194 1.657 -5.016 1.00 81.88 176 ASP A N 1
ATOM 1418 C CA . ASP A 1 176 ? 17.043 1.655 -6.206 1.00 81.88 176 ASP A CA 1
ATOM 1419 C C . ASP A 1 176 ? 17.051 0.234 -6.792 1.00 81.88 176 ASP A C 1
ATOM 1421 O O . ASP A 1 176 ? 17.772 -0.653 -6.328 1.00 81.88 176 ASP A O 1
ATOM 1425 N N . MET A 1 177 ? 16.245 0.017 -7.838 1.00 74.19 177 MET A N 1
ATOM 1426 C CA . MET A 1 177 ? 16.098 -1.291 -8.497 1.00 74.19 177 MET A CA 1
ATOM 1427 C C . MET A 1 177 ? 17.408 -1.807 -9.111 1.00 74.19 177 MET A C 1
ATOM 1429 O O . MET A 1 177 ? 17.512 -2.968 -9.495 1.00 74.19 177 MET A O 1
ATOM 1433 N N . ARG A 1 178 ? 18.460 -0.987 -9.165 1.00 65.44 178 ARG A N 1
ATOM 1434 C CA . ARG A 1 178 ? 19.784 -1.403 -9.645 1.00 65.44 178 ARG A CA 1
ATOM 1435 C C . ARG A 1 178 ? 20.502 -2.360 -8.711 1.00 65.44 178 ARG A C 1
ATOM 1437 O O . ARG A 1 178 ? 21.445 -3.011 -9.148 1.00 65.44 178 ARG A O 1
ATOM 1444 N N . TRP A 1 179 ? 20.072 -2.435 -7.456 1.00 58.69 179 TRP A N 1
ATOM 1445 C CA . TRP A 1 179 ? 20.704 -3.229 -6.406 1.00 58.69 179 TRP A CA 1
ATOM 1446 C C . TRP A 1 179 ? 19.885 -4.470 -6.023 1.00 58.69 179 TRP A C 1
ATOM 1448 O O . TRP A 1 179 ? 19.953 -4.921 -4.883 1.00 58.69 179 TRP A O 1
ATOM 1458 N N . GLY A 1 180 ? 19.092 -5.038 -6.941 1.00 55.97 180 GLY A N 1
ATOM 1459 C CA . GLY A 1 180 ? 18.237 -6.167 -6.556 1.00 55.97 180 GLY A CA 1
ATOM 1460 C C . GLY A 1 180 ? 17.355 -6.818 -7.617 1.00 55.97 180 GLY A C 1
ATOM 1461 O O . GLY A 1 180 ? 16.528 -7.653 -7.250 1.00 55.97 180 GLY A O 1
ATOM 1462 N N . ILE A 1 181 ? 17.494 -6.499 -8.910 1.00 65.62 181 ILE A N 1
ATOM 1463 C CA . ILE A 1 181 ? 16.761 -7.252 -9.939 1.00 65.62 181 ILE A CA 1
ATOM 1464 C C . ILE A 1 181 ? 17.393 -8.638 -10.064 1.00 65.62 181 ILE A C 1
ATOM 1466 O O . ILE A 1 181 ? 18.527 -8.792 -10.517 1.00 65.62 181 ILE A O 1
ATOM 1470 N N . ARG A 1 182 ? 16.651 -9.660 -9.638 1.00 70.06 182 ARG A N 1
ATOM 1471 C CA . ARG A 1 182 ? 17.078 -11.054 -9.765 1.00 70.06 182 ARG A CA 1
ATOM 1472 C C . ARG A 1 182 ? 17.118 -11.462 -11.240 1.00 70.06 182 ARG A C 1
ATOM 1474 O O . ARG A 1 182 ? 16.285 -11.010 -12.027 1.00 70.06 182 ARG A O 1
ATOM 1481 N N . ASN A 1 183 ? 18.028 -12.372 -11.599 1.00 73.25 183 ASN A N 1
ATOM 1482 C CA . ASN A 1 183 ? 18.147 -12.872 -12.976 1.00 73.25 183 ASN A CA 1
ATOM 1483 C C . ASN A 1 183 ? 16.815 -13.446 -13.501 1.00 73.25 183 ASN A C 1
ATOM 1485 O O . ASN A 1 183 ? 16.524 -13.266 -14.674 1.00 73.25 183 ASN A O 1
ATOM 1489 N N . GLN A 1 184 ? 15.971 -14.034 -12.640 1.00 78.00 184 GLN A N 1
ATOM 1490 C CA . GLN A 1 184 ? 14.639 -14.525 -13.030 1.00 78.00 184 GLN A CA 1
ATOM 1491 C C . GLN A 1 184 ? 13.710 -13.405 -13.532 1.00 78.00 184 GLN A C 1
ATOM 1493 O O . GLN A 1 184 ? 13.037 -13.557 -14.537 1.00 78.00 184 GLN A O 1
ATOM 1498 N N . ALA A 1 185 ? 13.718 -12.230 -12.895 1.00 78.00 185 ALA A N 1
ATOM 1499 C CA . ALA A 1 185 ? 12.903 -11.102 -13.355 1.00 78.00 185 ALA A CA 1
ATOM 1500 C C . ALA A 1 185 ? 13.417 -10.489 -14.672 1.00 78.00 185 ALA A C 1
ATOM 1502 O O . ALA A 1 185 ? 12.675 -9.796 -15.369 1.00 78.00 185 ALA A O 1
ATOM 1503 N N . THR A 1 186 ? 14.697 -10.705 -14.992 1.00 82.44 186 THR A N 1
ATOM 1504 C CA . THR A 1 186 ? 15.259 -10.357 -16.305 1.00 82.44 186 THR A CA 1
ATOM 1505 C C . THR A 1 186 ? 14.873 -11.400 -17.347 1.00 82.44 186 THR A C 1
ATOM 1507 O O . THR A 1 186 ? 14.496 -11.018 -18.446 1.00 82.44 186 THR A O 1
ATOM 1510 N N . ASP A 1 187 ? 14.920 -12.683 -16.977 1.00 86.62 187 ASP A N 1
ATOM 1511 C CA . ASP A 1 187 ? 14.500 -13.813 -17.809 1.00 86.62 187 ASP A CA 1
ATOM 1512 C C . ASP A 1 187 ? 13.062 -13.649 -18.300 1.00 86.62 187 ASP A C 1
ATOM 1514 O O . ASP A 1 187 ? 12.812 -13.746 -19.494 1.00 86.62 187 ASP A O 1
ATOM 1518 N N . ASP A 1 188 ? 12.155 -13.282 -17.394 1.00 86.38 188 ASP A N 1
ATOM 1519 C CA . ASP A 1 188 ? 10.733 -13.075 -17.683 1.00 86.38 188 ASP A CA 1
ATOM 1520 C C . ASP A 1 188 ? 10.397 -11.658 -18.195 1.00 86.38 188 ASP A C 1
ATOM 1522 O O . ASP A 1 188 ? 9.225 -11.288 -18.280 1.00 86.38 188 ASP A O 1
ATOM 1526 N N . HIS A 1 189 ? 11.387 -10.806 -18.482 1.00 87.75 189 HIS A N 1
ATOM 1527 C CA . HIS A 1 189 ? 11.186 -9.419 -18.952 1.00 87.75 189 HIS A CA 1
ATOM 1528 C C . HIS A 1 189 ? 10.345 -8.520 -18.020 1.00 87.75 189 HIS A C 1
ATOM 1530 O O . HIS A 1 189 ? 9.839 -7.477 -18.431 1.00 87.75 189 HIS A O 1
ATOM 1536 N N . MET A 1 190 ? 10.225 -8.871 -16.735 1.00 84.81 190 MET A N 1
ATOM 1537 C CA . MET A 1 190 ? 9.386 -8.166 -15.748 1.00 84.81 190 MET A CA 1
ATOM 1538 C C . MET A 1 190 ? 10.018 -6.893 -15.183 1.00 84.81 190 MET A C 1
ATOM 1540 O O . MET A 1 190 ? 9.393 -6.175 -14.406 1.00 84.81 190 MET A O 1
ATOM 1544 N N . THR A 1 191 ? 11.269 -6.592 -15.532 1.00 81.19 191 THR A N 1
ATOM 1545 C CA . THR A 1 191 ? 12.034 -5.502 -14.903 1.00 81.19 191 THR A CA 1
ATOM 1546 C C . THR A 1 191 ? 11.295 -4.158 -14.938 1.00 81.19 191 THR A C 1
ATOM 1548 O O . THR A 1 191 ? 11.217 -3.473 -13.920 1.00 81.19 191 THR A O 1
ATOM 1551 N N . THR A 1 192 ? 10.705 -3.790 -16.080 1.00 82.00 192 THR A N 1
ATOM 1552 C CA . THR A 1 192 ? 9.952 -2.532 -16.215 1.00 82.00 192 THR A CA 1
ATOM 1553 C C . THR A 1 192 ? 8.683 -2.534 -15.365 1.00 82.00 192 THR A C 1
ATOM 1555 O O . THR A 1 192 ? 8.384 -1.538 -14.708 1.00 82.00 192 THR A O 1
ATOM 1558 N N . GLU A 1 193 ? 7.953 -3.649 -15.338 1.00 83.50 193 GLU A N 1
ATOM 1559 C CA . GLU A 1 193 ? 6.729 -3.795 -14.546 1.00 83.50 193 GLU A CA 1
ATOM 1560 C C . GLU A 1 193 ? 7.018 -3.714 -13.050 1.00 83.50 193 GLU A C 1
ATOM 1562 O O . GLU A 1 193 ? 6.306 -3.018 -12.331 1.00 83.50 193 GLU A O 1
ATOM 1567 N N . LEU A 1 194 ? 8.104 -4.345 -12.595 1.00 84.56 194 LEU A N 1
ATOM 1568 C CA . LEU A 1 194 ? 8.565 -4.258 -11.213 1.00 84.56 194 LEU A CA 1
ATOM 1569 C C . LEU A 1 194 ? 8.948 -2.822 -10.843 1.00 84.56 194 LEU A C 1
ATOM 1571 O O . LEU A 1 194 ? 8.517 -2.337 -9.803 1.00 84.56 194 LEU A O 1
ATOM 1575 N N . CYS A 1 195 ? 9.685 -2.109 -11.703 1.00 85.00 195 CYS A N 1
ATOM 1576 C CA . CYS A 1 195 ? 10.005 -0.695 -11.483 1.00 85.00 195 CYS A CA 1
ATOM 1577 C C . CYS A 1 195 ? 8.740 0.171 -11.363 1.00 85.00 195 CYS A C 1
ATOM 1579 O O . CYS A 1 195 ? 8.653 1.016 -10.475 1.00 85.00 195 CYS A O 1
ATOM 1581 N N . LEU A 1 196 ? 7.750 -0.036 -12.238 1.00 88.12 196 LEU A N 1
ATOM 1582 C CA . LEU A 1 196 ? 6.491 0.715 -12.208 1.00 88.12 196 LEU A CA 1
ATOM 1583 C C . LEU A 1 196 ? 5.624 0.354 -10.999 1.00 88.12 196 LEU A C 1
ATOM 1585 O O . LEU A 1 196 ? 5.003 1.238 -10.412 1.00 88.12 196 LEU A O 1
ATOM 1589 N N . HIS A 1 197 ? 5.567 -0.924 -10.627 1.00 87.19 197 HIS A N 1
ATOM 1590 C CA . HIS A 1 197 ? 4.881 -1.380 -9.423 1.00 87.19 197 HIS A CA 1
ATOM 1591 C C . HIS A 1 197 ? 5.478 -0.717 -8.182 1.00 87.19 197 HIS A C 1
ATOM 1593 O O . HIS A 1 197 ? 4.764 -0.117 -7.386 1.00 87.19 197 HIS A O 1
ATOM 1599 N N . GLU A 1 198 ? 6.798 -0.745 -8.078 1.00 88.12 198 GLU A N 1
ATOM 1600 C CA . GLU A 1 198 ? 7.520 -0.208 -6.938 1.00 88.12 198 GLU A CA 1
ATOM 1601 C C . GLU A 1 198 ? 7.424 1.324 -6.852 1.00 88.12 198 GLU A C 1
ATOM 1603 O O . GLU A 1 198 ? 7.251 1.876 -5.767 1.00 88.12 198 GLU A O 1
ATOM 1608 N N . LEU A 1 199 ? 7.416 2.024 -7.992 1.00 91.19 199 LEU A N 1
ATOM 1609 C CA . LEU A 1 199 ? 7.110 3.455 -8.042 1.00 91.19 199 LEU A CA 1
ATOM 1610 C C . LEU A 1 199 ? 5.699 3.763 -7.513 1.00 91.19 199 LEU A C 1
ATOM 1612 O O . LEU A 1 199 ? 5.530 4.697 -6.727 1.00 91.19 199 LEU A O 1
ATOM 1616 N N . ARG A 1 200 ? 4.685 2.985 -7.915 1.00 90.88 200 ARG A N 1
ATOM 1617 C CA . ARG A 1 200 ? 3.310 3.154 -7.408 1.00 90.88 200 ARG A CA 1
ATOM 1618 C C . ARG A 1 200 ? 3.242 2.907 -5.904 1.00 90.88 200 ARG A C 1
ATOM 1620 O O . ARG A 1 200 ? 2.556 3.644 -5.200 1.00 90.88 200 ARG A O 1
ATOM 1627 N N . GLU A 1 201 ? 3.979 1.922 -5.399 1.00 87.06 201 GLU A N 1
ATOM 1628 C CA . GLU A 1 201 ? 4.074 1.677 -3.960 1.00 87.06 201 GLU A CA 1
ATOM 1629 C C . GLU A 1 201 ? 4.775 2.835 -3.232 1.00 87.06 201 GLU A C 1
ATOM 1631 O O . GLU A 1 201 ? 4.280 3.265 -2.192 1.00 87.06 201 GLU A O 1
ATOM 1636 N N . CYS A 1 202 ? 5.837 3.434 -3.786 1.00 90.94 202 CYS A N 1
ATOM 1637 C CA . CYS A 1 202 ? 6.420 4.667 -3.239 1.00 90.94 202 CYS A CA 1
ATOM 1638 C C . CYS A 1 202 ? 5.397 5.811 -3.190 1.00 90.94 202 CYS A C 1
ATOM 1640 O O . CYS A 1 202 ? 5.282 6.480 -2.168 1.00 90.94 202 CYS A O 1
ATOM 1642 N N . GLN A 1 203 ? 4.612 6.020 -4.249 1.00 90.06 203 GLN A N 1
ATOM 1643 C CA . GLN A 1 203 ? 3.585 7.072 -4.293 1.00 90.06 203 GLN A CA 1
ATOM 1644 C C . GLN A 1 203 ? 2.451 6.840 -3.287 1.00 90.06 203 GLN A C 1
ATOM 1646 O O . GLN A 1 203 ? 1.939 7.785 -2.692 1.00 90.06 203 GLN A O 1
ATOM 1651 N N . LYS A 1 204 ? 2.063 5.580 -3.081 1.00 83.44 204 LYS A N 1
ATOM 1652 C CA . LYS A 1 204 ? 1.006 5.182 -2.146 1.00 83.44 204 LYS A CA 1
ATOM 1653 C C . LYS A 1 204 ? 1.462 5.239 -0.687 1.00 83.44 204 LYS A C 1
ATOM 1655 O O . LYS A 1 204 ? 0.679 5.585 0.203 1.00 83.44 204 LYS A O 1
ATOM 1660 N N . LEU A 1 205 ? 2.705 4.839 -0.428 1.00 83.94 205 LEU A N 1
ATOM 1661 C CA . LEU A 1 205 ? 3.210 4.631 0.925 1.00 83.94 205 LEU A CA 1
ATOM 1662 C C . LEU A 1 205 ? 3.963 5.838 1.480 1.00 83.94 205 LEU A C 1
ATOM 1664 O O . LEU A 1 205 ? 3.881 6.082 2.683 1.00 83.94 205 LEU A O 1
ATOM 1668 N N . SER A 1 206 ? 4.674 6.583 0.629 1.00 90.12 206 SER A N 1
ATOM 1669 C CA . SER A 1 206 ? 5.535 7.674 1.072 1.00 90.12 206 SER A CA 1
ATOM 1670 C C . SER A 1 206 ? 4.740 8.845 1.630 1.00 90.12 206 SER A C 1
ATOM 1672 O O . SER A 1 206 ? 3.749 9.314 1.070 1.00 90.12 206 SER A O 1
ATOM 1674 N N . LYS A 1 207 ? 5.247 9.364 2.741 1.00 87.00 207 LYS A N 1
ATOM 1675 C CA . LYS A 1 207 ? 4.793 10.570 3.410 1.00 87.00 207 LYS A CA 1
ATOM 1676 C C . LYS A 1 207 ? 5.565 11.811 2.961 1.00 87.00 207 LYS A C 1
ATOM 1678 O O . LYS A 1 207 ? 5.511 12.845 3.607 1.00 87.00 207 LYS A O 1
ATOM 1683 N N . GLY A 1 208 ? 6.233 11.784 1.828 1.00 89.38 208 GLY A N 1
ATOM 1684 C CA . GLY A 1 208 ? 6.866 12.985 1.304 1.00 89.38 208 GLY A CA 1
ATOM 1685 C C . GLY A 1 208 ? 7.203 12.799 -0.156 1.00 89.38 208 GLY A C 1
ATOM 1686 O O . GLY A 1 208 ? 6.427 12.151 -0.869 1.00 89.38 208 GLY A O 1
ATOM 1687 N N . PRO A 1 209 ? 8.362 13.302 -0.603 1.00 92.38 209 PRO A N 1
ATOM 1688 C CA . PRO A 1 209 ? 8.875 12.955 -1.915 1.00 92.38 209 PRO A CA 1
ATOM 1689 C C . PRO A 1 209 ? 8.831 11.433 -2.117 1.00 92.38 209 PRO A C 1
ATOM 1691 O O . PRO A 1 209 ? 9.147 10.656 -1.211 1.00 92.38 209 PRO A O 1
ATOM 1694 N N . SER A 1 210 ? 8.381 11.007 -3.295 1.00 93.81 210 SER A N 1
ATOM 1695 C CA . SER A 1 210 ? 8.224 9.587 -3.647 1.00 93.81 210 SER A CA 1
ATOM 1696 C C . SER A 1 210 ? 9.035 9.182 -4.874 1.00 93.81 210 SER A C 1
ATOM 1698 O O . SER A 1 210 ? 9.189 7.994 -5.148 1.00 93.81 210 SER A O 1
ATOM 1700 N N . PHE A 1 211 ? 9.592 10.152 -5.598 1.00 93.69 211 PHE A N 1
ATOM 1701 C CA . PHE A 1 211 ? 10.313 9.927 -6.839 1.00 93.69 211 PHE A CA 1
ATOM 1702 C C . PHE A 1 211 ? 11.448 10.934 -7.000 1.00 93.69 211 PHE A C 1
ATOM 1704 O O . PHE A 1 211 ? 11.252 12.130 -6.796 1.00 93.69 211 PHE A O 1
ATOM 1711 N N . ILE A 1 212 ? 12.609 10.443 -7.419 1.00 92.69 212 ILE A N 1
ATOM 1712 C CA . ILE A 1 212 ? 13.741 11.252 -7.857 1.00 92.69 212 ILE A CA 1
ATOM 1713 C C . ILE A 1 212 ? 14.300 10.691 -9.161 1.00 92.69 212 ILE A C 1
ATOM 1715 O O . ILE A 1 212 ? 14.350 9.477 -9.348 1.00 92.69 212 ILE A O 1
ATOM 1719 N N . SER A 1 213 ? 14.730 11.572 -10.066 1.00 90.81 213 SER A N 1
ATOM 1720 C CA . SER A 1 213 ? 15.363 11.173 -11.321 1.00 90.81 213 SER A CA 1
ATOM 1721 C C . SER A 1 213 ? 16.672 11.917 -11.554 1.00 90.81 213 SER A C 1
ATOM 1723 O O . SER A 1 213 ? 16.693 13.144 -11.544 1.00 90.81 213 SER A O 1
ATOM 1725 N N . LEU A 1 214 ? 17.746 11.175 -11.825 1.00 90.00 214 LEU A N 1
ATOM 1726 C CA . LEU A 1 214 ? 19.018 11.710 -12.309 1.00 90.00 214 LEU A CA 1
ATOM 1727 C C . LEU A 1 214 ? 19.100 11.553 -13.826 1.00 90.00 214 LEU A C 1
ATOM 1729 O O . LEU A 1 214 ? 19.033 10.435 -14.342 1.00 90.00 214 LEU A O 1
ATOM 1733 N N . PHE A 1 215 ? 19.298 12.664 -14.533 1.00 87.12 215 PHE A N 1
ATOM 1734 C CA . PHE A 1 215 ? 19.514 12.659 -15.975 1.00 87.12 215 PHE A CA 1
ATOM 1735 C C . PHE A 1 215 ? 20.910 13.172 -16.316 1.00 87.12 215 PHE A C 1
ATOM 1737 O O . PHE A 1 215 ? 21.261 14.296 -15.976 1.00 87.12 215 PHE A O 1
ATOM 1744 N N . ALA A 1 216 ? 21.662 12.382 -17.076 1.00 84.75 216 ALA A N 1
ATOM 1745 C CA . ALA A 1 216 ? 22.936 12.787 -17.660 1.00 84.75 216 ALA A CA 1
ATOM 1746 C C . ALA A 1 216 ? 22.802 12.852 -19.194 1.00 84.75 216 ALA A C 1
ATOM 1748 O O . ALA A 1 216 ? 21.773 13.303 -19.715 1.00 84.75 216 ALA A O 1
ATOM 1749 N N . HIS A 1 217 ? 23.834 12.460 -19.940 1.00 78.31 217 HIS A N 1
ATOM 1750 C CA . HIS A 1 217 ? 23.838 12.548 -21.403 1.00 78.31 217 HIS A CA 1
ATOM 1751 C C . HIS A 1 217 ? 23.278 11.299 -22.087 1.00 78.31 217 HIS A C 1
ATOM 1753 O O . HIS A 1 217 ? 22.829 11.395 -23.233 1.00 78.31 217 HIS A O 1
ATOM 1759 N N . LYS A 1 218 ? 23.232 10.148 -21.406 1.00 76.75 218 LYS A N 1
ATOM 1760 C CA . LYS A 1 218 ? 22.619 8.936 -21.956 1.00 76.75 218 LYS A CA 1
ATOM 1761 C C . LYS A 1 218 ? 21.111 8.957 -21.717 1.00 76.75 218 LYS A C 1
ATOM 1763 O O . LYS A 1 218 ? 20.647 9.321 -20.645 1.00 76.75 218 LYS A O 1
ATOM 1768 N N . TYR A 1 219 ? 20.354 8.540 -22.727 1.00 74.56 219 TYR A N 1
ATOM 1769 C CA . TYR A 1 219 ? 18.922 8.259 -22.600 1.00 74.56 219 TYR A CA 1
ATOM 1770 C C . TYR A 1 219 ? 18.662 7.030 -21.716 1.00 74.56 219 TYR A C 1
ATOM 1772 O O . TYR A 1 219 ? 17.695 6.990 -20.965 1.00 74.56 219 TYR A O 1
ATOM 1780 N N . GLY A 1 220 ? 19.557 6.039 -21.779 1.00 71.81 220 GLY A N 1
ATOM 1781 C CA . GLY A 1 220 ? 19.409 4.759 -21.091 1.00 71.81 220 GLY A CA 1
ATOM 1782 C C . GLY A 1 220 ? 18.872 3.653 -21.999 1.00 71.81 220 GLY A C 1
ATOM 1783 O O . GLY A 1 220 ? 18.541 3.884 -23.158 1.00 71.81 220 GLY A O 1
ATOM 1784 N N . TYR A 1 221 ? 18.843 2.435 -21.459 1.00 69.62 221 TYR A N 1
ATOM 1785 C CA . TYR A 1 221 ? 18.330 1.252 -22.148 1.00 69.62 221 TYR A CA 1
ATOM 1786 C C . TYR A 1 221 ? 16.799 1.253 -22.130 1.00 69.62 221 TYR A C 1
ATOM 1788 O O . TYR A 1 221 ? 16.197 1.415 -21.066 1.00 69.62 221 TYR A O 1
ATOM 1796 N N . ARG A 1 222 ? 16.180 1.047 -23.295 1.00 71.62 222 ARG A N 1
ATOM 1797 C CA . ARG A 1 222 ? 14.742 0.803 -23.424 1.00 71.62 222 ARG A CA 1
ATOM 1798 C C . ARG A 1 222 ? 14.543 -0.685 -23.686 1.00 71.62 222 ARG A C 1
ATOM 1800 O O . ARG A 1 222 ? 14.963 -1.166 -24.728 1.00 71.62 222 ARG A O 1
ATOM 1807 N N . SER A 1 223 ? 13.938 -1.397 -22.742 1.00 73.19 223 SER A N 1
ATOM 1808 C CA . SER A 1 223 ? 13.674 -2.826 -22.899 1.00 73.19 223 SER A CA 1
ATOM 1809 C C . SER A 1 223 ? 12.600 -3.105 -23.950 1.00 73.19 223 SER A C 1
ATOM 1811 O O . SER A 1 223 ? 11.728 -2.270 -24.207 1.00 73.19 223 SER A O 1
ATOM 1813 N N . LEU A 1 224 ? 12.663 -4.312 -24.518 1.00 83.81 224 LEU A N 1
ATOM 1814 C CA . LEU A 1 224 ? 11.587 -4.896 -25.311 1.00 83.81 224 LEU A CA 1
ATOM 1815 C C . LEU A 1 224 ? 10.273 -4.904 -24.523 1.00 83.81 224 LEU A C 1
ATOM 1817 O O . LEU A 1 224 ? 10.247 -5.139 -23.312 1.00 83.81 224 LEU A O 1
ATOM 1821 N N . SER A 1 225 ? 9.172 -4.661 -25.228 1.00 86.38 225 SER A N 1
ATOM 1822 C CA . SER A 1 225 ? 7.835 -4.768 -24.653 1.00 86.38 225 SER A CA 1
ATOM 1823 C C . SER A 1 225 ? 7.516 -6.233 -24.381 1.00 86.38 225 SER A C 1
ATOM 1825 O O . SER A 1 225 ? 7.387 -7.012 -25.321 1.00 86.38 225 SER A O 1
ATOM 1827 N N . ARG A 1 226 ? 7.359 -6.601 -23.104 1.00 89.62 226 ARG A N 1
ATOM 1828 C CA . ARG A 1 226 ? 6.930 -7.949 -22.702 1.00 89.62 226 ARG A CA 1
ATOM 1829 C C . ARG A 1 226 ? 5.588 -8.333 -23.330 1.00 89.62 226 ARG A C 1
ATOM 1831 O O . ARG A 1 226 ? 5.397 -9.487 -23.683 1.00 89.62 226 ARG A O 1
ATOM 1838 N N . GLU A 1 227 ? 4.693 -7.365 -23.487 1.00 91.44 227 GLU A N 1
ATOM 1839 C CA . GLU A 1 227 ? 3.362 -7.548 -24.057 1.00 91.44 227 GLU A CA 1
ATOM 1840 C C . GLU A 1 227 ? 3.145 -6.581 -25.225 1.00 91.44 227 GLU A C 1
ATOM 1842 O O . GLU A 1 227 ? 3.457 -5.388 -25.134 1.00 91.44 227 GLU A O 1
ATOM 1847 N N . ILE A 1 228 ? 2.605 -7.099 -26.329 1.00 93.00 228 ILE A N 1
ATOM 1848 C CA . ILE A 1 228 ? 2.182 -6.322 -27.494 1.00 93.00 228 ILE A CA 1
ATOM 1849 C C . ILE A 1 228 ? 0.725 -6.666 -27.802 1.00 93.00 228 ILE A C 1
ATOM 1851 O O . ILE A 1 228 ? 0.367 -7.839 -27.890 1.00 93.00 228 ILE A O 1
ATOM 1855 N N . ASN A 1 229 ? -0.123 -5.654 -28.001 1.00 93.75 229 ASN A N 1
ATOM 1856 C CA . ASN A 1 229 ? -1.514 -5.877 -28.385 1.00 93.75 229 ASN A CA 1
ATOM 1857 C C . ASN A 1 229 ? -1.596 -6.697 -29.686 1.00 93.75 229 ASN A C 1
ATOM 1859 O O . ASN A 1 229 ? -0.846 -6.450 -30.629 1.00 93.75 229 ASN A O 1
ATOM 1863 N N . GLY A 1 230 ? -2.527 -7.650 -29.760 1.00 92.75 230 GLY A N 1
ATOM 1864 C CA . GLY A 1 230 ? -2.627 -8.573 -30.887 1.00 92.75 230 GLY A CA 1
ATOM 1865 C C . GLY A 1 230 ? -2.857 -7.914 -32.246 1.00 92.75 230 GLY A C 1
ATOM 1866 O O . GLY A 1 230 ? -2.333 -8.392 -33.249 1.00 92.75 230 GLY A O 1
ATOM 1867 N N . GLU A 1 231 ? -3.605 -6.813 -32.314 1.00 92.31 231 GLU A N 1
ATOM 1868 C CA . GLU A 1 231 ? -3.807 -6.090 -33.574 1.00 92.31 231 GLU A CA 1
ATOM 1869 C C . GLU A 1 231 ? -2.544 -5.355 -34.011 1.00 92.31 231 GLU A C 1
ATOM 1871 O O . GLU A 1 231 ? -2.182 -5.375 -35.187 1.00 92.31 231 GLU A O 1
ATOM 1876 N N . GLU A 1 232 ? -1.849 -4.735 -33.063 1.00 94.25 232 GLU A N 1
ATOM 1877 C CA . GLU A 1 232 ? -0.599 -4.032 -33.335 1.00 94.25 232 GLU A CA 1
ATOM 1878 C C . GLU A 1 232 ? 0.506 -4.998 -33.738 1.00 94.25 232 GLU A C 1
ATOM 1880 O O . GLU A 1 232 ? 1.214 -4.730 -34.705 1.00 94.25 232 GLU A O 1
ATOM 1885 N N . PHE A 1 233 ? 0.613 -6.144 -33.059 1.00 95.31 233 PHE A N 1
ATOM 1886 C CA . PHE A 1 233 ? 1.578 -7.179 -33.411 1.00 95.31 233 PHE A CA 1
ATOM 1887 C C . PHE A 1 233 ? 1.368 -7.654 -34.845 1.00 95.31 233 PHE A C 1
ATOM 1889 O O . PHE A 1 233 ? 2.326 -7.730 -35.602 1.00 95.31 233 PHE A O 1
ATOM 1896 N N . ARG A 1 234 ? 0.119 -7.906 -35.258 1.00 94.88 234 ARG A N 1
ATOM 1897 C CA . ARG A 1 234 ? -0.187 -8.328 -36.634 1.00 94.88 234 ARG A CA 1
ATOM 1898 C C . ARG A 1 234 ? 0.150 -7.255 -37.666 1.00 94.88 234 ARG A C 1
ATOM 1900 O O . ARG A 1 234 ? 0.607 -7.592 -38.752 1.00 94.88 234 ARG A O 1
ATOM 1907 N N . LYS A 1 235 ? -0.048 -5.973 -37.342 1.00 95.06 235 LYS A N 1
ATOM 1908 C CA . LYS A 1 235 ? 0.362 -4.861 -38.217 1.00 95.06 235 LYS A CA 1
ATOM 1909 C C . LYS A 1 235 ? 1.881 -4.776 -38.348 1.00 95.06 235 LYS A C 1
ATOM 1911 O O . LYS A 1 235 ? 2.377 -4.637 -39.459 1.00 95.06 235 LYS A O 1
ATOM 1916 N N . ILE A 1 236 ? 2.607 -4.915 -37.236 1.00 94.75 236 ILE A N 1
ATOM 1917 C CA . ILE A 1 236 ? 4.075 -4.987 -37.229 1.00 94.75 236 ILE A CA 1
ATOM 1918 C C . ILE A 1 236 ? 4.528 -6.186 -38.065 1.00 94.75 236 ILE A C 1
ATOM 1920 O O . ILE A 1 236 ? 5.327 -6.023 -38.976 1.00 94.75 236 ILE A O 1
ATOM 1924 N N . GLN A 1 237 ? 3.962 -7.366 -37.810 1.00 94.62 237 GLN A N 1
ATOM 1925 C CA . GLN A 1 237 ? 4.247 -8.607 -38.525 1.00 94.62 237 GLN A CA 1
ATOM 1926 C C . GLN A 1 237 ? 4.019 -8.463 -40.036 1.00 94.62 237 GLN A C 1
ATOM 1928 O O . GLN A 1 237 ? 4.861 -8.889 -40.816 1.00 94.62 237 GLN A O 1
ATOM 1933 N N . GLY A 1 238 ? 2.913 -7.837 -40.450 1.00 94.06 238 GLY A N 1
ATOM 1934 C CA . GLY A 1 238 ? 2.595 -7.606 -41.861 1.00 94.06 238 GLY A CA 1
ATOM 1935 C C . GLY A 1 238 ? 3.525 -6.616 -42.569 1.00 94.06 238 GLY A C 1
ATOM 1936 O O . GLY A 1 238 ? 3.599 -6.637 -43.794 1.00 94.06 238 GLY A O 1
ATOM 1937 N N . ALA A 1 239 ? 4.240 -5.773 -41.818 1.00 94.19 239 ALA A N 1
ATOM 1938 C CA . ALA A 1 239 ? 5.243 -4.854 -42.351 1.00 94.19 239 ALA A CA 1
ATOM 1939 C C . ALA A 1 239 ? 6.652 -5.477 -42.435 1.00 94.19 239 ALA A C 1
ATOM 1941 O O . ALA A 1 239 ? 7.504 -4.982 -43.168 1.00 94.19 239 ALA A O 1
ATOM 1942 N N . VAL A 1 240 ? 6.921 -6.581 -41.728 1.00 93.44 240 VAL A N 1
ATOM 1943 C CA . VAL A 1 240 ? 8.220 -7.267 -41.798 1.00 93.44 240 VAL A CA 1
ATOM 1944 C C . VAL A 1 240 ? 8.309 -8.068 -43.100 1.00 93.44 240 VAL A C 1
ATOM 1946 O O . VAL A 1 240 ? 7.701 -9.123 -43.246 1.00 93.44 240 VAL A O 1
ATOM 1949 N N . THR A 1 241 ? 9.090 -7.564 -44.058 1.00 90.62 241 THR A N 1
ATOM 1950 C CA . THR A 1 241 ? 9.238 -8.168 -45.398 1.00 90.62 241 THR A CA 1
ATOM 1951 C C . THR A 1 241 ? 10.316 -9.251 -45.482 1.00 90.62 241 THR A C 1
ATOM 1953 O O . THR A 1 241 ? 10.284 -10.086 -46.385 1.00 90.62 241 THR A O 1
ATOM 1956 N N . ASN A 1 242 ? 11.277 -9.259 -44.554 1.00 93.75 242 ASN A N 1
ATOM 1957 C CA . ASN A 1 242 ? 12.346 -10.252 -44.503 1.00 93.75 242 ASN A CA 1
ATOM 1958 C C . ASN A 1 242 ? 11.891 -11.503 -43.735 1.00 93.75 242 ASN A C 1
ATOM 1960 O O . ASN A 1 242 ? 11.535 -11.427 -42.560 1.00 93.75 242 ASN A O 1
ATOM 1964 N N . GLN A 1 243 ? 11.968 -12.664 -44.388 1.00 94.12 243 GLN A N 1
ATOM 1965 C CA . GLN A 1 243 ? 11.557 -13.947 -43.818 1.00 94.12 243 GLN A CA 1
ATOM 1966 C C . GLN A 1 243 ? 12.344 -14.331 -42.552 1.00 94.12 243 GLN A C 1
ATOM 1968 O O . GLN A 1 243 ? 11.747 -14.803 -41.588 1.00 94.12 243 GLN A O 1
ATOM 1973 N N . ALA A 1 244 ? 13.658 -14.085 -42.514 1.00 95.12 244 ALA A N 1
ATOM 1974 C CA . ALA A 1 244 ? 14.479 -14.396 -41.341 1.00 95.12 244 ALA A CA 1
ATOM 1975 C C . ALA A 1 244 ? 14.107 -13.517 -40.135 1.00 95.12 244 ALA A C 1
ATOM 1977 O O . ALA A 1 244 ? 14.089 -13.985 -38.999 1.00 95.12 244 ALA A O 1
ATOM 1978 N N . ASP A 1 245 ? 13.752 -12.254 -40.382 1.00 94.38 245 ASP A N 1
ATOM 1979 C CA . ASP A 1 245 ? 13.297 -11.336 -39.334 1.00 94.38 245 ASP A CA 1
ATOM 1980 C C . ASP A 1 245 ? 11.912 -11.722 -38.803 1.00 94.38 245 ASP A C 1
ATOM 1982 O O . ASP A 1 245 ? 11.653 -11.629 -37.603 1.00 94.38 245 ASP A O 1
ATOM 1986 N N . LEU A 1 246 ? 11.027 -12.196 -39.684 1.00 94.31 246 LEU A N 1
ATOM 1987 C CA . LEU A 1 246 ? 9.718 -12.708 -39.298 1.00 94.31 246 LEU A CA 1
ATOM 1988 C C . LEU A 1 246 ? 9.842 -13.965 -38.422 1.00 94.31 246 LEU A C 1
ATOM 1990 O O . LEU A 1 246 ? 9.179 -14.066 -37.390 1.00 94.31 246 LEU A O 1
ATOM 1994 N N . GLU A 1 247 ? 10.715 -14.899 -38.799 1.00 95.00 247 GLU A N 1
ATOM 1995 C CA . GLU A 1 247 ? 11.012 -16.095 -38.003 1.00 95.00 247 GLU A CA 1
ATOM 1996 C C . GLU A 1 247 ? 11.613 -15.731 -36.642 1.00 95.00 247 GLU A C 1
ATOM 1998 O O . GLU A 1 247 ? 11.200 -16.282 -35.621 1.00 95.00 247 GLU A O 1
ATOM 2003 N N . HIS A 1 248 ? 12.518 -14.748 -36.599 1.00 94.81 248 HIS A N 1
ATOM 2004 C CA . HIS A 1 248 ? 13.093 -14.238 -35.352 1.00 94.81 248 HIS A CA 1
ATOM 2005 C C . HIS A 1 248 ? 12.034 -13.628 -34.431 1.00 94.81 248 HIS A C 1
ATOM 2007 O O . HIS A 1 248 ? 11.999 -13.916 -33.235 1.00 94.81 248 HIS A O 1
ATOM 2013 N N . LEU A 1 249 ? 11.128 -12.821 -34.989 1.00 94.50 249 LEU A N 1
ATOM 2014 C CA . LEU A 1 249 ? 10.020 -12.213 -34.255 1.00 94.50 249 LEU A CA 1
ATOM 2015 C C . LEU A 1 249 ? 9.090 -13.280 -33.650 1.00 94.50 249 LEU A C 1
ATOM 2017 O O . LEU A 1 249 ? 8.759 -13.206 -32.466 1.00 94.50 249 LEU A O 1
ATOM 2021 N N . LEU A 1 250 ? 8.709 -14.292 -34.437 1.00 94.38 250 LEU A N 1
ATOM 2022 C CA . LEU A 1 250 ? 7.807 -15.375 -34.018 1.00 94.38 250 LEU A CA 1
ATOM 2023 C C . LEU A 1 250 ? 8.473 -16.406 -33.095 1.00 94.38 250 LEU A C 1
ATOM 2025 O O . LEU A 1 250 ? 7.791 -17.058 -32.309 1.00 94.38 250 LEU A O 1
ATOM 2029 N N . ARG A 1 251 ? 9.804 -16.539 -33.134 1.00 94.94 251 ARG A N 1
ATOM 2030 C CA . ARG A 1 251 ? 10.564 -17.343 -32.163 1.00 94.94 251 ARG A CA 1
ATOM 2031 C C . ARG A 1 251 ? 10.454 -16.771 -30.747 1.00 94.94 251 ARG A C 1
ATOM 2033 O O . ARG A 1 251 ? 10.478 -17.512 -29.760 1.00 94.94 251 ARG A O 1
ATOM 2040 N N . TRP A 1 252 ? 10.365 -15.448 -30.639 1.00 96.25 252 TRP A N 1
ATOM 2041 C CA . TRP A 1 252 ? 10.390 -14.744 -29.364 1.00 96.25 252 TRP A CA 1
ATOM 2042 C C . TRP A 1 252 ? 9.001 -14.368 -28.839 1.00 96.25 252 TRP A C 1
ATOM 2044 O O . TRP A 1 252 ? 8.835 -14.355 -27.623 1.00 96.25 252 TRP A O 1
ATOM 2054 N N . TYR A 1 253 ? 8.004 -14.135 -29.696 1.00 96.25 253 TYR A N 1
ATOM 2055 C CA . TYR A 1 253 ? 6.644 -13.768 -29.277 1.00 96.25 253 TYR A CA 1
ATOM 2056 C C . TYR A 1 253 ? 5.607 -14.855 -29.563 1.00 96.25 253 TYR A C 1
ATOM 2058 O O . TYR A 1 253 ? 5.526 -15.370 -30.674 1.00 96.25 253 TYR A O 1
ATOM 2066 N N . GLU A 1 254 ? 4.748 -15.133 -28.582 1.00 94.75 254 GLU A N 1
ATOM 2067 C CA . GLU A 1 254 ? 3.654 -16.104 -28.694 1.00 94.75 254 GLU A CA 1
ATOM 2068 C C . GLU A 1 254 ? 2.303 -15.468 -28.335 1.00 94.75 254 GLU A C 1
ATOM 2070 O O . GLU A 1 254 ? 2.224 -14.616 -27.451 1.00 94.75 254 GLU A O 1
ATOM 2075 N N . LEU A 1 255 ? 1.236 -15.854 -29.040 1.00 94.62 255 LEU A N 1
ATOM 2076 C CA . LEU A 1 255 ? -0.115 -15.345 -28.798 1.00 94.62 255 LEU A CA 1
ATOM 2077 C C . LEU A 1 255 ? -0.693 -15.939 -27.507 1.00 94.62 255 LEU A C 1
ATOM 2079 O O . LEU A 1 255 ? -0.881 -17.149 -27.412 1.00 94.62 255 LEU A O 1
ATOM 2083 N N . ASP A 1 256 ? -1.086 -15.080 -26.571 1.00 92.44 256 ASP A N 1
ATOM 2084 C CA . ASP A 1 256 ? -1.963 -15.434 -25.461 1.00 92.44 256 ASP A CA 1
ATOM 2085 C C . ASP A 1 256 ? -3.423 -15.159 -25.842 1.00 92.44 256 ASP A C 1
ATOM 2087 O O . ASP A 1 256 ? -3.886 -14.015 -25.902 1.00 92.44 256 ASP A O 1
ATOM 2091 N N . SER A 1 257 ? -4.160 -16.238 -26.113 1.00 87.31 257 SER A N 1
ATOM 2092 C CA . SER A 1 257 ? -5.587 -16.192 -26.435 1.00 87.31 257 SER A CA 1
ATOM 2093 C C . SER A 1 257 ? -6.496 -16.062 -25.209 1.00 87.31 257 SER A C 1
ATOM 2095 O O . SER A 1 257 ? -7.704 -15.918 -25.382 1.00 87.31 257 SER A O 1
ATOM 2097 N N . ASN A 1 258 ? -5.956 -16.146 -23.987 1.00 88.56 258 ASN A N 1
ATOM 2098 C CA . ASN A 1 258 ? -6.739 -15.975 -22.758 1.00 88.56 258 ASN A CA 1
ATOM 2099 C C . ASN A 1 258 ? -6.914 -14.496 -22.387 1.00 88.56 258 ASN A C 1
ATOM 2101 O O . ASN A 1 258 ? -7.841 -14.152 -21.653 1.00 88.56 258 ASN A O 1
ATOM 2105 N N . ALA A 1 259 ? -6.041 -13.621 -22.892 1.00 83.06 259 ALA A N 1
ATOM 2106 C CA . ALA A 1 259 ? -6.185 -12.179 -22.757 1.00 83.06 259 ALA A CA 1
ATOM 2107 C C . ALA A 1 259 ? -7.313 -11.650 -23.661 1.00 83.06 259 ALA A C 1
ATOM 2109 O O . ALA A 1 259 ? -7.472 -12.076 -24.807 1.00 83.06 259 ALA A O 1
ATOM 2110 N N . VAL A 1 260 ? -8.096 -10.693 -23.154 1.00 82.56 260 VAL A N 1
ATOM 2111 C CA . VAL A 1 260 ? -9.169 -10.026 -23.908 1.00 82.56 260 VAL A CA 1
ATOM 2112 C C . VAL A 1 260 ? -8.959 -8.505 -23.828 1.00 82.56 260 VAL A C 1
ATOM 2114 O O . VAL A 1 260 ? -9.187 -7.934 -22.759 1.00 82.56 260 VAL A O 1
ATOM 2117 N N . PRO A 1 261 ? -8.545 -7.826 -24.921 1.00 85.12 261 PRO A N 1
ATOM 2118 C CA . PRO A 1 261 ? -8.222 -8.381 -26.243 1.00 85.12 261 PRO A CA 1
ATOM 2119 C C . PRO A 1 261 ? -6.947 -9.243 -26.226 1.00 85.12 261 PRO A C 1
ATOM 2121 O O . PRO A 1 261 ? -6.107 -9.078 -25.348 1.00 85.12 261 PRO A O 1
ATOM 2124 N N . GLY A 1 262 ? -6.799 -10.144 -27.206 1.00 88.94 262 GLY A N 1
ATOM 2125 C CA . GLY A 1 262 ? -5.637 -11.039 -27.302 1.00 88.94 262 GLY A CA 1
ATOM 2126 C C . GLY A 1 262 ? -4.316 -10.282 -27.458 1.00 88.94 262 GLY A C 1
ATOM 2127 O O . GLY A 1 262 ? -4.264 -9.246 -28.131 1.00 88.94 262 GLY A O 1
ATOM 2128 N N . VAL A 1 263 ? -3.246 -10.809 -26.863 1.00 94.44 263 VAL A N 1
ATOM 2129 C CA . VAL A 1 263 ? -1.923 -10.162 -26.799 1.00 94.44 263 VAL A CA 1
ATOM 2130 C C . VAL A 1 263 ? -0.815 -11.136 -27.176 1.00 94.44 263 VAL A C 1
ATOM 2132 O O . VAL A 1 263 ? -0.968 -12.339 -27.014 1.00 94.44 263 VAL A O 1
ATOM 2135 N N . PHE A 1 264 ? 0.307 -10.630 -27.678 1.00 95.62 264 PHE A N 1
ATOM 2136 C CA . PHE A 1 264 ? 1.521 -11.417 -27.882 1.00 95.62 264 PHE A CA 1
ATOM 2137 C C . PHE A 1 264 ? 2.493 -11.171 -26.731 1.00 95.62 264 PHE A C 1
ATOM 2139 O O . PHE A 1 264 ? 2.842 -10.022 -26.443 1.00 95.62 264 PHE A O 1
ATOM 2146 N N . LEU A 1 265 ? 2.935 -12.253 -26.097 1.00 94.06 265 LEU A N 1
ATOM 2147 C CA . LEU A 1 265 ? 3.858 -12.244 -24.971 1.00 94.06 265 LEU A CA 1
ATOM 2148 C C . LEU A 1 265 ? 5.266 -12.618 -25.425 1.00 94.06 265 LEU A C 1
ATOM 2150 O O . LEU A 1 265 ? 5.461 -13.591 -26.152 1.00 94.06 265 LEU A O 1
ATOM 2154 N N . LEU A 1 266 ? 6.245 -11.846 -24.963 1.00 94.75 266 LEU A N 1
ATOM 2155 C CA . LEU A 1 266 ? 7.658 -12.146 -25.121 1.00 94.75 266 LEU A CA 1
ATOM 2156 C C . LEU A 1 266 ? 8.031 -13.318 -24.210 1.00 94.75 266 LEU A C 1
ATOM 2158 O O . LEU A 1 266 ? 7.854 -13.262 -22.991 1.00 94.75 266 LEU A O 1
ATOM 2162 N N . ASN A 1 267 ? 8.572 -14.366 -24.813 1.00 94.12 267 ASN A N 1
ATOM 2163 C CA . ASN A 1 267 ? 8.982 -15.577 -24.125 1.00 94.12 267 ASN A CA 1
ATOM 2164 C C . ASN A 1 267 ? 10.145 -15.339 -23.151 1.00 94.12 267 ASN A C 1
ATOM 2166 O O . ASN A 1 267 ? 11.016 -14.508 -23.439 1.00 94.12 267 ASN A O 1
ATOM 2170 N N . PRO A 1 268 ? 10.225 -16.115 -22.050 1.00 93.69 268 PRO A N 1
ATOM 2171 C CA . PRO A 1 268 ? 11.386 -16.089 -21.173 1.00 93.69 268 PRO A CA 1
ATOM 2172 C C . PRO A 1 268 ? 12.682 -16.331 -21.949 1.00 93.69 268 PRO A C 1
ATOM 2174 O O . PRO A 1 268 ? 12.712 -17.162 -22.862 1.00 93.69 268 PRO A O 1
ATOM 2177 N N . ILE A 1 269 ? 13.761 -15.633 -21.587 1.00 94.00 269 ILE A N 1
ATOM 2178 C CA . ILE A 1 269 ? 15.061 -15.756 -22.273 1.00 94.00 269 ILE A CA 1
ATOM 2179 C C . ILE A 1 269 ? 15.527 -17.216 -22.267 1.00 94.00 269 ILE A C 1
ATOM 2181 O O . ILE A 1 269 ? 15.926 -17.753 -23.301 1.00 94.00 269 ILE A O 1
ATOM 2185 N N . SER A 1 270 ? 15.372 -17.884 -21.127 1.00 93.12 270 SER A N 1
ATOM 2186 C CA . SER A 1 270 ? 15.713 -19.279 -20.872 1.00 93.12 270 SER A CA 1
ATOM 2187 C C . SER A 1 270 ? 14.963 -20.287 -21.746 1.00 93.12 270 SER A C 1
ATOM 2189 O O . SER A 1 270 ? 15.453 -21.400 -21.929 1.00 93.12 270 SER A O 1
ATOM 2191 N N . ARG A 1 271 ? 13.830 -19.911 -22.359 1.00 94.00 271 ARG A N 1
ATOM 2192 C CA . ARG A 1 271 ? 13.124 -20.773 -23.324 1.00 94.00 271 ARG A CA 1
ATOM 2193 C C . ARG A 1 271 ? 13.962 -21.012 -24.578 1.00 94.00 271 ARG A C 1
ATOM 2195 O O . ARG A 1 271 ? 13.989 -22.125 -25.091 1.00 94.00 271 ARG A O 1
ATOM 2202 N N . ASN A 1 272 ? 14.632 -19.967 -25.062 1.00 93.50 272 ASN A N 1
ATOM 2203 C CA . ASN A 1 272 ? 15.440 -20.006 -26.282 1.00 93.50 272 ASN A CA 1
ATOM 2204 C C . ASN A 1 272 ? 16.947 -20.076 -25.991 1.00 93.50 272 ASN A C 1
ATOM 2206 O O . ASN A 1 272 ? 17.696 -20.549 -26.842 1.00 93.50 272 ASN A O 1
ATOM 2210 N N . ILE A 1 273 ? 17.378 -19.631 -24.806 1.00 94.81 273 ILE A N 1
ATOM 2211 C CA . ILE A 1 273 ? 18.771 -19.615 -24.338 1.00 94.81 273 ILE A CA 1
ATOM 2212 C C . ILE A 1 273 ? 18.817 -20.204 -22.910 1.00 94.81 273 ILE A C 1
ATOM 2214 O O . ILE A 1 273 ? 18.916 -19.452 -21.936 1.00 94.81 273 ILE A O 1
ATOM 2218 N N . PRO A 1 274 ? 18.743 -21.542 -22.742 1.00 93.06 274 PRO A N 1
ATOM 2219 C CA . PRO A 1 274 ? 18.595 -22.198 -21.431 1.00 93.06 274 PRO A CA 1
ATOM 2220 C C . PRO A 1 274 ? 19.662 -21.811 -20.400 1.00 93.06 274 PRO A C 1
ATOM 2222 O O . PRO A 1 274 ? 19.389 -21.685 -19.204 1.00 93.06 274 PRO A O 1
ATOM 2225 N N . ASP A 1 275 ? 20.875 -21.544 -20.877 1.00 93.88 275 ASP A N 1
ATOM 2226 C CA . ASP A 1 275 ? 22.026 -21.175 -20.061 1.00 93.88 275 ASP A CA 1
ATOM 2227 C C . ASP A 1 275 ? 21.960 -19.757 -19.469 1.00 93.88 275 ASP A C 1
ATOM 2229 O O . ASP A 1 275 ? 22.810 -19.383 -18.655 1.00 93.88 275 ASP A O 1
ATOM 2233 N N . PHE A 1 276 ? 20.944 -18.958 -19.810 1.00 91.00 276 PHE A N 1
ATOM 2234 C CA . PHE A 1 276 ? 20.764 -17.612 -19.262 1.00 91.00 276 PHE A CA 1
ATOM 2235 C C . PHE A 1 276 ? 20.646 -17.607 -17.728 1.00 91.00 276 PHE A C 1
ATOM 2237 O O . PHE A 1 276 ? 21.166 -16.715 -17.050 1.00 91.00 276 PHE A O 1
ATOM 2244 N N . LEU A 1 277 ? 20.026 -18.646 -17.161 1.00 89.44 277 LEU A N 1
ATOM 2245 C CA . LEU A 1 277 ? 19.890 -18.844 -15.715 1.00 89.44 277 LEU A CA 1
ATOM 2246 C C . LEU A 1 277 ? 20.953 -19.785 -15.123 1.00 89.44 277 LEU A C 1
ATOM 2248 O O . LEU A 1 277 ? 20.829 -20.195 -13.966 1.00 89.44 277 LEU A O 1
ATOM 2252 N N . SER A 1 278 ? 22.005 -20.113 -15.881 1.00 89.56 278 SER A N 1
ATOM 2253 C CA . SER A 1 278 ? 23.078 -20.983 -15.400 1.00 89.56 278 SER A CA 1
ATOM 2254 C C . SER A 1 278 ? 23.729 -20.425 -14.131 1.00 89.56 278 SER A C 1
ATOM 2256 O O . SER A 1 278 ? 23.921 -19.216 -13.975 1.00 89.56 278 SER A O 1
ATOM 2258 N N . LYS A 1 279 ? 24.074 -21.330 -13.209 1.00 88.00 279 LYS A N 1
ATOM 2259 C CA . LYS A 1 279 ? 24.868 -21.004 -12.014 1.00 88.00 279 LYS A CA 1
ATOM 2260 C C . LYS A 1 279 ? 26.352 -20.854 -12.342 1.00 88.00 279 LYS A C 1
ATOM 2262 O O . LYS A 1 279 ? 27.083 -20.268 -11.547 1.00 88.00 279 LYS A O 1
ATOM 2267 N N . ASP A 1 280 ? 26.791 -21.390 -13.482 1.00 92.81 280 ASP A N 1
ATOM 2268 C CA . ASP A 1 280 ? 28.155 -21.202 -13.953 1.00 92.81 280 ASP A CA 1
ATOM 2269 C C . ASP A 1 280 ? 28.316 -19.811 -14.573 1.00 92.81 280 ASP A C 1
ATOM 2271 O O . ASP A 1 280 ? 27.597 -19.425 -15.497 1.00 92.81 280 ASP A O 1
ATOM 2275 N N . PHE A 1 281 ? 29.288 -19.062 -14.056 1.00 86.56 281 PHE A N 1
ATOM 2276 C CA . PHE A 1 281 ? 29.475 -17.660 -14.397 1.00 86.56 281 PHE A CA 1
ATOM 2277 C C . PHE A 1 281 ? 29.842 -17.446 -15.873 1.00 86.56 281 PHE A C 1
ATOM 2279 O O . PHE A 1 281 ? 29.276 -16.568 -16.525 1.00 86.56 281 PHE A O 1
ATOM 2286 N N . GLU A 1 282 ? 30.778 -18.226 -16.423 1.00 91.06 282 GLU A N 1
ATOM 2287 C CA . GLU A 1 282 ? 31.218 -18.026 -17.811 1.00 91.06 282 GLU A CA 1
ATOM 2288 C C . GLU A 1 282 ? 30.156 -18.492 -18.813 1.00 91.06 282 GLU A C 1
ATOM 2290 O O . GLU A 1 282 ? 29.953 -17.835 -19.837 1.00 91.06 282 GLU A O 1
ATOM 2295 N N . THR A 1 283 ? 29.428 -19.563 -18.498 1.00 90.44 283 THR A N 1
ATOM 2296 C CA . THR A 1 283 ? 28.292 -20.037 -19.298 1.00 90.44 283 THR A CA 1
ATOM 2297 C C . THR A 1 283 ? 27.166 -19.002 -19.303 1.00 90.44 283 THR A C 1
ATOM 2299 O O . THR A 1 283 ? 26.744 -18.556 -20.371 1.00 90.44 283 THR A O 1
ATOM 2302 N N . GLN A 1 284 ? 26.764 -18.501 -18.130 1.00 90.56 284 GLN A N 1
ATOM 2303 C CA . GLN A 1 284 ? 25.754 -17.445 -18.030 1.00 90.56 284 GLN A CA 1
ATOM 2304 C C . GLN A 1 284 ? 26.183 -16.170 -18.765 1.00 90.56 284 GLN A C 1
ATOM 2306 O O . GLN A 1 284 ? 25.375 -15.512 -19.415 1.00 90.56 284 GLN A O 1
ATOM 2311 N N . LYS A 1 285 ? 27.452 -15.779 -18.668 1.00 86.62 285 LYS A N 1
ATOM 2312 C CA . LYS A 1 285 ? 27.973 -14.583 -19.339 1.00 86.62 285 LYS A CA 1
ATOM 2313 C C . LYS A 1 285 ? 27.915 -14.703 -20.861 1.00 86.62 285 LYS A C 1
ATOM 2315 O O . LYS A 1 285 ? 27.607 -13.710 -21.524 1.00 86.62 285 LYS A O 1
ATOM 2320 N N . LYS A 1 286 ? 28.191 -15.889 -21.414 1.00 91.69 286 LYS A N 1
ATOM 2321 C CA . LYS A 1 286 ? 28.008 -16.169 -22.846 1.00 91.69 286 LYS A CA 1
ATOM 2322 C C . LYS A 1 286 ? 26.532 -16.069 -23.228 1.00 91.69 286 LYS A C 1
ATOM 2324 O O . LYS A 1 286 ? 26.221 -15.278 -24.112 1.00 91.69 286 LYS A O 1
ATOM 2329 N N . ALA A 1 287 ? 25.644 -16.730 -22.487 1.00 90.88 287 ALA A N 1
ATOM 2330 C CA . ALA A 1 287 ? 24.197 -16.674 -22.706 1.00 90.88 287 ALA A CA 1
ATOM 2331 C C . ALA A 1 287 ? 23.625 -15.244 -22.612 1.00 90.88 287 ALA A C 1
ATOM 2333 O O . ALA A 1 287 ? 22.847 -14.819 -23.458 1.00 90.88 287 ALA A O 1
ATOM 2334 N N . LYS A 1 288 ? 24.067 -14.440 -21.634 1.00 87.06 288 LYS A N 1
ATOM 2335 C CA . LYS A 1 288 ? 23.710 -13.012 -21.519 1.00 87.06 288 LYS A CA 1
ATOM 2336 C C . LYS A 1 288 ? 24.182 -12.199 -22.721 1.00 87.06 288 LYS A C 1
ATOM 2338 O O . LYS A 1 288 ? 23.517 -11.247 -23.117 1.00 87.06 288 LYS A O 1
ATOM 2343 N N . SER A 1 289 ? 25.342 -12.540 -23.280 1.00 87.88 289 SER A N 1
ATOM 2344 C CA . SER A 1 289 ? 25.841 -11.883 -24.484 1.00 87.88 289 SER A CA 1
ATOM 2345 C C . SER A 1 289 ? 25.094 -12.309 -25.742 1.00 87.88 289 SER A C 1
ATOM 2347 O O . SER A 1 289 ? 24.974 -11.484 -26.637 1.00 87.88 289 SER A O 1
ATOM 2349 N N . GLU A 1 290 ? 24.654 -13.561 -25.824 1.00 91.94 290 GLU A N 1
ATOM 2350 C CA . GLU A 1 290 ? 23.817 -14.062 -26.915 1.00 91.94 290 GLU A CA 1
ATOM 2351 C C . GLU A 1 290 ? 22.447 -13.383 -26.884 1.00 91.94 290 GLU A C 1
ATOM 2353 O O . GLU A 1 290 ? 22.045 -12.775 -27.870 1.00 91.94 290 GLU A O 1
ATOM 2358 N N . TRP A 1 291 ? 21.804 -13.352 -25.711 1.00 91.75 291 TRP A N 1
ATOM 2359 C CA . TRP A 1 291 ? 20.555 -12.621 -25.502 1.00 91.75 291 TRP A CA 1
ATOM 2360 C C . TRP A 1 291 ? 20.661 -11.158 -25.925 1.00 91.75 291 TRP A C 1
ATOM 2362 O O . TRP A 1 291 ? 19.761 -10.637 -26.571 1.00 91.75 291 TRP A O 1
ATOM 2372 N N . TRP A 1 292 ? 21.766 -10.491 -25.584 1.00 85.81 292 TRP A N 1
ATOM 2373 C CA . TRP A 1 292 ? 21.989 -9.107 -25.989 1.00 85.81 292 TRP A CA 1
ATOM 2374 C C . TRP A 1 292 ? 21.868 -8.943 -27.511 1.00 85.81 292 TRP A C 1
ATOM 2376 O O . TRP A 1 292 ? 21.066 -8.132 -27.966 1.00 85.81 292 TRP A O 1
ATOM 2386 N N . THR A 1 293 ? 22.579 -9.769 -28.282 1.00 87.06 293 THR A N 1
ATOM 2387 C CA . THR A 1 293 ? 22.536 -9.753 -29.751 1.00 87.06 293 THR A CA 1
ATOM 2388 C C . THR A 1 293 ? 21.147 -10.089 -30.299 1.00 87.06 293 THR A C 1
ATOM 2390 O O . THR A 1 293 ? 20.648 -9.387 -31.177 1.00 87.06 293 THR A O 1
ATOM 2393 N N . GLU A 1 294 ? 20.490 -11.115 -29.754 1.00 91.00 294 GLU A N 1
ATOM 2394 C CA . GLU A 1 294 ? 19.126 -11.503 -30.139 1.00 91.00 294 GLU A CA 1
ATOM 2395 C C . GLU A 1 294 ? 18.119 -10.367 -29.890 1.00 91.00 294 GLU A C 1
ATOM 2397 O O . GLU A 1 294 ? 17.276 -10.075 -30.743 1.00 91.00 294 GLU A O 1
ATOM 2402 N N . SER A 1 295 ? 18.232 -9.707 -28.733 1.00 88.25 295 SER A N 1
ATOM 2403 C CA . SER A 1 295 ? 17.343 -8.630 -28.299 1.00 88.25 295 SER A CA 1
ATOM 2404 C C . SER A 1 295 ? 17.544 -7.339 -29.090 1.00 88.25 295 SER A C 1
ATOM 2406 O O . SER A 1 295 ? 16.555 -6.690 -29.423 1.00 88.25 295 SER A O 1
ATOM 2408 N N . GLU A 1 296 ? 18.788 -6.987 -29.443 1.00 84.00 296 GLU A N 1
ATOM 2409 C CA . GLU A 1 296 ? 19.093 -5.853 -30.326 1.00 84.00 296 GLU A CA 1
ATOM 2410 C C . GLU A 1 296 ? 18.404 -6.042 -31.676 1.00 84.00 296 GLU A C 1
ATOM 2412 O O . GLU A 1 296 ? 17.632 -5.179 -32.103 1.00 84.00 296 GLU A O 1
ATOM 2417 N N . ARG A 1 297 ? 18.567 -7.221 -32.289 1.00 88.25 297 ARG A N 1
ATOM 2418 C CA . ARG A 1 297 ? 17.914 -7.514 -33.565 1.00 88.25 297 ARG A CA 1
ATOM 2419 C C . ARG A 1 297 ? 16.390 -7.479 -33.455 1.00 88.25 297 ARG A C 1
ATOM 2421 O O . ARG A 1 297 ? 15.717 -6.904 -34.306 1.00 88.25 297 ARG A O 1
ATOM 2428 N N . LEU A 1 298 ? 15.832 -8.052 -32.390 1.00 90.75 298 LEU A N 1
ATOM 2429 C CA . LEU A 1 298 ? 14.387 -8.063 -32.170 1.00 90.75 298 LEU A CA 1
ATOM 2430 C C . LEU A 1 298 ? 13.815 -6.645 -31.993 1.00 90.75 298 LEU A C 1
ATOM 2432 O O . LEU A 1 298 ? 12.753 -6.336 -32.535 1.00 90.75 298 LEU A O 1
ATOM 2436 N N . MET A 1 299 ? 14.534 -5.757 -31.296 1.00 87.56 299 MET A N 1
ATOM 2437 C CA . MET A 1 299 ? 14.159 -4.345 -31.164 1.00 87.56 299 MET A CA 1
ATOM 2438 C C . MET A 1 299 ? 14.149 -3.624 -32.518 1.00 87.56 299 MET A C 1
ATOM 2440 O O . MET A 1 299 ? 13.236 -2.838 -32.771 1.00 87.56 299 MET A O 1
ATOM 2444 N N . GLU A 1 300 ? 15.118 -3.898 -33.397 1.00 85.81 300 GLU A N 1
ATOM 2445 C CA . GLU A 1 300 ? 15.171 -3.342 -34.759 1.00 85.81 300 GLU A CA 1
ATOM 2446 C C . GLU A 1 300 ? 13.975 -3.749 -35.610 1.00 85.81 300 GLU A C 1
ATOM 2448 O O . GLU A 1 300 ? 13.340 -2.891 -36.235 1.00 85.81 300 GLU A O 1
ATOM 2453 N N . ILE A 1 301 ? 13.644 -5.040 -35.592 1.00 91.06 301 ILE A N 1
ATOM 2454 C CA . ILE A 1 301 ? 12.526 -5.604 -36.350 1.00 91.06 301 ILE A CA 1
ATOM 2455 C C . ILE A 1 301 ? 11.218 -4.949 -35.905 1.00 91.06 301 ILE A C 1
ATOM 2457 O O . ILE A 1 301 ? 10.473 -4.415 -36.729 1.00 91.06 301 ILE A O 1
ATOM 2461 N N . ILE A 1 302 ? 10.970 -4.909 -34.592 1.00 91.38 302 ILE A N 1
ATOM 2462 C CA . ILE A 1 302 ? 9.748 -4.328 -34.025 1.00 91.38 302 ILE A CA 1
ATOM 2463 C C . ILE A 1 302 ? 9.671 -2.825 -34.306 1.00 91.38 302 ILE A C 1
ATOM 2465 O O . ILE A 1 302 ? 8.613 -2.327 -34.680 1.00 91.38 302 ILE A O 1
ATOM 2469 N N . ALA A 1 303 ? 10.769 -2.083 -34.154 1.00 87.06 303 ALA A N 1
ATOM 2470 C CA . ALA A 1 303 ? 10.776 -0.641 -34.386 1.00 87.06 303 ALA A CA 1
ATOM 2471 C C . ALA A 1 303 ? 10.514 -0.278 -35.853 1.00 87.06 303 ALA A C 1
ATOM 2473 O O . ALA A 1 303 ? 9.799 0.692 -36.129 1.00 87.06 303 ALA A O 1
ATOM 2474 N N . THR A 1 304 ? 11.086 -1.047 -36.780 1.00 87.25 304 THR A N 1
ATOM 2475 C CA . THR A 1 304 ? 10.902 -0.861 -38.225 1.00 87.25 304 THR A CA 1
ATOM 2476 C C . THR A 1 304 ? 9.473 -1.210 -38.615 1.00 87.25 304 THR A C 1
ATOM 2478 O O . THR A 1 304 ? 8.751 -0.342 -39.104 1.00 87.25 304 THR A O 1
ATOM 2481 N N . GLY A 1 305 ? 9.012 -2.414 -38.259 1.00 91.25 305 GLY A N 1
ATOM 2482 C CA . GLY A 1 305 ? 7.650 -2.857 -38.549 1.00 91.25 305 GLY A CA 1
ATOM 2483 C C . GLY A 1 305 ? 6.583 -1.971 -37.898 1.00 91.25 305 GLY A C 1
ATOM 2484 O O . GLY A 1 305 ? 5.544 -1.715 -38.495 1.00 91.25 305 GLY A O 1
ATOM 2485 N N . ALA A 1 306 ? 6.844 -1.408 -36.715 1.00 90.88 306 ALA A N 1
ATOM 2486 C CA . ALA A 1 306 ? 5.944 -0.437 -36.093 1.00 90.88 306 ALA A CA 1
ATOM 2487 C C . ALA A 1 306 ? 5.907 0.905 -36.830 1.00 90.88 306 ALA A C 1
ATOM 2489 O O . ALA A 1 306 ? 4.851 1.521 -36.912 1.00 90.88 306 ALA A O 1
ATOM 2490 N N . THR A 1 307 ? 7.045 1.377 -37.342 1.00 88.44 307 THR A N 1
ATOM 2491 C CA . THR A 1 307 ? 7.114 2.645 -38.086 1.00 88.44 307 THR A CA 1
ATOM 2492 C C . THR A 1 307 ? 6.379 2.549 -39.423 1.00 88.44 307 THR A C 1
ATOM 2494 O O . THR A 1 307 ? 5.800 3.538 -39.865 1.00 88.44 307 THR A O 1
ATOM 2497 N N . GLU A 1 308 ? 6.390 1.372 -40.044 1.00 90.44 308 GLU A N 1
ATOM 2498 C CA . GLU A 1 308 ? 5.743 1.118 -41.332 1.00 90.44 308 GLU A CA 1
ATOM 2499 C C . GLU A 1 308 ? 4.274 0.686 -41.190 1.00 90.44 308 GLU A C 1
ATOM 2501 O O . GLU A 1 308 ? 3.436 1.078 -41.999 1.00 90.44 308 GLU A O 1
ATOM 2506 N N . GLY A 1 309 ? 3.947 -0.100 -40.159 1.00 89.38 309 GLY A N 1
ATOM 2507 C CA . GLY A 1 309 ? 2.630 -0.717 -39.985 1.00 89.38 309 GLY A CA 1
ATOM 2508 C C . GLY A 1 309 ? 1.662 0.015 -39.046 1.00 89.38 309 GLY A C 1
ATOM 2509 O O . GLY A 1 309 ? 0.467 -0.291 -39.060 1.00 89.38 309 GLY A O 1
ATOM 2510 N N . LEU A 1 310 ? 2.131 0.953 -38.213 1.00 92.12 310 LEU A N 1
ATOM 2511 C CA . LEU A 1 310 ? 1.301 1.670 -37.231 1.00 92.12 310 LEU A CA 1
ATOM 2512 C C . LEU A 1 310 ? 1.244 3.177 -37.508 1.00 92.12 310 LEU A C 1
ATOM 2514 O O . LEU A 1 310 ? 2.101 3.748 -38.178 1.00 92.12 310 LEU A O 1
ATOM 2518 N N . ASP A 1 311 ? 0.243 3.850 -36.934 1.00 91.75 311 ASP A N 1
ATOM 2519 C CA . ASP A 1 311 ? 0.212 5.310 -36.913 1.00 91.75 311 ASP A CA 1
ATOM 2520 C C . ASP A 1 311 ? 1.357 5.885 -36.056 1.00 91.75 311 ASP A C 1
ATOM 2522 O O . ASP A 1 311 ? 1.968 5.205 -35.225 1.00 91.75 311 ASP A O 1
ATOM 2526 N N . ARG A 1 312 ? 1.644 7.177 -36.244 1.00 79.75 312 ARG A N 1
ATOM 2527 C CA . ARG A 1 312 ? 2.794 7.855 -35.630 1.00 79.75 312 ARG A CA 1
ATOM 2528 C C . ARG A 1 312 ? 2.811 7.776 -34.099 1.00 79.75 312 ARG A C 1
ATOM 2530 O O . ARG A 1 312 ? 3.904 7.708 -33.522 1.00 79.75 312 ARG A O 1
ATOM 2537 N N . ASP A 1 313 ? 1.650 7.819 -33.454 1.00 80.69 313 ASP A N 1
ATOM 2538 C CA . ASP A 1 313 ? 1.547 7.822 -31.997 1.00 80.69 313 ASP A CA 1
ATOM 2539 C C . ASP A 1 313 ? 1.713 6.405 -31.450 1.00 80.69 313 ASP A C 1
ATOM 2541 O O . ASP A 1 313 ? 2.537 6.186 -30.553 1.00 80.69 313 ASP A O 1
ATOM 2545 N N . SER A 1 314 ? 1.052 5.427 -32.069 1.00 83.50 314 SER A N 1
ATOM 2546 C CA . SER A 1 314 ? 1.198 4.008 -31.730 1.00 83.50 314 SER A CA 1
ATOM 2547 C C . SER A 1 314 ? 2.621 3.499 -31.977 1.00 83.50 314 SER A C 1
ATOM 2549 O O . SER A 1 314 ? 3.175 2.793 -31.137 1.00 83.50 314 SER A O 1
ATOM 2551 N N . ALA A 1 315 ? 3.285 3.923 -33.058 1.00 83.44 315 ALA A N 1
ATOM 2552 C CA . ALA A 1 315 ? 4.668 3.550 -33.367 1.00 83.44 315 ALA A CA 1
ATOM 2553 C C . ALA A 1 315 ? 5.692 4.111 -32.359 1.00 83.44 315 ALA A C 1
ATOM 2555 O O . ALA A 1 315 ? 6.784 3.562 -32.179 1.00 83.44 315 ALA A O 1
ATOM 2556 N N . ARG A 1 316 ? 5.374 5.212 -31.658 1.00 77.94 316 ARG A N 1
ATOM 2557 C CA . ARG A 1 316 ? 6.309 5.889 -30.735 1.00 77.94 316 ARG A CA 1
ATOM 2558 C C . ARG A 1 316 ? 6.784 4.975 -29.601 1.00 77.94 316 ARG A C 1
ATOM 2560 O O . ARG A 1 316 ? 7.918 5.129 -29.122 1.00 77.94 316 ARG A O 1
ATOM 2567 N N . LYS A 1 317 ? 5.956 4.017 -29.173 1.00 78.50 317 LYS A N 1
ATOM 2568 C CA . LYS A 1 317 ? 6.295 3.092 -28.080 1.00 78.50 317 LYS A CA 1
ATOM 2569 C C . LYS A 1 317 ? 7.362 2.056 -28.441 1.00 78.50 317 LYS A C 1
ATOM 2571 O O . LYS A 1 317 ? 8.028 1.565 -27.539 1.00 78.50 317 LYS A O 1
ATOM 2576 N N . TYR A 1 318 ? 7.595 1.828 -29.731 1.00 81.19 318 TYR A N 1
ATOM 2577 C CA . TYR A 1 318 ? 8.553 0.840 -30.232 1.00 81.19 318 TYR A CA 1
ATOM 2578 C C . TYR A 1 318 ? 9.886 1.437 -30.685 1.00 81.19 318 TYR A C 1
ATOM 2580 O O . TYR A 1 318 ? 10.786 0.718 -31.099 1.00 81.19 318 TYR A O 1
ATOM 2588 N N . LYS A 1 319 ? 10.055 2.762 -30.610 1.00 71.88 319 LYS A N 1
ATOM 2589 C CA . LYS A 1 319 ? 11.307 3.407 -31.028 1.00 71.88 319 LYS A CA 1
ATOM 2590 C C . LYS A 1 319 ? 12.482 2.996 -30.134 1.00 71.88 319 LYS A C 1
ATOM 2592 O O . LYS A 1 319 ? 12.420 3.189 -28.917 1.00 71.88 319 LYS A O 1
ATOM 2597 N N . ILE A 1 320 ? 13.561 2.534 -30.763 1.00 62.47 320 ILE A N 1
ATOM 2598 C CA . ILE A 1 320 ? 14.842 2.194 -30.125 1.00 62.47 320 ILE A CA 1
ATOM 2599 C C . ILE A 1 320 ? 15.554 3.465 -29.664 1.00 62.47 320 ILE A C 1
ATOM 2601 O O . ILE A 1 320 ? 15.528 4.489 -30.357 1.00 62.47 320 ILE A O 1
ATOM 2605 N N . SER A 1 321 ? 16.223 3.373 -28.517 1.00 56.50 321 SER A N 1
ATOM 2606 C CA . SER A 1 321 ? 17.211 4.350 -28.076 1.00 56.50 321 SER A CA 1
ATOM 2607 C C . SER A 1 321 ? 18.496 3.622 -27.705 1.00 56.50 321 SER A C 1
ATOM 2609 O O . SER A 1 321 ? 18.580 2.989 -26.654 1.00 56.50 321 SER A O 1
ATOM 2611 N N . GLU A 1 322 ? 19.495 3.705 -28.579 1.00 54.38 322 GLU A N 1
ATOM 2612 C CA . GLU A 1 322 ? 20.856 3.266 -28.287 1.00 54.38 322 GLU A CA 1
ATOM 2613 C C . GLU A 1 322 ? 21.734 4.487 -28.043 1.00 54.38 322 GLU A C 1
ATOM 2615 O O . GLU A 1 322 ? 21.801 5.413 -28.845 1.00 54.38 322 GLU A O 1
ATOM 2620 N N . CYS A 1 323 ? 22.410 4.509 -26.897 1.00 49.12 323 CYS A N 1
ATOM 2621 C CA . CYS A 1 323 ? 23.337 5.586 -26.539 1.00 49.12 323 CYS A CA 1
ATOM 2622 C C . CYS A 1 323 ? 24.778 5.304 -26.998 1.00 49.12 323 CYS A C 1
ATOM 2624 O O . CYS A 1 323 ? 25.698 5.978 -26.537 1.00 49.12 323 CYS A O 1
ATOM 2626 N N . LEU A 1 324 ? 24.988 4.274 -27.823 1.00 49.50 324 LEU A N 1
ATOM 2627 C CA . LEU A 1 324 ? 26.285 3.826 -28.324 1.00 49.50 324 LEU A CA 1
ATOM 2628 C C . LEU A 1 324 ? 26.105 3.391 -29.781 1.00 49.50 324 LEU A C 1
ATOM 2630 O O . LEU A 1 324 ? 25.196 2.626 -30.063 1.00 49.50 324 LEU A O 1
ATOM 2634 N N . GLY A 1 325 ? 26.945 3.897 -30.679 1.00 54.09 325 GLY A N 1
ATOM 2635 C CA . GLY A 1 325 ? 26.846 3.675 -32.121 1.00 54.09 325 GLY A CA 1
ATOM 2636 C C . GLY A 1 325 ? 27.448 4.850 -32.891 1.00 54.09 325 GLY A C 1
ATOM 2637 O O . GLY A 1 325 ? 27.994 5.775 -32.281 1.00 54.09 325 GLY A O 1
ATOM 2638 N N . ASP A 1 326 ? 27.336 4.815 -34.216 1.00 56.44 326 ASP A N 1
ATOM 2639 C CA . ASP A 1 326 ? 27.830 5.876 -35.098 1.00 56.44 326 ASP A CA 1
ATOM 2640 C C . ASP A 1 326 ? 27.140 7.223 -34.841 1.00 56.44 326 ASP A C 1
ATOM 2642 O O . ASP A 1 326 ? 26.137 7.323 -34.128 1.00 56.44 326 ASP A O 1
ATOM 2646 N N . GLU A 1 327 ? 27.658 8.291 -35.454 1.00 67.69 327 GLU A N 1
ATOM 2647 C CA . GLU A 1 327 ? 27.275 9.665 -35.128 1.00 67.69 327 GLU A CA 1
ATOM 2648 C C . GLU A 1 327 ? 25.758 9.928 -35.134 1.00 67.69 327 GLU A C 1
ATOM 2650 O O . GLU A 1 327 ? 25.193 10.553 -34.232 1.00 67.69 327 GLU A O 1
ATOM 2655 N N . LYS A 1 328 ? 25.070 9.354 -36.120 1.00 68.25 328 LYS A N 1
ATOM 2656 C CA . LYS A 1 328 ? 23.616 9.465 -36.284 1.00 68.25 328 LYS A CA 1
ATOM 2657 C C . LYS A 1 328 ? 22.834 8.838 -35.122 1.00 68.25 328 LYS A C 1
ATOM 2659 O O . LYS A 1 328 ? 21.764 9.333 -34.761 1.00 68.25 328 LYS A O 1
ATOM 2664 N N . VAL A 1 329 ? 23.358 7.767 -34.526 1.00 64.31 329 VAL A N 1
ATOM 2665 C CA . VAL A 1 329 ? 22.714 7.022 -33.435 1.00 64.31 329 VAL A CA 1
ATOM 2666 C C . VAL A 1 329 ? 22.733 7.852 -32.153 1.00 64.31 329 VAL A C 1
ATOM 2668 O O . VAL A 1 329 ? 21.682 8.059 -31.537 1.00 64.31 329 VAL A O 1
ATOM 2671 N N . TRP A 1 330 ? 23.885 8.434 -31.793 1.00 69.62 330 TRP A N 1
ATOM 2672 C CA . TRP A 1 330 ? 23.956 9.270 -30.592 1.00 69.62 330 TRP A CA 1
ATOM 2673 C C . TRP A 1 330 ? 23.182 10.584 -30.743 1.00 69.62 330 TRP A C 1
ATOM 2675 O O . TRP A 1 330 ? 22.585 11.039 -29.766 1.00 69.62 330 TRP A O 1
ATOM 2685 N N . GLN A 1 331 ? 23.116 11.177 -31.943 1.00 72.75 331 GLN A N 1
ATOM 2686 C CA . GLN A 1 331 ? 22.297 12.373 -32.188 1.00 72.75 331 GLN A CA 1
ATOM 2687 C C . GLN A 1 331 ? 20.806 12.098 -31.935 1.00 72.75 331 GLN A C 1
ATOM 2689 O O . GLN A 1 331 ? 20.141 12.869 -31.236 1.00 72.75 331 GLN A O 1
ATOM 2694 N N . LYS A 1 332 ? 20.288 10.961 -32.421 1.00 73.81 332 LYS A N 1
ATOM 2695 C CA . LYS A 1 332 ? 18.901 10.531 -32.179 1.00 73.81 332 LYS A CA 1
ATOM 2696 C C . LYS A 1 332 ? 18.631 10.287 -30.691 1.00 73.81 332 LYS A C 1
ATOM 2698 O O . LYS A 1 332 ? 17.629 10.777 -30.167 1.00 73.81 332 LYS A O 1
ATOM 2703 N N . ALA A 1 333 ? 19.534 9.596 -29.994 1.00 72.81 333 ALA A N 1
ATOM 2704 C CA . ALA A 1 333 ? 19.410 9.355 -28.556 1.00 72.81 333 ALA A CA 1
ATOM 2705 C C . ALA A 1 333 ? 19.462 10.655 -27.733 1.00 72.81 333 ALA A C 1
ATOM 2707 O O . ALA A 1 333 ? 18.689 10.815 -26.787 1.00 72.81 333 ALA A O 1
ATOM 2708 N N . ARG A 1 334 ? 20.308 11.625 -28.114 1.00 78.50 334 ARG A N 1
ATOM 2709 C CA . ARG A 1 334 ? 20.345 12.952 -27.475 1.00 78.50 334 ARG A CA 1
ATOM 2710 C C . ARG A 1 334 ? 19.057 13.737 -27.699 1.00 78.50 334 ARG A C 1
ATOM 2712 O O . ARG A 1 334 ? 18.566 14.338 -26.748 1.00 78.50 334 ARG A O 1
ATOM 2719 N N . ALA A 1 335 ? 18.483 13.698 -28.901 1.00 81.50 335 ALA A N 1
ATOM 2720 C CA . ALA A 1 335 ? 17.194 14.333 -29.173 1.00 81.50 335 ALA A CA 1
ATOM 2721 C C . ALA A 1 335 ? 16.068 13.725 -28.317 1.00 81.50 335 ALA A C 1
ATOM 2723 O O . ALA A 1 335 ? 15.271 14.455 -27.733 1.00 81.50 335 ALA A O 1
ATOM 2724 N N . MET A 1 336 ? 16.042 12.395 -28.171 1.00 78.75 336 MET A N 1
ATOM 2725 C CA . MET A 1 336 ? 15.094 11.711 -27.284 1.00 78.75 336 MET A CA 1
ATOM 2726 C C . MET A 1 336 ? 15.311 12.052 -25.805 1.00 78.75 336 MET A C 1
ATOM 2728 O O . MET A 1 336 ? 14.341 12.215 -25.067 1.00 78.75 336 MET A O 1
ATOM 2732 N N . ASN A 1 337 ? 16.567 12.164 -25.360 1.00 84.19 337 ASN A N 1
ATOM 2733 C CA . ASN A 1 337 ? 16.898 12.544 -23.984 1.00 84.19 337 ASN A CA 1
ATOM 2734 C C . ASN A 1 337 ? 16.484 13.990 -23.701 1.00 84.19 337 ASN A C 1
ATOM 2736 O O . ASN A 1 337 ? 15.902 14.263 -22.658 1.00 84.19 337 ASN A O 1
ATOM 2740 N N . LYS A 1 338 ? 16.688 14.894 -24.664 1.00 86.56 338 LYS A N 1
ATOM 2741 C CA . LYS A 1 338 ? 16.194 16.268 -24.584 1.00 86.56 338 LYS A CA 1
ATOM 2742 C C . LYS A 1 338 ? 14.666 16.313 -24.460 1.00 86.56 338 LYS A C 1
ATOM 2744 O O . LYS A 1 338 ? 14.178 16.879 -23.493 1.00 86.56 338 LYS A O 1
ATOM 2749 N N . ASP A 1 339 ? 13.924 15.629 -25.341 1.00 86.06 339 ASP A N 1
ATOM 2750 C CA . ASP A 1 339 ? 12.451 15.534 -25.244 1.00 86.06 339 ASP A CA 1
ATOM 2751 C C . ASP A 1 339 ? 11.992 14.988 -23.882 1.00 86.06 339 ASP A C 1
ATOM 2753 O O . ASP A 1 339 ? 11.030 15.482 -23.297 1.00 86.06 339 ASP A O 1
ATOM 2757 N N . LEU A 1 340 ? 12.676 13.970 -23.351 1.00 85.38 340 LEU A N 1
ATOM 2758 C CA . LEU A 1 340 ? 12.354 13.415 -22.038 1.00 85.38 340 LEU A CA 1
ATOM 2759 C C . LEU A 1 340 ? 12.616 14.417 -20.908 1.00 85.38 340 LEU A C 1
ATOM 2761 O O . LEU A 1 340 ? 11.751 14.570 -20.045 1.00 85.38 340 LEU A O 1
ATOM 2765 N N . LYS A 1 341 ? 13.772 15.092 -20.921 1.00 88.81 341 LYS A N 1
ATOM 2766 C CA . LYS A 1 341 ? 14.121 16.133 -19.947 1.00 88.81 341 LYS A CA 1
ATOM 2767 C C . LYS A 1 341 ? 13.090 17.255 -19.973 1.00 88.81 341 LYS A C 1
ATOM 2769 O O . LYS A 1 341 ? 12.533 17.545 -18.924 1.00 88.81 341 LYS A O 1
ATOM 2774 N N . ASP A 1 342 ? 12.763 17.780 -21.151 1.00 89.56 342 ASP A N 1
ATOM 2775 C CA . ASP A 1 342 ? 11.805 18.877 -21.326 1.00 89.56 342 ASP A CA 1
ATOM 2776 C C . ASP A 1 342 ? 10.404 18.489 -20.820 1.00 89.56 342 ASP A C 1
ATOM 2778 O O . ASP A 1 342 ? 9.750 19.244 -20.098 1.00 89.56 342 ASP A O 1
ATOM 2782 N N . ARG A 1 343 ? 9.940 17.268 -21.124 1.00 89.19 343 ARG A N 1
ATOM 2783 C CA . ARG A 1 343 ? 8.654 16.772 -20.607 1.00 89.19 343 ARG A CA 1
ATOM 2784 C C . ARG A 1 343 ? 8.667 16.606 -19.092 1.00 89.19 343 ARG A C 1
ATOM 2786 O O . ARG A 1 343 ? 7.669 16.931 -18.457 1.00 89.19 343 ARG A O 1
ATOM 2793 N N . MET A 1 344 ? 9.757 16.107 -18.517 1.00 86.81 344 MET A N 1
ATOM 2794 C CA . MET A 1 344 ? 9.880 15.924 -17.070 1.00 86.81 344 MET A CA 1
ATOM 2795 C C . MET A 1 344 ? 9.939 17.263 -16.336 1.00 86.81 344 MET A C 1
ATOM 2797 O O . MET A 1 344 ? 9.173 17.471 -15.399 1.00 86.81 344 MET A O 1
ATOM 2801 N N . THR A 1 345 ? 10.787 18.191 -16.780 1.00 88.25 345 THR A N 1
ATOM 2802 C CA . THR A 1 345 ? 10.922 19.515 -16.158 1.00 88.25 345 THR A CA 1
ATOM 2803 C C . THR A 1 345 ? 9.639 20.331 -16.287 1.00 88.25 345 THR A C 1
ATOM 2805 O O . THR A 1 345 ? 9.264 20.992 -15.328 1.00 88.25 345 THR A O 1
ATOM 2808 N N . SER A 1 346 ? 8.879 20.194 -17.383 1.00 89.69 346 SER A N 1
ATOM 2809 C CA . SER A 1 346 ? 7.559 20.841 -17.531 1.00 89.69 346 SER A CA 1
ATOM 2810 C C . SER A 1 346 ? 6.499 20.389 -16.511 1.00 89.69 346 SER A C 1
ATOM 2812 O O . SER A 1 346 ? 5.440 21.007 -16.404 1.00 89.69 346 SER A O 1
ATOM 2814 N N . LYS A 1 347 ? 6.744 19.286 -15.791 1.00 88.88 347 LYS A N 1
ATOM 2815 C CA . LYS A 1 347 ? 5.836 18.718 -14.783 1.00 88.88 347 LYS A CA 1
ATOM 2816 C C . LYS A 1 347 ? 6.322 18.925 -13.348 1.00 88.88 347 LYS A C 1
ATOM 2818 O O . LYS A 1 347 ? 5.609 18.535 -12.426 1.00 88.88 347 LYS A O 1
ATOM 2823 N N . LEU A 1 348 ? 7.509 19.498 -13.156 1.00 86.50 348 LEU A N 1
ATOM 2824 C CA . LEU A 1 348 ? 8.121 19.709 -11.847 1.00 86.50 348 LEU A CA 1
ATOM 2825 C C . LEU A 1 348 ? 8.160 21.202 -11.512 1.00 86.50 348 LEU A C 1
ATOM 2827 O O . LEU A 1 348 ? 8.248 22.045 -12.400 1.00 86.50 348 LEU A O 1
ATOM 2831 N N . ASN A 1 349 ? 8.111 21.524 -10.217 1.00 86.56 349 ASN A N 1
ATOM 2832 C CA . ASN A 1 349 ? 8.437 22.872 -9.758 1.00 86.56 349 ASN A CA 1
ATOM 2833 C C . ASN A 1 349 ? 9.915 23.160 -10.084 1.00 86.56 349 ASN A C 1
ATOM 2835 O O . ASN A 1 349 ? 10.755 22.272 -9.927 1.00 86.56 349 ASN A O 1
ATOM 2839 N N . ALA A 1 350 ? 10.224 24.383 -10.518 1.00 86.75 350 ALA A N 1
ATOM 2840 C CA . ALA A 1 350 ? 11.582 24.833 -10.807 1.00 86.75 350 ALA A CA 1
ATOM 2841 C C . ALA A 1 350 ? 12.526 24.626 -9.609 1.00 86.75 350 ALA A C 1
ATOM 2843 O O . ALA A 1 350 ? 13.664 24.210 -9.809 1.00 86.75 350 ALA A O 1
ATOM 2844 N N . ASP A 1 351 ? 12.027 24.793 -8.379 1.00 87.44 351 ASP A N 1
ATOM 2845 C CA . ASP A 1 351 ? 12.794 24.563 -7.143 1.00 87.44 351 ASP A CA 1
ATOM 2846 C C . ASP A 1 351 ? 13.222 23.097 -6.957 1.00 87.44 351 ASP A C 1
ATOM 2848 O O . ASP A 1 351 ? 14.141 22.799 -6.203 1.00 87.44 351 ASP A O 1
ATOM 2852 N N . HIS A 1 352 ? 12.569 22.160 -7.651 1.00 89.06 352 HIS A N 1
ATOM 2853 C CA . HIS A 1 352 ? 12.885 20.730 -7.615 1.00 89.06 352 HIS A CA 1
ATOM 2854 C C . HIS A 1 352 ? 13.748 20.283 -8.808 1.00 89.06 352 HIS A C 1
ATOM 2856 O O . HIS A 1 352 ? 13.948 19.081 -9.010 1.00 89.06 352 HIS A O 1
ATOM 2862 N N . VAL A 1 353 ? 14.245 21.221 -9.624 1.00 92.56 353 VAL A N 1
ATOM 2863 C CA . VAL A 1 353 ? 15.076 20.945 -10.801 1.00 92.56 353 VAL A CA 1
ATOM 2864 C C . VAL A 1 353 ? 16.464 21.551 -10.608 1.00 92.56 353 VAL A C 1
ATOM 2866 O O . VAL A 1 353 ? 16.654 22.760 -10.694 1.00 92.56 353 VAL A O 1
ATOM 2869 N N . HIS A 1 354 ? 17.466 20.690 -10.428 1.00 92.25 354 HIS A N 1
ATOM 2870 C CA . HIS A 1 354 ? 18.867 21.099 -10.329 1.00 92.25 354 HIS A CA 1
ATOM 2871 C C . HIS A 1 354 ? 19.629 20.704 -11.595 1.00 92.25 354 HIS A C 1
ATOM 2873 O O . HIS A 1 354 ? 19.572 19.552 -12.030 1.00 92.25 354 HIS A O 1
ATOM 2879 N N . THR A 1 355 ? 20.355 21.659 -12.178 1.00 92.75 355 THR A N 1
ATOM 2880 C CA . THR A 1 355 ? 21.193 21.445 -13.366 1.00 92.75 355 THR A CA 1
ATOM 2881 C C . THR A 1 355 ? 22.647 21.741 -13.028 1.00 92.75 355 THR A C 1
ATOM 2883 O O . THR A 1 355 ? 22.946 22.726 -12.356 1.00 92.75 355 THR A O 1
ATOM 2886 N N . TYR A 1 356 ? 23.541 20.876 -13.498 1.00 92.25 356 TYR A N 1
ATOM 2887 C CA . TYR A 1 356 ? 24.981 20.990 -13.305 1.00 92.25 356 TYR A CA 1
ATOM 2888 C C . TYR A 1 356 ? 25.670 20.818 -14.655 1.00 92.25 356 TYR A C 1
ATOM 2890 O O . TYR A 1 356 ? 25.347 19.890 -15.400 1.00 92.25 356 TYR A O 1
ATOM 2898 N N . GLU A 1 357 ? 26.613 21.704 -14.954 1.00 89.50 357 GLU A N 1
ATOM 2899 C CA . GLU A 1 357 ? 27.436 21.656 -16.161 1.00 89.50 357 GLU A CA 1
ATOM 2900 C C . GLU A 1 357 ? 28.860 21.262 -15.776 1.00 89.50 357 GLU A C 1
ATOM 2902 O O . GLU A 1 357 ? 29.400 21.779 -14.800 1.00 89.50 357 GLU A O 1
ATOM 2907 N N . LEU A 1 358 ? 29.435 20.305 -16.508 1.00 87.06 358 LEU A N 1
ATOM 2908 C CA . LEU A 1 358 ? 30.744 19.719 -16.218 1.00 87.06 358 LEU A CA 1
ATOM 2909 C C . LEU A 1 358 ? 31.462 19.362 -17.507 1.00 87.06 358 LEU A C 1
ATOM 2911 O O . LEU A 1 358 ? 30.842 18.868 -18.458 1.00 87.06 358 LEU A O 1
ATOM 2915 N N . ASN A 1 359 ? 32.781 19.511 -17.493 1.00 83.94 359 ASN A N 1
ATOM 2916 C CA . ASN A 1 359 ? 33.630 19.053 -18.580 1.00 83.94 359 ASN A CA 1
ATOM 2917 C C . ASN A 1 359 ? 33.902 17.554 -18.449 1.00 83.94 359 ASN A C 1
ATOM 2919 O O . ASN A 1 359 ? 34.414 17.089 -17.441 1.00 83.94 359 ASN A O 1
ATOM 2923 N N . TRP A 1 360 ? 33.575 16.772 -19.476 1.00 76.88 360 TRP A N 1
ATOM 2924 C CA . TRP A 1 360 ? 33.847 15.335 -19.451 1.00 76.88 360 TRP A CA 1
ATOM 2925 C C . TRP A 1 360 ? 35.338 15.062 -19.641 1.00 76.88 360 TRP A C 1
ATOM 2927 O O . TRP A 1 360 ? 35.941 15.543 -20.599 1.00 76.88 360 TRP A O 1
ATOM 2937 N N . MET A 1 361 ? 35.905 14.209 -18.787 1.00 78.19 361 MET A N 1
ATOM 2938 C CA . MET A 1 361 ? 37.224 13.620 -19.028 1.00 78.19 361 MET A CA 1
ATOM 2939 C C . MET A 1 361 ? 37.088 12.400 -19.952 1.00 78.19 361 MET A C 1
ATOM 2941 O O . MET A 1 361 ? 35.984 11.911 -20.202 1.00 78.19 361 MET A O 1
ATOM 2945 N N . GLU A 1 362 ? 38.209 11.859 -20.437 1.00 71.25 362 GLU A N 1
ATOM 2946 C CA . GLU A 1 362 ? 38.239 10.735 -21.394 1.00 71.25 362 GLU A CA 1
ATOM 2947 C C . GLU A 1 362 ? 37.402 9.517 -20.939 1.00 71.25 362 GLU A C 1
ATOM 2949 O O . GLU A 1 362 ? 36.801 8.817 -21.755 1.00 71.25 362 GLU A O 1
ATOM 2954 N N . LYS A 1 363 ? 37.305 9.284 -19.621 1.00 71.06 363 LYS A N 1
ATOM 2955 C CA . LYS A 1 363 ? 36.523 8.192 -19.010 1.00 71.06 363 LYS A CA 1
ATOM 2956 C C . LYS A 1 363 ? 35.209 8.646 -18.354 1.00 71.06 363 LYS A C 1
ATOM 2958 O O . LYS A 1 363 ? 34.549 7.835 -17.705 1.00 71.06 363 LYS A O 1
ATOM 2963 N N . GLY A 1 364 ? 34.798 9.898 -18.556 1.00 79.69 364 GLY A N 1
ATOM 2964 C CA . GLY A 1 364 ? 33.629 10.513 -17.927 1.00 79.69 364 GLY A CA 1
ATOM 2965 C C . GLY A 1 364 ? 33.991 11.276 -16.654 1.00 79.69 364 GLY A C 1
ATOM 2966 O O . GLY A 1 364 ? 34.955 12.037 -16.645 1.00 79.69 364 GLY A O 1
ATOM 2967 N N . ILE A 1 365 ? 33.202 11.093 -15.596 1.00 83.88 365 ILE A N 1
ATOM 2968 C CA . ILE A 1 365 ? 33.470 11.694 -14.285 1.00 83.88 365 ILE A CA 1
ATOM 2969 C C . ILE A 1 365 ? 34.625 10.947 -13.618 1.00 83.88 365 ILE A C 1
ATOM 2971 O O . ILE A 1 365 ? 34.649 9.717 -13.587 1.00 83.88 365 ILE A O 1
ATOM 2975 N N . ASP A 1 366 ? 35.555 11.714 -13.069 1.00 86.06 366 ASP A N 1
ATOM 2976 C CA . ASP A 1 366 ? 36.750 11.236 -12.382 1.00 86.06 366 ASP A CA 1
ATOM 2977 C C . ASP A 1 366 ? 36.818 11.876 -10.989 1.00 86.06 366 ASP A C 1
ATOM 2979 O O . ASP A 1 366 ? 37.108 13.068 -10.913 1.00 86.06 366 ASP A O 1
ATOM 2983 N N . PRO A 1 367 ? 36.535 11.136 -9.900 1.00 85.50 367 PRO A N 1
ATOM 2984 C CA . PRO A 1 367 ? 36.567 11.673 -8.539 1.00 85.50 367 PRO A CA 1
ATOM 2985 C C . PRO A 1 367 ? 37.932 12.204 -8.089 1.00 85.50 367 PRO A C 1
ATOM 2987 O O . PRO A 1 367 ? 37.974 12.980 -7.140 1.00 85.50 367 PRO A O 1
ATOM 2990 N N . ASP A 1 368 ? 39.026 11.801 -8.741 1.00 87.81 368 ASP A N 1
ATOM 2991 C CA . ASP A 1 368 ? 40.372 12.283 -8.412 1.00 87.81 368 ASP A CA 1
ATOM 2992 C C . ASP A 1 368 ? 40.653 13.659 -9.048 1.00 87.81 368 ASP A C 1
ATOM 2994 O O . ASP A 1 368 ? 41.579 14.374 -8.657 1.00 87.81 368 ASP A O 1
ATOM 2998 N N . CYS A 1 369 ? 39.824 14.075 -10.012 1.00 92.06 369 CYS A N 1
ATOM 2999 C CA . CYS A 1 369 ? 39.829 15.426 -10.551 1.00 92.06 369 CYS A CA 1
ATOM 3000 C C . CYS A 1 369 ? 39.102 16.380 -9.595 1.00 92.06 369 CYS A C 1
ATOM 3002 O O . CYS A 1 369 ? 37.948 16.157 -9.233 1.00 92.06 369 CYS A O 1
ATOM 3004 N N . ARG A 1 370 ? 39.748 17.499 -9.249 1.00 91.44 370 ARG A N 1
ATOM 3005 C CA . ARG A 1 370 ? 39.197 18.488 -8.312 1.00 91.44 370 ARG A CA 1
ATOM 3006 C C . ARG A 1 370 ? 37.833 19.043 -8.742 1.00 91.44 370 ARG A C 1
ATOM 3008 O O . ARG A 1 370 ? 36.926 19.073 -7.924 1.00 91.44 370 ARG A O 1
ATOM 3015 N N . GLU A 1 371 ? 37.666 19.419 -10.012 1.00 92.81 371 GLU A N 1
ATOM 3016 C CA . GLU A 1 371 ? 36.391 19.948 -10.541 1.00 92.81 371 GLU A CA 1
ATOM 3017 C C . GLU A 1 371 ? 35.239 18.948 -10.344 1.00 92.81 371 GLU A C 1
ATOM 3019 O O . GLU A 1 371 ? 34.145 19.302 -9.906 1.00 92.81 371 GLU A O 1
ATOM 3024 N N . HIS A 1 372 ? 35.502 17.672 -10.618 1.00 93.19 372 HIS A N 1
ATOM 3025 C CA . HIS A 1 372 ? 34.529 16.600 -10.453 1.00 93.19 372 HIS A CA 1
ATOM 3026 C C . HIS A 1 372 ? 34.273 16.240 -8.989 1.00 93.19 372 HIS A C 1
ATOM 3028 O O . HIS A 1 372 ? 33.135 15.939 -8.636 1.00 93.19 372 HIS A O 1
ATOM 3034 N N . ALA A 1 373 ? 35.297 16.268 -8.135 1.00 92.81 373 ALA A N 1
ATOM 3035 C CA . ALA A 1 373 ? 35.143 16.065 -6.699 1.00 92.81 373 ALA A CA 1
ATOM 3036 C C . ALA A 1 373 ? 34.249 17.154 -6.084 1.00 92.81 373 ALA A C 1
ATOM 3038 O O . ALA A 1 373 ? 33.277 16.828 -5.397 1.00 92.81 373 ALA A O 1
ATOM 3039 N N . ASP A 1 374 ? 34.521 18.420 -6.416 1.00 94.06 374 ASP A N 1
ATOM 3040 C CA . ASP A 1 374 ? 33.739 19.580 -5.979 1.00 94.06 374 ASP A CA 1
ATOM 3041 C C . ASP A 1 374 ? 32.285 19.471 -6.480 1.00 94.06 374 ASP A C 1
ATOM 3043 O O . ASP A 1 374 ? 31.332 19.701 -5.731 1.00 94.06 374 ASP A O 1
ATOM 3047 N N . TYR A 1 375 ? 32.086 19.030 -7.728 1.00 95.19 375 TYR A N 1
ATOM 3048 C CA . TYR A 1 375 ? 30.759 18.722 -8.264 1.00 95.19 375 TYR A CA 1
ATOM 3049 C C . TYR A 1 375 ? 30.032 17.626 -7.478 1.00 95.19 375 TYR A C 1
ATOM 3051 O O . TYR A 1 375 ? 28.871 17.814 -7.107 1.00 95.19 375 TYR A O 1
ATOM 3059 N N . LEU A 1 376 ? 30.686 16.487 -7.233 1.00 95.25 376 LEU A N 1
ATOM 3060 C CA . LEU A 1 376 ? 30.090 15.346 -6.535 1.00 95.25 376 LEU A CA 1
ATOM 3061 C C . LEU A 1 376 ? 29.702 15.718 -5.100 1.00 95.25 376 LEU A C 1
ATOM 3063 O O . LEU A 1 376 ? 28.651 15.294 -4.610 1.00 95.25 376 LEU A O 1
ATOM 3067 N N . GLU A 1 377 ? 30.508 16.542 -4.433 1.00 95.50 377 GLU A N 1
ATOM 3068 C CA . GLU A 1 377 ? 30.172 17.105 -3.127 1.00 95.50 377 GLU A CA 1
ATOM 3069 C C . GLU A 1 377 ? 28.970 18.053 -3.211 1.00 95.50 377 GLU A C 1
ATOM 3071 O O . GLU A 1 377 ? 28.028 17.924 -2.417 1.00 95.50 377 GLU A O 1
ATOM 3076 N N . LYS A 1 378 ? 28.947 18.944 -4.209 1.00 96.12 378 LYS A N 1
ATOM 3077 C CA . LYS A 1 378 ? 27.852 19.893 -4.423 1.00 96.12 378 LYS A CA 1
ATOM 3078 C C . LYS A 1 378 ? 26.523 19.189 -4.698 1.00 96.12 378 LYS A C 1
ATOM 3080 O O . LYS A 1 378 ? 25.561 19.433 -3.977 1.00 96.12 378 LYS A O 1
ATOM 3085 N N . ILE A 1 379 ? 26.450 18.283 -5.679 1.00 95.50 379 ILE A N 1
ATOM 3086 C CA . ILE A 1 379 ? 25.202 17.565 -6.007 1.00 95.50 379 ILE A CA 1
ATOM 3087 C C . ILE A 1 379 ? 24.701 16.715 -4.836 1.00 95.50 379 ILE A C 1
ATOM 3089 O O . ILE A 1 379 ? 23.497 16.588 -4.630 1.00 95.50 379 ILE A O 1
ATOM 3093 N N . THR A 1 380 ? 25.609 16.145 -4.040 1.00 96.81 380 THR A N 1
ATOM 3094 C CA . THR A 1 380 ? 25.248 15.371 -2.845 1.00 96.81 380 THR A CA 1
ATOM 3095 C C . THR A 1 380 ? 24.654 16.267 -1.763 1.00 96.81 380 THR A C 1
ATOM 3097 O O . THR A 1 380 ? 23.649 15.905 -1.152 1.00 96.81 380 THR A O 1
ATOM 3100 N N . THR A 1 381 ? 25.252 17.438 -1.542 1.00 97.00 381 THR A N 1
ATOM 3101 C CA . THR A 1 381 ? 24.793 18.413 -0.545 1.00 97.00 381 THR A CA 1
ATOM 3102 C C . THR A 1 381 ? 23.463 19.041 -0.949 1.00 97.00 381 THR A C 1
ATOM 3104 O O . THR A 1 381 ? 22.540 19.083 -0.137 1.00 97.00 381 THR A O 1
ATOM 3107 N N . ASP A 1 382 ? 23.332 19.456 -2.210 1.00 96.25 382 ASP A N 1
ATOM 3108 C CA . ASP A 1 382 ? 22.094 20.004 -2.766 1.00 96.25 382 ASP A CA 1
ATOM 3109 C C . ASP A 1 382 ? 20.955 18.977 -2.662 1.00 96.25 382 ASP A C 1
ATOM 3111 O O . ASP A 1 382 ? 19.894 19.291 -2.124 1.00 96.25 382 ASP A O 1
ATOM 3115 N N . PHE A 1 383 ? 21.195 17.723 -3.076 1.00 95.50 383 PHE A N 1
ATOM 3116 C CA . PHE A 1 383 ? 20.222 16.634 -2.943 1.00 95.50 383 PHE A CA 1
ATOM 3117 C C . PHE A 1 383 ? 19.794 16.420 -1.487 1.00 95.50 383 PHE A C 1
ATOM 3119 O O . PHE A 1 383 ? 18.601 16.339 -1.197 1.00 95.50 383 PHE A O 1
ATOM 3126 N N . GLN A 1 384 ? 20.755 16.339 -0.564 1.00 96.62 384 GLN A N 1
ATOM 3127 C CA . GLN A 1 384 ? 20.478 16.143 0.855 1.00 96.62 384 GLN A CA 1
ATOM 3128 C C . GLN A 1 384 ? 19.606 17.273 1.417 1.00 96.62 384 GLN A C 1
ATOM 3130 O O . GLN A 1 384 ? 18.606 17.001 2.081 1.00 96.62 384 GLN A O 1
ATOM 3135 N N . ASN A 1 385 ? 19.975 18.526 1.147 1.00 95.94 385 ASN A N 1
ATOM 3136 C CA . ASN A 1 385 ? 19.272 19.697 1.661 1.00 95.94 385 ASN A CA 1
ATOM 3137 C C . ASN A 1 385 ? 17.866 19.806 1.068 1.00 95.94 385 ASN A C 1
ATOM 3139 O O . ASN A 1 385 ? 16.911 19.989 1.821 1.00 95.94 385 ASN A O 1
ATOM 3143 N N . GLN A 1 386 ? 17.728 19.622 -0.248 1.00 95.25 386 GLN A N 1
ATOM 3144 C CA . GLN A 1 386 ? 16.435 19.670 -0.924 1.00 95.25 386 GLN A CA 1
ATOM 3145 C C . GLN A 1 386 ? 15.503 18.563 -0.422 1.00 95.25 386 GLN A C 1
ATOM 3147 O O . GLN A 1 386 ? 14.348 18.825 -0.101 1.00 95.25 386 GLN A O 1
ATOM 3152 N N . MET A 1 387 ? 16.005 17.332 -0.279 1.00 95.25 387 MET A N 1
ATOM 3153 C CA . MET A 1 387 ? 15.212 16.225 0.258 1.00 95.25 387 MET A CA 1
ATOM 3154 C C . MET A 1 387 ? 14.749 16.483 1.687 1.00 95.25 387 MET A C 1
ATOM 3156 O O . MET A 1 387 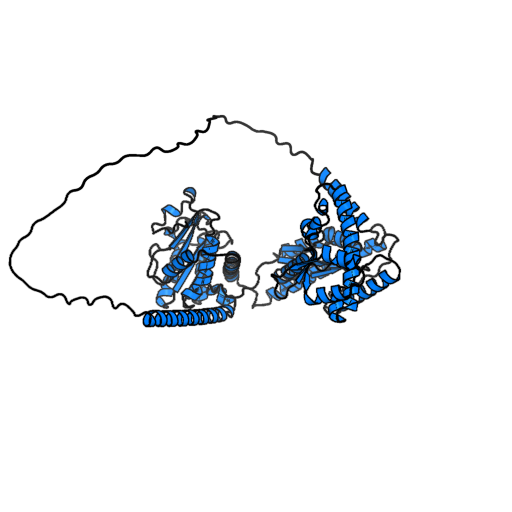? 13.580 16.261 1.989 1.00 95.25 387 MET A O 1
ATOM 3160 N N . ILE A 1 388 ? 15.644 16.947 2.563 1.00 96.25 388 ILE A N 1
ATOM 3161 C CA . ILE A 1 388 ? 15.296 17.277 3.950 1.00 96.25 388 ILE A CA 1
ATOM 3162 C C . ILE A 1 388 ? 14.239 18.384 3.987 1.00 96.25 388 ILE A C 1
ATOM 3164 O O . ILE A 1 388 ? 13.249 18.241 4.703 1.00 96.25 388 ILE A O 1
ATOM 3168 N N . ALA A 1 389 ? 14.402 19.440 3.187 1.00 95.31 389 ALA A N 1
ATOM 3169 C CA . ALA A 1 389 ? 13.441 20.535 3.104 1.00 95.31 389 ALA A CA 1
ATOM 3170 C C . ALA A 1 389 ? 12.060 20.049 2.634 1.00 95.31 389 ALA A C 1
ATOM 3172 O O . ALA A 1 389 ? 11.063 20.304 3.307 1.00 95.31 389 ALA A O 1
ATOM 3173 N N . SER A 1 390 ? 11.997 19.276 1.545 1.00 94.25 390 SER A N 1
ATOM 3174 C CA . SER A 1 390 ? 10.734 18.739 1.025 1.00 94.25 390 SER A CA 1
ATOM 3175 C C . SER A 1 390 ? 10.077 17.729 1.977 1.00 94.25 390 SER A C 1
ATOM 3177 O O . SER A 1 390 ? 8.849 17.655 2.049 1.00 94.25 390 SER A O 1
ATOM 3179 N N . ILE A 1 391 ? 10.861 16.945 2.728 1.00 94.44 391 ILE A N 1
ATOM 3180 C CA . ILE A 1 391 ? 10.340 16.064 3.787 1.00 94.44 391 ILE A CA 1
ATOM 3181 C C . ILE A 1 391 ? 9.742 16.901 4.919 1.00 94.44 391 ILE A C 1
ATOM 3183 O O . ILE A 1 391 ? 8.635 16.611 5.368 1.00 94.44 391 ILE A O 1
ATOM 3187 N N . ASP A 1 392 ? 10.440 17.943 5.364 1.00 94.75 392 ASP A N 1
ATOM 3188 C CA . ASP A 1 392 ? 9.988 18.807 6.452 1.00 94.75 392 ASP A CA 1
ATOM 3189 C C . ASP A 1 392 ? 8.710 19.561 6.101 1.00 94.75 392 ASP A C 1
ATOM 3191 O O . ASP A 1 392 ? 7.791 19.621 6.921 1.00 94.75 392 ASP A O 1
ATOM 3195 N N . GLU A 1 393 ? 8.619 20.065 4.874 1.00 92.44 393 GLU A N 1
ATOM 3196 C CA . GLU A 1 393 ? 7.399 20.650 4.329 1.00 92.44 393 GLU A CA 1
ATOM 3197 C C . GLU A 1 393 ? 6.257 19.625 4.312 1.00 92.44 393 GLU A C 1
ATOM 3199 O O . GLU A 1 393 ? 5.201 19.876 4.890 1.00 92.44 393 GLU A O 1
ATOM 3204 N N . SER A 1 394 ? 6.503 18.421 3.783 1.00 90.19 394 SER A N 1
ATOM 3205 C CA . SER A 1 394 ? 5.496 17.349 3.722 1.00 90.19 394 SER A CA 1
ATOM 3206 C C . SER A 1 394 ? 5.003 16.893 5.103 1.00 90.19 394 SER A C 1
ATOM 3208 O O . SER A 1 394 ? 3.841 16.510 5.262 1.00 90.19 394 SER A O 1
ATOM 3210 N N . ILE A 1 395 ? 5.877 16.881 6.115 1.00 87.38 395 ILE A N 1
ATOM 3211 C CA . ILE A 1 395 ? 5.504 16.565 7.502 1.00 87.38 395 ILE A CA 1
ATOM 3212 C C . ILE A 1 395 ? 4.655 17.703 8.077 1.00 87.38 395 ILE A C 1
ATOM 3214 O O . ILE A 1 395 ? 3.568 17.449 8.596 1.00 87.38 395 ILE A O 1
ATOM 3218 N N . LYS A 1 396 ? 5.106 18.953 7.923 1.00 88.25 396 LYS A N 1
ATOM 3219 C CA . LYS A 1 396 ? 4.426 20.146 8.439 1.00 88.25 396 LYS A CA 1
ATOM 3220 C C . LYS A 1 396 ? 3.035 20.335 7.832 1.00 88.25 396 LYS A C 1
ATOM 3222 O O . LYS A 1 396 ? 2.094 20.665 8.552 1.00 88.25 396 LYS A O 1
ATOM 3227 N N . GLU A 1 397 ? 2.881 20.130 6.527 1.00 84.25 397 GLU A N 1
ATOM 3228 C CA . GLU A 1 397 ? 1.579 20.184 5.853 1.00 84.25 397 GLU A CA 1
ATOM 3229 C C . GLU A 1 397 ? 0.592 19.186 6.461 1.00 84.25 397 GLU A C 1
ATOM 3231 O O . GLU A 1 397 ? -0.558 19.538 6.723 1.00 84.25 397 GLU A O 1
ATOM 3236 N N . ARG A 1 398 ? 1.045 17.964 6.765 1.00 76.62 398 ARG A N 1
ATOM 3237 C CA . ARG A 1 398 ? 0.181 16.950 7.379 1.00 76.62 398 ARG A CA 1
ATOM 3238 C C . ARG A 1 398 ? -0.153 17.229 8.827 1.00 76.62 398 ARG A C 1
ATOM 3240 O O . ARG A 1 398 ? -1.287 16.989 9.210 1.00 76.62 398 ARG A O 1
ATOM 3247 N N . GLU A 1 399 ? 0.795 17.721 9.615 1.00 74.25 399 GLU A N 1
ATOM 3248 C CA . GLU A 1 399 ? 0.526 18.100 11.006 1.00 74.25 399 GLU A CA 1
ATOM 3249 C C . GLU A 1 399 ? -0.513 19.229 11.086 1.00 74.25 399 GLU A C 1
ATOM 3251 O O . GLU A 1 399 ? -1.375 19.224 11.971 1.00 74.25 399 GLU A O 1
ATOM 3256 N N . ASN A 1 400 ? -0.472 20.160 10.127 1.00 74.88 400 ASN A N 1
ATOM 3257 C CA . ASN A 1 400 ? -1.411 21.275 10.033 1.00 74.88 400 ASN A CA 1
ATOM 3258 C C . ASN A 1 400 ? -2.775 20.887 9.447 1.00 74.88 400 ASN A C 1
ATOM 3260 O O . ASN A 1 400 ? -3.772 21.564 9.726 1.00 74.88 400 ASN A O 1
ATOM 3264 N N . ASP A 1 401 ? -2.853 19.811 8.661 1.00 70.62 401 ASP A N 1
ATOM 3265 C CA . ASP A 1 401 ? -4.124 19.315 8.153 1.00 70.62 401 ASP A CA 1
ATOM 3266 C C . ASP A 1 401 ? -4.913 18.617 9.268 1.00 70.62 401 ASP A C 1
ATOM 3268 O O . ASP A 1 401 ? -4.834 17.408 9.480 1.00 70.62 401 ASP A O 1
ATOM 3272 N N . LYS A 1 402 ? -5.761 19.392 9.955 1.00 61.50 402 LYS A N 1
ATOM 3273 C CA . LYS A 1 402 ? -6.686 18.896 10.989 1.00 61.50 402 LYS A CA 1
ATOM 3274 C C . LYS A 1 402 ? -7.604 17.765 10.503 1.00 61.50 402 LYS A C 1
ATOM 3276 O O . LYS A 1 402 ? -8.201 17.096 11.344 1.00 61.50 402 LYS A O 1
ATOM 3281 N N . LYS A 1 403 ? -7.764 17.559 9.187 1.00 60.47 403 LYS A N 1
ATOM 3282 C CA . LYS A 1 403 ? -8.495 16.407 8.642 1.00 60.47 403 LYS A CA 1
ATOM 3283 C C . LYS A 1 403 ? -7.650 15.136 8.670 1.00 60.47 403 LYS A C 1
ATOM 3285 O O . LYS A 1 403 ? -8.228 14.066 8.787 1.00 60.47 403 LYS A O 1
ATOM 3290 N N . LEU A 1 404 ? -6.326 15.218 8.581 1.00 60.88 404 LEU A N 1
ATOM 3291 C CA . LEU A 1 404 ? -5.420 14.064 8.582 1.00 60.88 404 LEU A CA 1
ATOM 3292 C C . LEU A 1 404 ? -4.811 13.782 9.961 1.00 60.88 404 LEU A C 1
ATOM 3294 O O . LEU A 1 404 ? -4.534 12.621 10.261 1.00 60.88 404 LEU A O 1
ATOM 3298 N N . THR A 1 405 ? -4.642 14.802 10.806 1.00 63.56 405 THR A N 1
ATOM 3299 C CA . THR A 1 405 ? -4.088 14.643 12.156 1.00 63.56 405 THR A CA 1
ATOM 3300 C C . THR A 1 405 ? -5.099 13.964 13.076 1.00 63.56 405 THR A C 1
ATOM 3302 O O . THR A 1 405 ? -6.112 14.544 13.479 1.00 63.56 405 THR A O 1
ATOM 3305 N N . LEU A 1 406 ? -4.824 12.707 13.419 1.00 69.62 406 LEU A N 1
ATOM 3306 C CA . LEU A 1 406 ? -5.619 11.944 14.369 1.00 69.62 406 LEU A CA 1
ATOM 3307 C C . LEU A 1 406 ? -5.224 12.300 15.805 1.00 69.62 406 LEU A C 1
ATOM 3309 O O . LEU A 1 406 ? -4.074 12.597 16.111 1.00 69.62 406 LEU A O 1
ATOM 3313 N N . LYS A 1 407 ? -6.203 12.272 16.713 1.00 76.25 407 LYS A N 1
ATOM 3314 C CA . LYS A 1 407 ? -5.907 12.258 18.152 1.00 76.25 407 LYS A CA 1
ATOM 3315 C C . LYS A 1 407 ? -5.248 10.913 18.498 1.00 76.25 407 LYS A C 1
ATOM 3317 O O . LYS A 1 407 ? -5.616 9.940 17.846 1.00 76.25 407 LYS A O 1
ATOM 3322 N N . PRO A 1 408 ? -4.408 10.816 19.544 1.00 75.69 408 PRO A N 1
ATOM 3323 C CA . PRO A 1 408 ? -3.752 9.557 19.919 1.00 75.69 408 PRO A CA 1
ATOM 3324 C C . PRO A 1 408 ? -4.722 8.368 20.014 1.00 75.69 408 PRO A C 1
ATOM 3326 O O . PRO A 1 408 ? -4.516 7.349 19.369 1.00 75.69 408 PRO A O 1
ATOM 3329 N N . ASP A 1 409 ? -5.870 8.549 20.681 1.00 78.50 409 ASP A N 1
ATOM 3330 C CA . ASP A 1 409 ? -6.916 7.517 20.755 1.00 78.50 409 ASP A CA 1
ATOM 3331 C C . ASP A 1 409 ? -7.395 7.045 19.363 1.00 78.50 409 ASP A C 1
ATOM 3333 O O . ASP A 1 409 ? -7.705 5.878 19.159 1.00 78.50 409 ASP A O 1
ATOM 3337 N N . HIS A 1 410 ? -7.493 7.958 18.393 1.00 85.75 410 HIS A N 1
ATOM 3338 C CA . HIS A 1 410 ? -7.945 7.636 17.040 1.00 85.75 410 HIS A CA 1
ATOM 3339 C C . HIS A 1 410 ? -6.856 6.943 16.212 1.00 85.75 410 HIS A C 1
ATOM 3341 O O . HIS A 1 410 ? -7.208 6.191 15.306 1.00 85.75 410 HIS A O 1
ATOM 3347 N N . GLU A 1 411 ? -5.571 7.193 16.490 1.00 83.62 411 GLU A N 1
ATOM 3348 C CA . GLU A 1 411 ? -4.459 6.472 15.857 1.00 83.62 411 GLU A CA 1
ATOM 3349 C C . GLU A 1 411 ? -4.549 4.979 16.191 1.00 83.62 411 GLU A C 1
ATOM 3351 O O . GLU A 1 411 ? -4.570 4.159 15.278 1.00 83.62 411 GLU A O 1
ATOM 3356 N N . GLU A 1 412 ? -4.768 4.639 17.465 1.00 89.12 412 GLU A N 1
ATOM 3357 C CA . GLU A 1 412 ? -4.996 3.257 17.909 1.00 89.12 412 GLU A CA 1
ATOM 3358 C C . GLU A 1 412 ? -6.182 2.612 17.164 1.00 89.12 412 GLU A C 1
ATOM 3360 O O . GLU A 1 412 ? -6.066 1.515 16.620 1.00 89.12 412 GLU A O 1
ATOM 3365 N N . PHE A 1 413 ? -7.332 3.291 17.056 1.00 91.44 413 PHE A N 1
ATOM 3366 C CA . PHE A 1 413 ? -8.495 2.738 16.337 1.00 91.44 413 PHE A CA 1
ATOM 3367 C C . PHE A 1 413 ? -8.209 2.537 14.844 1.00 91.44 413 PHE A C 1
ATOM 3369 O O . PHE A 1 413 ? -8.669 1.566 14.236 1.00 91.44 413 PHE A O 1
ATOM 3376 N N . MET A 1 414 ? -7.449 3.464 14.260 1.00 88.56 414 MET A N 1
ATOM 3377 C CA . MET A 1 414 ? -7.058 3.436 12.860 1.00 88.56 414 MET A CA 1
ATOM 3378 C C . MET A 1 414 ? -6.114 2.275 12.554 1.00 88.56 414 MET A C 1
ATOM 3380 O O . MET A 1 414 ? -6.297 1.599 11.542 1.00 88.56 414 MET A O 1
ATOM 3384 N N . GLU A 1 415 ? -5.139 2.003 13.420 1.00 87.62 415 GLU A N 1
ATOM 3385 C CA . GLU A 1 415 ? -4.203 0.889 13.249 1.00 87.62 415 GLU A CA 1
ATOM 3386 C C . GLU A 1 415 ? -4.941 -0.452 13.152 1.00 87.62 415 GLU A C 1
ATOM 3388 O O . GLU A 1 415 ? -4.720 -1.217 12.206 1.00 87.62 415 GLU A O 1
ATOM 3393 N N . HIS A 1 416 ? -5.908 -0.699 14.043 1.00 93.00 416 HIS A N 1
ATOM 3394 C CA . HIS A 1 416 ? -6.742 -1.905 13.973 1.00 93.00 416 HIS A CA 1
ATOM 3395 C C . HIS A 1 416 ? -7.626 -1.932 12.718 1.00 93.00 416 HIS A C 1
ATOM 3397 O O . HIS A 1 416 ? -7.755 -2.982 12.089 1.00 93.00 416 HIS A O 1
ATOM 3403 N N . ALA A 1 417 ? -8.189 -0.796 12.294 1.00 92.19 417 ALA A N 1
ATOM 3404 C CA . ALA A 1 417 ? -8.992 -0.716 11.069 1.00 92.19 417 ALA A CA 1
ATOM 3405 C C . ALA A 1 417 ? -8.177 -1.030 9.798 1.00 92.19 417 ALA A C 1
ATOM 3407 O O . ALA A 1 417 ? -8.640 -1.751 8.908 1.00 92.19 417 ALA A O 1
ATOM 3408 N N . VAL A 1 418 ? -6.935 -0.544 9.724 1.00 88.56 418 VAL A N 1
ATOM 3409 C CA . VAL A 1 418 ? -5.998 -0.855 8.635 1.00 88.56 418 VAL A CA 1
ATOM 3410 C C . VAL A 1 418 ? -5.613 -2.336 8.656 1.00 88.56 418 VAL A C 1
ATOM 3412 O O . VAL A 1 418 ? -5.588 -2.980 7.601 1.00 88.56 418 VAL A O 1
ATOM 3415 N N . LEU A 1 419 ? -5.367 -2.908 9.840 1.00 90.81 419 LEU A N 1
ATOM 3416 C CA . LEU A 1 419 ? -5.082 -4.336 9.984 1.00 90.81 419 LEU A CA 1
ATOM 3417 C C . LEU A 1 419 ? -6.257 -5.210 9.536 1.00 90.81 419 LEU A C 1
ATOM 3419 O O . LEU A 1 419 ? -6.013 -6.207 8.860 1.00 90.81 419 LEU A O 1
ATOM 3423 N N . VAL A 1 420 ? -7.510 -4.827 9.819 1.00 93.69 420 VAL A N 1
ATOM 3424 C CA . VAL A 1 420 ? -8.694 -5.540 9.302 1.00 93.69 420 VAL A CA 1
ATOM 3425 C C . VAL A 1 420 ? -8.617 -5.659 7.784 1.00 93.69 420 VAL A C 1
ATOM 3427 O O . VAL A 1 420 ? -8.681 -6.771 7.261 1.00 93.69 420 VAL A O 1
ATOM 3430 N N . ARG A 1 421 ? -8.400 -4.545 7.071 1.00 87.56 421 ARG A N 1
ATOM 3431 C CA . ARG A 1 421 ? -8.301 -4.554 5.601 1.00 87.56 421 ARG A CA 1
ATOM 3432 C C . ARG A 1 421 ? -7.170 -5.459 5.121 1.00 87.56 421 ARG A C 1
ATOM 3434 O O . ARG A 1 421 ? -7.419 -6.364 4.333 1.00 87.56 421 ARG A O 1
ATOM 3441 N N . LYS A 1 422 ? -5.968 -5.290 5.678 1.00 87.06 422 LYS A N 1
ATOM 3442 C CA . LYS A 1 422 ? -4.789 -6.093 5.319 1.00 87.06 422 LYS A CA 1
ATOM 3443 C C . LYS A 1 422 ? -4.998 -7.593 5.553 1.00 87.06 422 LYS A C 1
ATOM 3445 O O . LYS A 1 422 ? -4.513 -8.406 4.778 1.00 87.06 422 LYS A O 1
ATOM 3450 N N . LYS A 1 423 ? -5.679 -7.981 6.636 1.00 90.50 423 LYS A N 1
ATOM 3451 C CA . LYS A 1 423 ? -5.924 -9.392 6.988 1.00 90.50 423 LYS A CA 1
ATOM 3452 C C . LYS A 1 423 ? -7.068 -10.021 6.189 1.00 90.50 423 LYS A C 1
ATOM 3454 O O . LYS A 1 423 ? -7.126 -11.249 6.119 1.00 90.50 423 LYS A O 1
ATOM 3459 N N . CYS A 1 424 ? -7.943 -9.201 5.601 1.00 89.56 424 CYS A N 1
ATOM 3460 C CA . CYS A 1 424 ? -8.981 -9.640 4.669 1.00 89.56 424 CYS A CA 1
ATOM 3461 C C . CYS A 1 424 ? -8.448 -9.876 3.246 1.00 89.56 424 CYS A C 1
ATOM 3463 O O . CYS A 1 424 ? -9.077 -10.612 2.481 1.00 89.56 424 CYS A O 1
ATOM 3465 N N . ASP A 1 425 ? -7.322 -9.258 2.879 1.00 82.56 425 ASP A N 1
ATOM 3466 C CA . ASP A 1 425 ? -6.719 -9.431 1.558 1.00 82.56 425 ASP A CA 1
ATOM 3467 C C . ASP A 1 425 ? -6.322 -10.900 1.343 1.00 82.56 425 ASP A C 1
ATOM 3469 O O . ASP A 1 425 ? -5.588 -11.497 2.129 1.00 82.56 425 ASP A O 1
ATOM 3473 N N . GLY A 1 426 ? -6.836 -11.501 0.269 1.00 77.25 426 GLY A N 1
ATOM 3474 C CA . GLY A 1 426 ? -6.533 -12.888 -0.095 1.00 77.25 426 GLY A CA 1
ATOM 3475 C C . GLY A 1 426 ? -7.341 -13.962 0.642 1.00 77.25 426 GLY A C 1
ATOM 3476 O O . GLY A 1 426 ? -7.107 -15.144 0.398 1.00 77.25 426 GLY A O 1
ATOM 3477 N N . VAL A 1 427 ? -8.317 -13.603 1.487 1.00 84.69 427 VAL A N 1
ATOM 3478 C CA . VAL A 1 427 ? -9.228 -14.602 2.074 1.00 84.69 427 VAL A CA 1
ATOM 3479 C C . VAL A 1 427 ? -10.133 -15.185 0.983 1.00 84.69 427 VAL A C 1
ATOM 3481 O O . VAL A 1 427 ? -10.759 -14.455 0.208 1.00 84.69 427 VAL A O 1
ATOM 3484 N N . ARG A 1 428 ? -10.180 -16.519 0.904 1.00 83.25 428 ARG A N 1
ATOM 3485 C CA . ARG A 1 428 ? -11.000 -17.289 -0.041 1.00 83.25 428 ARG A CA 1
ATOM 3486 C C . ARG A 1 428 ? -11.719 -18.419 0.702 1.00 83.25 428 ARG A C 1
ATOM 3488 O O . ARG A 1 428 ? -11.084 -19.169 1.441 1.00 83.25 428 ARG A O 1
ATOM 3495 N N . GLY A 1 429 ? -13.027 -18.549 0.479 1.00 82.44 429 GLY A N 1
ATOM 3496 C CA . GLY A 1 429 ? -13.874 -19.571 1.102 1.00 82.44 429 GLY A CA 1
ATOM 3497 C C . GLY A 1 429 ? -14.101 -19.370 2.606 1.00 82.44 429 GLY A C 1
ATOM 3498 O O . GLY A 1 429 ? -13.874 -18.289 3.147 1.00 82.44 429 GLY A O 1
ATOM 3499 N N . ARG A 1 430 ? -14.528 -20.448 3.288 1.00 83.81 430 ARG A N 1
ATOM 3500 C CA . ARG A 1 430 ? -14.894 -20.486 4.727 1.00 83.81 430 ARG A CA 1
ATOM 3501 C C . ARG A 1 430 ? -16.128 -19.659 5.102 1.00 83.81 430 ARG A C 1
ATOM 3503 O O . ARG A 1 430 ? -16.335 -19.335 6.273 1.00 83.81 430 ARG A O 1
ATOM 3510 N N . ASP A 1 431 ? -17.007 -19.427 4.134 1.00 87.44 431 ASP A N 1
ATOM 3511 C CA . ASP A 1 431 ? -18.256 -18.676 4.305 1.00 87.44 431 ASP A CA 1
ATOM 3512 C C . ASP A 1 431 ? -19.148 -19.268 5.399 1.00 87.44 431 ASP A C 1
ATOM 3514 O O . ASP A 1 431 ? -19.832 -18.548 6.120 1.00 87.44 431 ASP A O 1
ATOM 3518 N N . HIS A 1 432 ? -19.091 -20.589 5.593 1.00 89.81 432 HIS A N 1
ATOM 3519 C CA . HIS A 1 432 ? -19.843 -21.272 6.640 1.00 89.81 432 HIS A CA 1
ATOM 3520 C C . HIS A 1 432 ? -19.433 -20.846 8.064 1.00 89.81 432 HIS A C 1
ATOM 3522 O O . HIS A 1 432 ? -20.281 -20.842 8.953 1.00 89.81 432 HIS A O 1
ATOM 3528 N N . ILE A 1 433 ? -18.169 -20.471 8.299 1.00 89.56 433 ILE A N 1
ATOM 3529 C CA . ILE A 1 433 ? -17.692 -20.008 9.615 1.00 89.56 433 ILE A CA 1
ATOM 3530 C C . ILE A 1 433 ? -18.144 -18.570 9.840 1.00 89.56 433 ILE A C 1
ATOM 3532 O O . ILE A 1 433 ? -18.722 -18.259 10.879 1.00 89.56 433 ILE A O 1
ATOM 3536 N N . VAL A 1 434 ? -17.946 -17.710 8.838 1.00 93.31 434 VAL A N 1
ATOM 3537 C CA . VAL A 1 434 ? -18.414 -16.317 8.872 1.00 93.31 434 VAL A CA 1
ATOM 3538 C C . VAL A 1 434 ? -19.928 -16.272 9.089 1.00 93.31 434 VAL A C 1
ATOM 3540 O O . VAL A 1 434 ? -20.404 -15.500 9.917 1.00 93.31 434 VAL A O 1
ATOM 3543 N N . LYS A 1 435 ? -20.681 -17.166 8.436 1.00 92.88 435 LYS A N 1
ATOM 3544 C CA . LYS A 1 435 ? -22.122 -17.326 8.643 1.00 92.88 435 LYS A CA 1
ATOM 3545 C C . LYS A 1 435 ? -22.470 -17.683 10.087 1.00 92.88 435 LYS A C 1
ATOM 3547 O O . LYS A 1 435 ? -23.368 -17.072 10.643 1.00 92.88 435 LYS A O 1
ATOM 3552 N N . LYS A 1 436 ? -21.745 -18.600 10.732 1.00 93.81 436 LYS A N 1
ATOM 3553 C CA . LYS A 1 436 ? -21.989 -18.924 12.150 1.00 93.81 436 LYS A CA 1
ATOM 3554 C C . LYS A 1 436 ? -21.707 -17.742 13.077 1.00 93.81 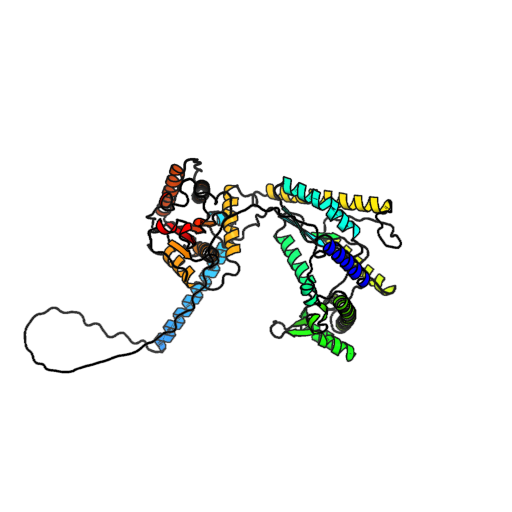436 LYS A C 1
ATOM 3556 O O . LYS A 1 436 ? -22.453 -17.527 14.029 1.00 93.81 436 LYS A O 1
ATOM 3561 N N . ILE A 1 437 ? -20.667 -16.955 12.789 1.00 95.69 437 ILE A N 1
ATOM 3562 C CA . ILE A 1 437 ? -20.400 -15.713 13.527 1.00 95.69 437 ILE A CA 1
ATOM 3563 C C . ILE A 1 437 ? -21.555 -14.723 13.312 1.00 95.69 437 ILE A C 1
ATOM 3565 O O . ILE A 1 437 ? -22.044 -14.149 14.283 1.00 95.69 437 ILE A O 1
ATOM 3569 N N . LYS A 1 438 ? -22.047 -14.574 12.075 1.00 96.25 438 LYS A N 1
ATOM 3570 C CA . LYS A 1 438 ? -23.228 -13.757 11.754 1.00 96.25 438 LYS A CA 1
ATOM 3571 C C . LYS A 1 438 ? -24.465 -14.223 12.527 1.00 96.25 438 LYS A C 1
ATOM 3573 O O . LYS A 1 438 ? -25.116 -13.406 13.171 1.00 96.25 438 LYS A O 1
ATOM 3578 N N . ASP A 1 439 ? -24.750 -15.521 12.530 1.00 95.38 439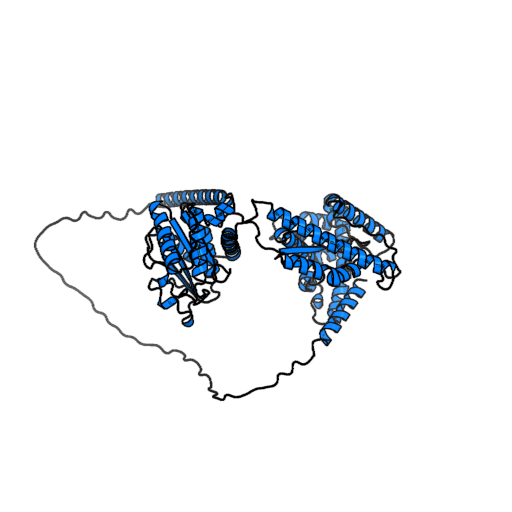 ASP A N 1
ATOM 3579 C CA . ASP A 1 439 ? -25.885 -16.108 13.249 1.00 95.38 439 ASP A CA 1
ATOM 3580 C C . ASP A 1 439 ? -25.780 -15.850 14.765 1.00 95.38 439 ASP A C 1
ATOM 3582 O O . ASP A 1 439 ? -26.775 -15.532 15.413 1.00 95.38 439 ASP A O 1
ATOM 3586 N N . TYR A 1 440 ? -24.574 -15.907 15.341 1.00 95.06 440 TYR A N 1
ATOM 3587 C CA . TYR A 1 440 ? -24.332 -15.537 16.741 1.00 95.06 440 TYR A CA 1
ATOM 3588 C C . TYR A 1 440 ? -24.569 -14.041 17.015 1.00 95.06 440 TYR A C 1
ATOM 3590 O O . TYR A 1 440 ? -25.196 -13.686 18.023 1.00 95.06 440 TYR A O 1
ATOM 3598 N N . VAL A 1 441 ? -24.081 -13.168 16.125 1.00 95.38 441 VAL A N 1
ATOM 3599 C CA . VAL A 1 441 ? -24.252 -11.711 16.227 1.00 95.38 441 VAL A CA 1
ATOM 3600 C C . VAL A 1 441 ? -25.733 -11.332 16.174 1.00 95.38 441 VAL A C 1
ATOM 3602 O O . VAL A 1 441 ? -26.168 -10.494 16.961 1.00 95.38 441 VAL A O 1
ATOM 3605 N N . LEU A 1 442 ? -26.509 -11.974 15.298 1.00 94.56 442 LEU A N 1
ATOM 3606 C CA . LEU A 1 442 ? -27.941 -11.714 15.115 1.00 94.56 442 LEU A CA 1
ATOM 3607 C C . LEU A 1 442 ? -28.843 -12.480 16.095 1.00 94.56 442 LEU A C 1
ATOM 3609 O O . LEU A 1 442 ? -30.000 -12.112 16.280 1.00 94.56 442 LEU A O 1
ATOM 3613 N N . GLY A 1 443 ? -28.338 -13.552 16.705 1.00 91.81 443 GLY A N 1
ATOM 3614 C CA . GLY A 1 443 ? -29.107 -14.418 17.593 1.00 91.81 443 GLY A CA 1
ATOM 3615 C C . GLY A 1 443 ? -29.278 -13.878 19.016 1.00 91.81 443 GLY A C 1
ATOM 3616 O O . GLY A 1 443 ? -28.775 -12.822 19.391 1.00 91.81 443 GLY A O 1
ATOM 3617 N N . ASP A 1 444 ? -29.934 -14.668 19.865 1.00 90.56 444 ASP A N 1
ATOM 3618 C CA . ASP A 1 444 ? -30.243 -14.313 21.260 1.00 90.56 444 ASP A CA 1
ATOM 3619 C C . ASP A 1 444 ? -29.178 -14.739 22.284 1.00 90.56 444 ASP A C 1
ATOM 3621 O O . ASP A 1 444 ? -29.366 -14.532 23.485 1.00 90.56 444 ASP A O 1
ATOM 3625 N N . SER A 1 445 ? -28.060 -15.328 21.837 1.00 89.19 445 SER A N 1
ATOM 3626 C CA . SER A 1 445 ? -26.991 -15.762 22.746 1.00 89.19 445 SER A CA 1
ATOM 3627 C C . SER A 1 445 ? -26.467 -14.591 23.582 1.00 89.19 445 SER A C 1
ATOM 3629 O O . SER A 1 445 ? -26.196 -13.509 23.050 1.00 89.19 445 SER A O 1
ATOM 3631 N N . MET A 1 446 ? -26.320 -14.834 24.883 1.00 89.00 446 MET A N 1
ATOM 3632 C CA . MET A 1 446 ? -25.787 -13.895 25.873 1.00 89.00 446 MET A CA 1
ATOM 3633 C C . MET A 1 446 ? -24.404 -14.327 26.375 1.00 89.00 446 MET A C 1
ATOM 3635 O O . MET A 1 446 ? -23.928 -13.818 27.380 1.00 89.00 446 MET A O 1
ATOM 3639 N N . GLU A 1 447 ? -23.753 -15.265 25.700 1.00 86.31 447 GLU A N 1
ATOM 3640 C CA . GLU A 1 447 ? -22.435 -15.774 26.074 1.00 86.31 447 GLU A CA 1
ATOM 3641 C C . GLU A 1 447 ? -21.395 -15.358 25.024 1.00 86.31 447 GLU A C 1
ATOM 3643 O O . GLU A 1 447 ? -21.749 -15.315 23.847 1.00 86.31 447 GLU A O 1
ATOM 3648 N N . PRO A 1 448 ? -20.131 -15.070 25.390 1.00 89.00 448 PRO A N 1
ATOM 3649 C CA . PRO A 1 448 ? -19.078 -14.805 24.411 1.00 89.00 448 PRO A CA 1
ATOM 3650 C C . PRO A 1 448 ? -18.865 -15.983 23.445 1.00 89.00 448 PRO A C 1
ATOM 3652 O O . PRO A 1 448 ? -18.911 -17.143 23.850 1.00 89.00 448 PRO A O 1
ATOM 3655 N N . LEU A 1 449 ? -18.570 -15.686 22.177 1.00 89.75 449 LEU A N 1
ATOM 3656 C CA . LEU A 1 449 ? -18.225 -16.690 21.168 1.00 89.75 449 LEU A CA 1
ATOM 3657 C C . LEU A 1 449 ? -16.705 -16.857 21.087 1.00 89.75 449 LEU A C 1
ATOM 3659 O O . LEU A 1 449 ? -15.988 -15.872 20.915 1.00 89.75 449 LEU A O 1
ATOM 3663 N N . ILE A 1 450 ? -16.221 -18.099 21.142 1.00 88.12 450 ILE A N 1
ATOM 3664 C CA . ILE A 1 450 ? -14.792 -18.419 21.038 1.00 88.12 450 ILE A CA 1
ATOM 3665 C C . ILE A 1 450 ? -14.476 -19.055 19.690 1.00 88.12 450 ILE A C 1
ATOM 3667 O O . ILE A 1 450 ? -15.108 -20.035 19.304 1.00 88.12 450 ILE A O 1
ATOM 3671 N N . VAL A 1 451 ? -13.473 -18.510 19.001 1.00 89.12 451 VAL A N 1
ATOM 3672 C CA . VAL A 1 451 ? -12.924 -19.017 17.739 1.00 89.12 451 VAL A CA 1
ATOM 3673 C C . VAL A 1 451 ? -11.526 -19.569 18.006 1.00 89.12 451 VAL A C 1
ATOM 3675 O O . VAL A 1 451 ? -10.592 -18.807 18.254 1.00 89.12 451 VAL A O 1
ATOM 3678 N N . HIS A 1 452 ? -11.359 -20.885 17.946 1.00 88.12 452 HIS A N 1
ATOM 3679 C CA . HIS A 1 452 ? -10.099 -21.532 18.309 1.00 88.12 452 HIS A CA 1
ATOM 3680 C C . HIS A 1 452 ? -9.665 -22.576 17.282 1.00 88.12 452 HIS A C 1
ATOM 3682 O O . HIS A 1 452 ? -10.474 -23.074 16.505 1.00 88.12 452 HIS A O 1
ATOM 3688 N N . GLY A 1 453 ? -8.364 -22.842 17.240 1.00 84.75 453 GLY A N 1
ATOM 3689 C CA . GLY A 1 453 ? -7.748 -23.760 16.288 1.00 84.75 453 GLY A CA 1
ATOM 3690 C C . GLY A 1 453 ? -6.228 -23.645 16.292 1.00 84.75 453 GLY A C 1
ATOM 3691 O O . GLY A 1 453 ? -5.653 -22.768 16.951 1.00 84.75 453 GLY A O 1
ATOM 3692 N N . GLU A 1 454 ? -5.565 -24.483 15.504 1.00 83.50 454 GLU A N 1
ATOM 3693 C CA . GLU A 1 454 ? -4.104 -24.514 15.406 1.00 83.50 454 GLU A CA 1
ATOM 3694 C C . GLU A 1 454 ? -3.503 -23.189 14.905 1.00 83.50 454 GLU A C 1
ATOM 3696 O O . GLU A 1 454 ? -4.151 -22.360 14.250 1.00 83.50 454 GLU A O 1
ATOM 3701 N N . SER A 1 455 ? -2.236 -22.942 15.240 1.00 84.31 455 SER A N 1
ATOM 3702 C CA . SER A 1 455 ? -1.515 -21.778 14.719 1.00 84.31 455 SER A CA 1
ATOM 3703 C C . SER A 1 455 ? -1.454 -21.820 13.188 1.00 84.31 455 SER A C 1
ATOM 3705 O O . SER A 1 455 ? -1.322 -22.879 12.587 1.00 84.31 455 SER A O 1
ATOM 3707 N N . GLY A 1 456 ? -1.596 -20.666 12.533 1.00 83.56 456 GLY A N 1
ATOM 3708 C CA . GLY A 1 456 ? -1.570 -20.585 11.068 1.00 83.56 456 GLY A CA 1
ATOM 3709 C C . GLY A 1 456 ? -2.838 -21.063 10.346 1.00 83.56 456 GLY A C 1
ATOM 3710 O O . GLY A 1 456 ? -2.954 -20.827 9.148 1.00 83.56 456 GLY A O 1
ATOM 3711 N N . CYS A 1 457 ? -3.849 -21.614 11.034 1.00 84.94 457 CYS A N 1
ATOM 3712 C CA . CYS A 1 457 ? -5.079 -22.080 10.374 1.00 84.94 457 CYS A CA 1
ATOM 3713 C C . CYS A 1 457 ? -5.961 -20.946 9.806 1.00 84.94 457 CYS A C 1
ATOM 3715 O O . CYS A 1 457 ? -6.951 -21.214 9.131 1.00 84.94 457 CYS A O 1
ATOM 3717 N N . GLY A 1 458 ? -5.615 -19.672 10.031 1.00 87.12 458 GLY A N 1
ATOM 3718 C CA . GLY A 1 458 ? -6.291 -18.502 9.449 1.00 87.12 458 GLY A CA 1
ATOM 3719 C C . GLY A 1 458 ? -7.380 -17.863 10.321 1.00 87.12 458 GLY A C 1
ATOM 3720 O O . GLY A 1 458 ? -8.233 -17.154 9.790 1.00 87.12 458 GLY A O 1
ATOM 3721 N N . LYS A 1 459 ? -7.347 -18.078 11.645 1.00 90.44 459 LYS A N 1
ATOM 3722 C CA . LYS A 1 459 ? -8.272 -17.470 12.628 1.00 90.44 459 LYS A CA 1
ATOM 3723 C C . LYS A 1 459 ? -8.354 -15.953 12.491 1.00 90.44 459 LYS A C 1
ATOM 3725 O O . LYS A 1 459 ? -9.428 -15.427 12.226 1.00 90.44 459 LYS A O 1
ATOM 3730 N N . THR A 1 460 ? -7.205 -15.281 12.571 1.00 93.00 460 THR A N 1
ATOM 3731 C CA . THR A 1 460 ? -7.080 -13.821 12.475 1.00 93.00 460 THR A CA 1
ATOM 3732 C C . THR A 1 460 ? -7.711 -13.266 11.203 1.00 93.00 460 THR A C 1
ATOM 3734 O O . THR A 1 460 ? -8.394 -12.249 11.248 1.00 93.00 460 THR A O 1
ATOM 3737 N N . SER A 1 461 ? -7.535 -13.943 10.067 1.00 93.94 461 SER A N 1
ATOM 3738 C CA . SER A 1 461 ? -8.139 -13.529 8.797 1.00 93.94 461 SER A CA 1
ATOM 3739 C C . SER A 1 461 ? -9.660 -13.699 8.780 1.00 93.94 461 SER A C 1
ATOM 3741 O O . SER A 1 461 ? -10.355 -12.832 8.261 1.00 93.94 461 SER A O 1
ATOM 3743 N N . ILE A 1 462 ? -10.196 -14.767 9.381 1.00 93.88 462 ILE A N 1
ATOM 3744 C CA . ILE A 1 462 ? -11.650 -14.989 9.476 1.00 93.88 462 ILE A CA 1
ATOM 3745 C C . ILE A 1 462 ? -12.308 -14.035 10.472 1.00 93.88 462 ILE A C 1
ATOM 3747 O O . ILE A 1 462 ? -13.379 -13.506 10.189 1.00 93.88 462 ILE A O 1
ATOM 3751 N N . VAL A 1 463 ? -11.663 -13.775 11.608 1.00 95.44 463 VAL A N 1
ATOM 3752 C CA . VAL A 1 463 ? -12.121 -12.795 12.601 1.00 95.44 463 VAL A CA 1
ATOM 3753 C C . VAL A 1 463 ? -12.096 -11.388 12.006 1.00 95.44 463 VAL A C 1
ATOM 3755 O O . VAL A 1 463 ? -13.075 -10.664 12.144 1.00 95.44 463 VAL A O 1
ATOM 3758 N N . ALA A 1 464 ? -11.034 -11.021 11.281 1.00 96.31 464 ALA A N 1
ATOM 3759 C CA . ALA A 1 464 ? -10.962 -9.751 10.561 1.00 96.31 464 ALA A CA 1
ATOM 3760 C C . ALA A 1 464 ? -12.062 -9.631 9.495 1.00 96.31 464 ALA A C 1
ATOM 3762 O O . ALA A 1 464 ? -12.717 -8.593 9.411 1.00 96.31 464 ALA A O 1
ATOM 3763 N N . LEU A 1 465 ? -12.303 -10.697 8.722 1.00 95.56 465 LEU A N 1
ATOM 3764 C CA . LEU A 1 465 ? -13.379 -10.734 7.734 1.00 95.56 465 LEU A CA 1
ATOM 3765 C C . LEU A 1 465 ? -14.742 -10.541 8.407 1.00 95.56 465 LEU A C 1
ATOM 3767 O O . LEU A 1 465 ? -15.484 -9.646 8.024 1.00 95.56 465 LEU A O 1
ATOM 3771 N N . ALA A 1 466 ? -15.045 -11.301 9.460 1.00 96.56 466 ALA A N 1
ATOM 3772 C CA . ALA A 1 466 ? -16.288 -11.151 10.209 1.00 96.56 466 ALA A CA 1
ATOM 3773 C C . ALA A 1 466 ? -16.441 -9.749 10.822 1.00 96.56 466 ALA A C 1
ATOM 3775 O O . ALA A 1 466 ? -17.526 -9.180 10.758 1.00 96.56 466 ALA A O 1
ATOM 3776 N N . ALA A 1 467 ? -15.365 -9.164 11.358 1.00 97.06 467 ALA A N 1
ATOM 3777 C CA . ALA A 1 467 ? -15.376 -7.801 11.882 1.00 97.06 467 ALA A CA 1
ATOM 3778 C C . ALA A 1 467 ? -15.702 -6.769 10.796 1.00 97.06 467 ALA A C 1
ATOM 3780 O O . ALA A 1 467 ? -16.499 -5.864 11.041 1.00 97.06 467 ALA A O 1
ATOM 3781 N N . ARG A 1 468 ? -15.146 -6.929 9.586 1.00 94.75 468 ARG A N 1
ATOM 3782 C CA . ARG A 1 468 ? -15.452 -6.070 8.432 1.00 94.75 468 ARG A CA 1
ATOM 3783 C C . ARG A 1 468 ? -16.927 -6.128 8.044 1.00 94.75 468 ARG A C 1
ATOM 3785 O O . ARG A 1 468 ? -17.528 -5.090 7.791 1.00 94.75 468 ARG A O 1
ATOM 3792 N N . GLU A 1 469 ? -17.504 -7.324 8.030 1.00 94.25 469 GLU A N 1
ATOM 3793 C CA . GLU A 1 469 ? -18.901 -7.545 7.647 1.00 94.25 469 GLU A CA 1
ATOM 3794 C C . GLU A 1 469 ? -19.908 -7.169 8.756 1.00 94.25 469 GLU A C 1
ATOM 3796 O O . GLU A 1 469 ? -21.048 -6.799 8.468 1.00 94.25 469 GLU A O 1
ATOM 3801 N N . ALA A 1 470 ? -19.498 -7.216 10.028 1.00 96.06 470 ALA A N 1
ATOM 3802 C CA . ALA A 1 470 ? -20.388 -7.060 11.179 1.00 96.06 470 ALA A CA 1
ATOM 3803 C C . ALA A 1 470 ? -21.161 -5.736 11.215 1.00 96.06 470 ALA A C 1
ATOM 3805 O O . ALA A 1 470 ? -22.292 -5.715 11.700 1.00 96.06 470 ALA A O 1
ATOM 3806 N N . PHE A 1 471 ? -20.589 -4.646 10.691 1.00 94.19 471 PHE A N 1
ATOM 3807 C CA . PHE A 1 471 ? -21.263 -3.346 10.662 1.00 94.19 471 PHE A CA 1
ATOM 3808 C C . PHE A 1 471 ? -22.495 -3.352 9.737 1.00 94.19 471 PHE A C 1
ATOM 3810 O O . PHE A 1 471 ? -23.520 -2.769 10.090 1.00 94.19 471 PHE A O 1
ATOM 3817 N N . SER A 1 472 ? -22.431 -4.078 8.613 1.00 91.44 472 SER A N 1
ATOM 3818 C CA . SER A 1 472 ? -23.580 -4.305 7.720 1.00 91.44 472 SER A CA 1
ATOM 3819 C C . SER A 1 472 ? -24.582 -5.283 8.334 1.00 91.44 472 SER A C 1
ATOM 3821 O O . SER A 1 472 ? -25.784 -5.058 8.262 1.00 91.44 472 SER A O 1
ATOM 3823 N N . TRP A 1 473 ? -24.124 -6.324 9.043 1.00 94.06 473 TRP A N 1
ATOM 3824 C CA . TRP A 1 473 ? -25.044 -7.272 9.694 1.00 94.06 473 TRP A CA 1
ATOM 3825 C C . TRP A 1 473 ? -25.971 -6.604 10.707 1.00 94.06 473 TRP A C 1
ATOM 3827 O O . TRP A 1 473 ? -27.121 -7.005 10.844 1.00 94.06 473 TRP A O 1
ATOM 3837 N N . ILE A 1 474 ? -25.482 -5.583 11.410 1.00 93.38 474 ILE A N 1
ATOM 3838 C CA . ILE A 1 474 ? -26.292 -4.789 12.341 1.00 93.38 474 ILE A CA 1
ATOM 3839 C C . ILE A 1 474 ? -26.956 -3.575 11.667 1.00 93.38 474 ILE A C 1
ATOM 3841 O O . ILE A 1 474 ? -27.474 -2.711 12.376 1.00 93.38 474 ILE A O 1
ATOM 3845 N N . HIS A 1 475 ? -26.924 -3.483 10.333 1.00 88.38 475 HIS A N 1
ATOM 3846 C CA . HIS A 1 475 ? -27.479 -2.393 9.517 1.00 88.38 475 HIS A CA 1
ATOM 3847 C C . HIS A 1 475 ? -27.013 -0.998 9.960 1.00 88.38 475 HIS A C 1
ATOM 3849 O O . HIS A 1 475 ? -27.801 -0.059 10.074 1.00 88.38 475 HIS A O 1
ATOM 3855 N N . GLY A 1 476 ? -25.741 -0.882 10.357 1.00 87.19 476 GLY A N 1
ATOM 3856 C CA . GLY A 1 476 ? -25.175 0.341 10.930 1.00 87.19 476 GLY A CA 1
ATOM 3857 C C . GLY A 1 476 ? -25.809 0.800 12.256 1.00 87.19 476 GLY A C 1
ATOM 3858 O O . GLY A 1 476 ? -25.432 1.849 12.784 1.00 87.19 476 GLY A O 1
ATOM 3859 N N . ASN A 1 477 ? -26.744 0.040 12.845 1.00 92.31 477 ASN A N 1
ATOM 3860 C CA . ASN A 1 477 ? -27.447 0.392 14.081 1.00 92.31 477 ASN A CA 1
ATOM 3861 C C . ASN A 1 477 ? -26.625 0.047 15.332 1.00 92.31 477 ASN A C 1
ATOM 3863 O O . ASN A 1 477 ? -27.026 -0.733 16.205 1.00 92.31 477 ASN A O 1
ATOM 3867 N N . GLY A 1 478 ? -25.433 0.625 15.426 1.00 94.56 478 GLY A N 1
ATOM 3868 C CA . GLY A 1 478 ? -24.526 0.239 16.486 1.00 94.56 478 GLY A CA 1
ATOM 3869 C C . GLY A 1 478 ? -23.089 0.652 16.283 1.00 94.56 478 GLY A C 1
ATOM 3870 O O . GLY A 1 478 ? -22.807 1.717 15.733 1.00 94.56 478 GLY A O 1
ATOM 3871 N N . MET A 1 479 ? -22.207 -0.186 16.811 1.00 96.88 479 MET A N 1
ATOM 3872 C CA . MET A 1 479 ? -20.764 -0.016 16.786 1.00 96.88 479 MET A CA 1
ATOM 3873 C C . MET A 1 479 ? -20.090 -1.387 16.708 1.00 96.88 479 MET A C 1
ATOM 3875 O O . MET A 1 479 ? -20.523 -2.335 17.368 1.00 96.88 479 MET A O 1
ATOM 3879 N N . VAL A 1 480 ? -19.004 -1.474 15.947 1.00 98.12 480 VAL A N 1
ATOM 3880 C CA . VAL A 1 480 ? -18.106 -2.627 15.919 1.00 98.12 480 VAL A CA 1
ATOM 3881 C C . VAL A 1 480 ? -16.740 -2.203 16.460 1.00 98.12 480 VAL A C 1
ATOM 3883 O O . VAL A 1 480 ? -16.208 -1.156 16.107 1.00 98.12 480 VAL A O 1
ATOM 3886 N N . ILE A 1 481 ? -16.158 -3.002 17.344 1.00 98.19 481 ILE A N 1
ATOM 3887 C CA . ILE A 1 481 ? -14.810 -2.796 17.878 1.00 98.19 481 ILE A CA 1
ATOM 3888 C C . ILE A 1 481 ? -13.972 -4.003 17.479 1.00 98.19 481 ILE A C 1
ATOM 3890 O O . ILE A 1 481 ? -14.380 -5.135 17.711 1.00 98.19 481 ILE A O 1
ATOM 3894 N N . MET A 1 482 ? -12.795 -3.762 16.906 1.00 97.44 482 MET A N 1
ATOM 3895 C CA . MET A 1 482 ? -11.800 -4.795 16.621 1.00 97.44 482 MET A CA 1
ATOM 3896 C C . MET A 1 482 ? -10.493 -4.446 17.323 1.00 97.44 482 MET A C 1
ATOM 3898 O O . MET A 1 482 ? -10.056 -3.292 17.261 1.00 97.44 482 MET A O 1
ATOM 3902 N N . ARG A 1 483 ? -9.877 -5.430 17.982 1.00 96.88 483 ARG A N 1
ATOM 3903 C CA . ARG A 1 483 ? -8.533 -5.329 18.560 1.00 96.88 483 ARG A CA 1
ATOM 3904 C C . ARG A 1 483 ? -7.718 -6.572 18.214 1.00 96.88 483 ARG A C 1
ATOM 3906 O O . ARG A 1 483 ? -8.107 -7.682 18.572 1.00 96.88 483 ARG A O 1
ATOM 3913 N N . PHE A 1 484 ? -6.590 -6.376 17.534 1.00 95.50 484 PHE A N 1
ATOM 3914 C CA . PHE A 1 484 ? -5.548 -7.389 17.367 1.00 95.50 484 PHE A CA 1
ATOM 3915 C C . PHE A 1 484 ? -4.575 -7.269 18.537 1.00 95.50 484 PHE A C 1
ATOM 3917 O O . PHE A 1 484 ? -3.895 -6.257 18.673 1.00 95.50 484 PHE A O 1
ATOM 3924 N N . LEU A 1 485 ? -4.537 -8.256 19.426 1.00 92.56 485 LEU A N 1
ATOM 3925 C CA . LEU A 1 485 ? -3.699 -8.152 20.617 1.00 92.56 485 LEU A CA 1
ATOM 3926 C C . LEU A 1 485 ? -2.219 -8.313 20.264 1.00 92.56 485 LEU A C 1
ATOM 3928 O O . LEU A 1 485 ? -1.866 -9.089 19.379 1.00 92.56 485 LEU A O 1
ATOM 3932 N N . GLY A 1 486 ? -1.367 -7.533 20.933 1.00 84.69 486 GLY A N 1
ATOM 3933 C CA . GLY A 1 486 ? 0.078 -7.502 20.687 1.00 84.69 486 GLY A CA 1
ATOM 3934 C C . GLY A 1 486 ? 0.516 -6.753 19.420 1.00 84.69 486 GLY A C 1
ATOM 3935 O O . GLY A 1 486 ? 1.715 -6.677 19.156 1.00 84.69 486 GLY A O 1
ATOM 3936 N N . SER A 1 487 ? -0.406 -6.176 18.636 1.00 84.19 487 SER A N 1
ATOM 3937 C CA . SER A 1 487 ? -0.035 -5.398 17.444 1.00 84.19 487 SER A CA 1
ATOM 3938 C C . SER A 1 487 ? 0.310 -3.941 17.746 1.00 84.19 487 SER A C 1
ATOM 3940 O O . SER A 1 487 ? 1.001 -3.310 16.951 1.00 84.19 487 SER A O 1
ATOM 3942 N N . THR A 1 488 ? -0.176 -3.408 18.869 1.00 85.44 488 THR A N 1
ATOM 3943 C CA . THR A 1 488 ? 0.048 -2.028 19.323 1.00 85.44 488 THR A CA 1
ATOM 3944 C C . THR A 1 488 ? 0.382 -2.012 20.817 1.00 85.44 488 THR A C 1
ATOM 3946 O O . THR A 1 488 ? 0.130 -2.980 21.545 1.00 85.44 488 THR A O 1
ATOM 3949 N N . GLN A 1 489 ? 0.934 -0.903 21.312 1.00 80.81 489 GLN A N 1
ATOM 3950 C CA . GLN A 1 489 ? 1.234 -0.762 22.741 1.00 80.81 489 GLN A CA 1
ATOM 3951 C C . GLN A 1 489 ? -0.054 -0.767 23.590 1.00 80.81 489 GLN A C 1
ATOM 3953 O O . GLN A 1 489 ? -0.111 -1.394 24.652 1.00 80.81 489 GLN A O 1
ATOM 3958 N N . ASP A 1 490 ? -1.128 -0.176 23.063 1.00 84.00 490 ASP A N 1
ATOM 3959 C CA . ASP A 1 490 ? -2.432 -0.096 23.723 1.00 84.00 490 ASP A CA 1
ATOM 3960 C C . ASP A 1 490 ? -3.226 -1.413 23.688 1.00 84.00 490 ASP A C 1
ATOM 3962 O O . ASP A 1 490 ? -4.155 -1.589 24.469 1.00 84.00 490 ASP A O 1
ATOM 3966 N N . SER A 1 491 ? -2.815 -2.388 22.873 1.00 88.88 491 SER A N 1
ATOM 3967 C CA . SER A 1 491 ? -3.419 -3.728 22.784 1.00 88.88 491 SER A CA 1
ATOM 3968 C C . SER A 1 491 ? -2.561 -4.844 23.401 1.00 88.88 491 SER A C 1
ATOM 3970 O O . SER A 1 491 ? -2.879 -6.025 23.263 1.00 88.88 491 SER A O 1
ATOM 3972 N N . SER A 1 492 ? -1.475 -4.490 24.094 1.00 87.19 492 SER A N 1
ATOM 3973 C CA . SER A 1 492 ? -0.531 -5.460 24.673 1.00 87.19 492 SER A CA 1
ATOM 3974 C C . SER A 1 492 ? -0.869 -5.881 26.113 1.00 87.19 492 SER A C 1
ATOM 3976 O O . SER A 1 492 ? -0.476 -6.963 26.550 1.00 87.19 492 SER A O 1
ATOM 3978 N N . ASN A 1 493 ? -1.615 -5.061 26.862 1.00 89.50 493 ASN A N 1
ATOM 3979 C CA . ASN A 1 493 ? -2.000 -5.340 28.250 1.00 89.50 493 ASN A CA 1
ATOM 3980 C C . ASN A 1 493 ? -3.492 -5.043 28.487 1.00 89.50 493 ASN A C 1
ATOM 3982 O O . ASN A 1 493 ? -4.062 -4.156 27.857 1.00 89.50 493 ASN A O 1
ATOM 3986 N N . VAL A 1 494 ? -4.131 -5.765 29.415 1.00 91.44 494 VAL A N 1
ATOM 3987 C CA . VAL A 1 494 ? -5.583 -5.661 29.680 1.00 91.44 494 VAL A CA 1
ATOM 3988 C C . VAL A 1 494 ? -6.036 -4.251 30.073 1.00 91.44 494 VAL A C 1
ATOM 3990 O O . VAL A 1 494 ? -7.133 -3.822 29.722 1.00 91.44 494 VAL A O 1
ATOM 3993 N N . MET A 1 495 ? -5.196 -3.509 30.786 1.00 91.81 495 MET A N 1
ATOM 3994 C CA . MET A 1 495 ? -5.497 -2.170 31.264 1.00 91.81 495 MET A CA 1
ATOM 3995 C C . MET A 1 495 ? -5.528 -1.156 30.120 1.00 91.81 495 MET A C 1
ATOM 3997 O O . MET A 1 495 ? -6.519 -0.438 29.980 1.00 91.81 495 MET A O 1
ATOM 4001 N N . SER A 1 496 ? -4.491 -1.141 29.274 1.00 91.56 496 SER A N 1
ATOM 4002 C CA . SER A 1 496 ? -4.451 -0.274 28.092 1.00 91.56 496 SER A CA 1
ATOM 4003 C C . SER A 1 496 ? -5.507 -0.687 27.063 1.00 91.56 496 SER A C 1
ATOM 4005 O O . SER A 1 496 ? -6.177 0.173 26.494 1.00 91.56 496 SER A O 1
ATOM 4007 N N . LEU A 1 497 ? -5.780 -1.990 26.939 1.00 93.94 497 LEU A N 1
ATOM 4008 C CA . LEU A 1 497 ? -6.841 -2.518 26.084 1.00 93.94 497 LEU A CA 1
ATOM 4009 C C . LEU A 1 497 ? -8.223 -2.008 26.515 1.00 93.94 497 LEU A C 1
ATOM 4011 O O . LEU A 1 497 ? -8.996 -1.516 25.690 1.00 93.94 497 LEU A O 1
ATOM 4015 N N . LEU A 1 498 ? -8.542 -2.093 27.811 1.00 94.50 498 LEU A N 1
ATOM 4016 C CA . LEU A 1 498 ? -9.797 -1.575 28.360 1.00 94.50 498 LEU A CA 1
ATOM 4017 C C . LEU A 1 498 ? -9.890 -0.055 28.221 1.00 94.50 498 LEU A C 1
ATOM 4019 O O . LEU A 1 498 ? -10.959 0.448 27.882 1.00 94.50 498 LEU A O 1
ATOM 4023 N N . GLN A 1 499 ? -8.798 0.679 28.451 1.00 93.88 499 GLN A N 1
ATOM 4024 C CA . GLN A 1 499 ? -8.747 2.128 28.231 1.00 93.88 499 GLN A CA 1
ATOM 4025 C C . GLN A 1 499 ? -9.029 2.479 26.762 1.00 93.88 499 GLN A C 1
ATOM 4027 O O . GLN A 1 499 ? -9.868 3.339 26.496 1.00 93.88 499 GLN A O 1
ATOM 4032 N N . SER A 1 500 ? -8.410 1.766 25.816 1.00 94.56 500 SER A N 1
ATOM 4033 C CA . SER A 1 500 ? -8.620 1.927 24.373 1.00 94.56 500 SER A CA 1
ATOM 4034 C C . SER A 1 500 ? -10.074 1.649 23.972 1.00 94.56 500 SER A C 1
ATOM 4036 O O . SER A 1 500 ? -10.708 2.475 23.310 1.00 94.56 500 SER A O 1
ATOM 4038 N N . MET A 1 501 ? -10.657 0.526 24.409 1.00 95.62 501 MET A N 1
ATOM 4039 C CA . MET A 1 501 ? -12.056 0.192 24.099 1.00 95.62 501 MET A CA 1
ATOM 4040 C C . MET A 1 501 ? -13.045 1.171 24.743 1.00 95.62 501 MET A C 1
ATOM 4042 O O . MET A 1 501 ? -13.976 1.627 24.078 1.00 95.62 501 MET A O 1
ATOM 4046 N N . ASN A 1 502 ? -12.835 1.535 26.013 1.00 95.62 502 ASN A N 1
ATOM 4047 C CA . ASN A 1 502 ? -13.662 2.522 26.706 1.00 95.62 502 ASN A CA 1
ATOM 4048 C C . ASN A 1 502 ? -13.601 3.878 26.001 1.00 95.62 502 ASN A C 1
ATOM 4050 O O . ASN A 1 502 ? -14.652 4.448 25.726 1.00 95.62 502 ASN A O 1
ATOM 4054 N N . SER A 1 503 ? -12.408 4.350 25.626 1.00 94.75 503 SER A N 1
ATOM 4055 C CA . SER A 1 503 ? -12.244 5.613 24.898 1.00 94.75 503 SER A CA 1
ATOM 4056 C C . SER A 1 503 ? -13.005 5.609 23.570 1.00 94.75 503 SER A C 1
ATOM 4058 O O . SER A 1 503 ? -13.673 6.591 23.234 1.00 94.75 503 SER A O 1
ATOM 4060 N N . GLN A 1 504 ? -12.994 4.493 22.831 1.00 95.94 504 GLN A N 1
ATOM 4061 C CA . GLN A 1 504 ? -13.746 4.383 21.578 1.00 95.94 504 GLN A CA 1
ATOM 4062 C C . GLN A 1 504 ? -15.263 4.501 21.813 1.00 95.94 504 GLN A C 1
ATOM 4064 O O . GLN A 1 504 ? -15.948 5.240 21.099 1.00 95.94 504 GLN A O 1
ATOM 4069 N N . ILE A 1 505 ? -15.787 3.838 22.851 1.00 96.12 505 ILE A N 1
ATOM 4070 C CA . ILE A 1 505 ? -17.208 3.919 23.232 1.00 96.12 505 ILE A CA 1
ATOM 4071 C C . ILE A 1 505 ? -17.572 5.325 23.742 1.00 96.12 505 ILE A C 1
ATOM 4073 O O . ILE A 1 505 ? -18.644 5.851 23.430 1.00 96.12 505 ILE A O 1
ATOM 4077 N N . GLU A 1 506 ? -16.678 5.975 24.486 1.00 95.19 506 GLU A N 1
ATOM 4078 C CA . GLU A 1 506 ? -16.844 7.364 24.914 1.00 95.19 506 GLU A CA 1
ATOM 4079 C C . GLU A 1 506 ? -16.971 8.301 23.711 1.00 95.19 506 GLU A C 1
ATOM 4081 O O . GLU A 1 506 ? -17.856 9.158 23.712 1.00 95.19 506 GLU A O 1
ATOM 4086 N N . LYS A 1 507 ? -16.156 8.130 22.655 1.00 93.94 507 LYS A N 1
ATOM 4087 C CA . LYS A 1 507 ? -16.292 8.939 21.430 1.00 93.94 507 LYS A CA 1
ATOM 4088 C C . LYS A 1 507 ? -17.629 8.687 20.742 1.00 93.94 507 LYS A C 1
ATOM 4090 O O . LYS A 1 507 ? -18.281 9.645 20.331 1.00 93.94 507 LYS A O 1
ATOM 4095 N N . TYR A 1 508 ? -18.053 7.425 20.666 1.00 94.75 508 TYR A N 1
ATOM 4096 C CA . TYR A 1 508 ? -19.324 7.034 20.058 1.00 94.75 508 TYR A CA 1
ATOM 4097 C C . TYR A 1 508 ? -20.523 7.728 20.719 1.00 94.75 508 TYR A C 1
ATOM 4099 O O . TYR A 1 508 ? -21.367 8.318 20.044 1.00 94.75 508 TYR A O 1
ATOM 4107 N N . PHE A 1 509 ? -20.581 7.708 22.052 1.00 94.50 509 PHE A N 1
ATOM 4108 C CA . PHE A 1 509 ? -21.658 8.347 22.813 1.00 94.50 509 PHE A CA 1
ATOM 4109 C C . PHE A 1 509 ? -21.403 9.826 23.140 1.00 94.50 509 PHE A C 1
ATOM 4111 O O . PHE A 1 509 ? -22.253 10.453 23.772 1.00 94.50 509 PHE A O 1
ATOM 4118 N N . LYS A 1 510 ? -20.266 10.393 22.710 1.00 92.06 510 LYS A N 1
ATOM 4119 C CA . LYS A 1 510 ? -19.815 11.760 23.033 1.00 92.06 510 LYS A CA 1
ATOM 4120 C C . LYS A 1 510 ? -19.761 12.021 24.548 1.00 92.06 510 LYS A C 1
ATOM 4122 O O . LYS A 1 510 ? -20.177 13.073 25.029 1.00 92.06 510 LYS A O 1
ATOM 4127 N N . LEU A 1 511 ? -19.265 11.042 25.301 1.00 91.19 511 LEU A N 1
ATOM 4128 C CA . LEU A 1 511 ? -19.113 11.110 26.754 1.00 91.19 511 LEU A CA 1
ATOM 4129 C C . LEU A 1 511 ? -17.824 11.841 27.142 1.00 91.19 511 LEU A C 1
ATOM 4131 O O . LEU A 1 511 ? -16.852 11.892 26.386 1.00 91.19 511 LEU A O 1
ATOM 4135 N N . ARG A 1 512 ? -17.803 12.386 28.362 1.00 88.06 512 ARG A N 1
ATOM 4136 C CA . ARG A 1 512 ? -16.571 12.895 28.971 1.00 88.06 512 ARG A CA 1
ATOM 4137 C C . ARG A 1 512 ? -15.668 11.716 29.326 1.00 88.06 512 ARG A C 1
ATOM 4139 O O . ARG A 1 512 ? -16.113 10.812 30.026 1.00 88.06 512 ARG A O 1
ATOM 4146 N N . ALA A 1 513 ? -14.414 11.782 28.886 1.00 81.62 513 ALA A N 1
ATOM 4147 C CA . ALA A 1 513 ? -13.446 10.724 29.125 1.00 81.62 513 ALA A CA 1
ATOM 4148 C C . ALA A 1 513 ? -13.177 10.505 30.617 1.00 81.62 513 ALA A C 1
ATOM 4150 O O . ALA A 1 513 ? -12.893 11.465 31.346 1.00 81.62 513 ALA A O 1
ATOM 4151 N N . VAL A 1 514 ? -13.235 9.246 31.050 1.00 80.38 514 VAL A N 1
ATOM 4152 C CA . VAL A 1 514 ? -12.915 8.831 32.418 1.00 80.38 514 VAL A CA 1
ATOM 4153 C C . VAL A 1 514 ? -11.549 8.158 32.406 1.00 80.38 514 VAL A C 1
ATOM 4155 O O . VAL A 1 514 ? -11.403 6.993 32.046 1.00 80.38 514 VAL A O 1
ATOM 4158 N N . LYS A 1 515 ? -10.517 8.901 32.813 1.00 80.94 515 LYS A N 1
ATOM 4159 C CA . LYS A 1 515 ? -9.178 8.332 32.986 1.00 80.94 515 LYS A CA 1
ATOM 4160 C C . LYS A 1 515 ? -9.097 7.663 34.352 1.00 80.94 515 LYS A C 1
ATOM 4162 O O . LYS A 1 515 ? -9.202 8.345 35.366 1.00 80.94 515 LYS A O 1
ATOM 4167 N N . SER A 1 516 ? -8.882 6.353 34.363 1.00 86.00 516 SER A N 1
ATOM 4168 C CA . SER A 1 516 ? -8.582 5.600 35.578 1.00 86.00 516 SER A CA 1
ATOM 4169 C C . SER A 1 516 ? -7.321 4.768 35.384 1.00 86.00 516 SER A C 1
ATOM 4171 O O . SER A 1 516 ? -7.091 4.213 34.304 1.00 86.00 516 SER A O 1
ATOM 4173 N N . GLN A 1 517 ? -6.510 4.719 36.441 1.00 87.62 517 GLN A N 1
ATOM 4174 C CA . GLN A 1 517 ? -5.357 3.830 36.558 1.00 87.62 517 GLN A CA 1
ATOM 4175 C C . GLN A 1 517 ? -5.677 2.585 37.415 1.00 87.62 517 GLN A C 1
ATOM 4177 O O . GLN A 1 517 ? -4.783 1.812 37.742 1.00 87.62 517 GLN A O 1
ATOM 4182 N N . ASP A 1 518 ? -6.945 2.369 37.776 1.00 90.62 518 ASP A N 1
ATOM 4183 C CA . ASP A 1 518 ? -7.399 1.170 38.480 1.00 90.62 518 ASP A CA 1
ATOM 4184 C C . ASP A 1 518 ? -8.153 0.246 37.516 1.00 90.62 518 ASP A C 1
ATOM 4186 O O . ASP A 1 518 ? -9.191 0.596 36.946 1.00 90.62 518 ASP A O 1
ATOM 4190 N N . ILE A 1 519 ? -7.655 -0.982 37.366 1.00 90.44 519 ILE A N 1
ATOM 4191 C CA . ILE A 1 519 ? -8.293 -2.010 36.544 1.00 90.44 519 ILE A CA 1
ATOM 4192 C C . ILE A 1 519 ? -9.742 -2.292 36.969 1.00 90.44 519 ILE A C 1
ATOM 4194 O O . ILE A 1 519 ? -10.602 -2.493 36.110 1.00 90.44 519 ILE A O 1
ATOM 4198 N N . LYS A 1 520 ? -10.059 -2.269 38.269 1.00 91.50 520 LYS A N 1
ATOM 4199 C CA . LYS A 1 520 ? -11.423 -2.538 38.756 1.00 91.50 520 LYS A CA 1
ATOM 4200 C C . LYS A 1 520 ? -12.393 -1.457 38.297 1.00 91.50 520 LYS A C 1
ATOM 4202 O O . LYS A 1 520 ? -13.518 -1.767 37.894 1.00 91.50 520 LYS A O 1
ATOM 4207 N N . GLU A 1 521 ? -11.957 -0.202 38.321 1.00 93.12 521 GLU A N 1
ATOM 4208 C CA . GLU A 1 521 ? -12.735 0.920 37.804 1.00 93.12 521 GLU A CA 1
ATOM 4209 C C . GLU A 1 521 ? -12.902 0.832 36.288 1.00 93.12 521 GLU A C 1
ATOM 4211 O O . GLU A 1 521 ? -14.017 0.997 35.798 1.00 93.12 521 GLU A O 1
ATOM 4216 N N . LEU A 1 522 ? -11.845 0.492 35.543 1.00 93.62 522 LEU A N 1
ATOM 4217 C CA . LEU A 1 522 ? -11.919 0.312 34.088 1.00 93.62 522 LEU A CA 1
ATOM 4218 C C . LEU A 1 522 ? -12.908 -0.791 33.690 1.00 93.62 522 LEU A C 1
ATOM 4220 O O . LEU A 1 522 ? -13.725 -0.584 32.791 1.00 93.62 522 LEU A O 1
ATOM 4224 N N . ILE A 1 523 ? -12.895 -1.928 34.394 1.00 93.50 523 ILE A N 1
ATOM 4225 C CA . ILE A 1 523 ? -13.852 -3.028 34.196 1.00 93.50 523 ILE A CA 1
ATOM 4226 C C . ILE A 1 523 ? -15.279 -2.569 34.518 1.00 93.50 523 ILE A C 1
ATOM 4228 O O . ILE A 1 523 ? -16.219 -2.871 33.777 1.00 93.50 523 ILE A O 1
ATOM 4232 N N . LYS A 1 524 ? -15.474 -1.834 35.621 1.00 93.62 524 LYS A N 1
ATOM 4233 C CA . LYS A 1 524 ? -16.787 -1.292 36.006 1.00 93.62 524 LYS A CA 1
ATOM 4234 C C . LYS A 1 524 ? -17.317 -0.312 34.954 1.00 93.62 524 LYS A C 1
ATOM 4236 O O . LYS A 1 524 ? -18.499 -0.375 34.603 1.00 93.62 524 LYS A O 1
ATOM 4241 N N . THR A 1 525 ? -16.454 0.557 34.441 1.00 94.44 525 THR A N 1
ATOM 4242 C CA . THR A 1 525 ? -16.762 1.517 33.376 1.00 94.44 525 THR A CA 1
ATOM 4243 C C . THR A 1 525 ? -17.144 0.794 32.090 1.00 94.44 525 THR A C 1
ATOM 4245 O O . THR A 1 525 ? -18.231 1.036 31.567 1.00 94.44 525 THR A O 1
ATOM 4248 N N . PHE A 1 526 ? -16.350 -0.190 31.661 1.00 94.81 526 PHE A N 1
ATOM 4249 C CA . PHE A 1 526 ? -16.636 -1.007 30.481 1.00 94.81 526 PHE A CA 1
ATOM 4250 C C . PHE A 1 526 ? -18.005 -1.695 30.579 1.00 94.81 526 PHE A C 1
ATOM 4252 O O . PHE A 1 526 ? -18.855 -1.543 29.701 1.00 94.81 526 PHE A O 1
ATOM 4259 N N . LYS A 1 527 ? -18.292 -2.358 31.709 1.00 93.62 527 LYS A N 1
ATOM 4260 C CA . LYS A 1 527 ? -19.605 -2.976 31.981 1.00 93.62 527 LYS A CA 1
ATOM 4261 C C . LYS A 1 527 ? -20.756 -1.968 31.938 1.00 93.62 527 LYS A C 1
ATOM 4263 O O . LYS A 1 527 ? -21.848 -2.295 31.474 1.00 93.62 527 LYS A O 1
ATOM 4268 N N . THR A 1 528 ? -20.529 -0.753 32.428 1.00 93.19 528 THR A N 1
ATOM 4269 C CA . THR A 1 528 ? -21.529 0.323 32.407 1.00 93.19 528 THR A CA 1
ATOM 4270 C C . THR A 1 528 ? -21.799 0.797 30.982 1.00 93.19 528 THR A C 1
ATOM 4272 O O . THR A 1 528 ? -22.957 0.949 30.598 1.00 93.19 528 THR A O 1
ATOM 4275 N N . TYR A 1 529 ? -20.760 0.937 30.164 1.00 94.94 529 TYR A N 1
ATOM 4276 C CA . TYR A 1 529 ? -20.888 1.318 28.761 1.00 94.94 529 TYR A CA 1
ATOM 4277 C C . TYR A 1 529 ? -21.609 0.272 27.913 1.00 94.94 529 TYR A C 1
ATOM 4279 O O . TYR A 1 529 ? -22.463 0.643 27.109 1.00 94.94 529 TYR A O 1
ATOM 4287 N N . LEU A 1 530 ? -21.389 -1.026 28.149 1.00 93.81 530 LEU A N 1
ATOM 4288 C CA . LEU A 1 530 ? -22.175 -2.075 27.483 1.00 93.81 530 LEU A CA 1
ATOM 4289 C C . LEU A 1 530 ? -23.688 -1.921 27.746 1.00 93.81 530 LEU A C 1
ATOM 4291 O O . LEU A 1 530 ? -24.501 -2.156 26.853 1.00 93.81 530 LEU A O 1
ATOM 4295 N N . ARG A 1 531 ? -24.089 -1.456 28.939 1.00 93.19 531 ARG A N 1
ATOM 4296 C CA . ARG A 1 531 ? -25.505 -1.197 29.268 1.00 93.19 531 ARG A CA 1
ATOM 4297 C C . ARG A 1 531 ? -26.087 0.007 28.526 1.00 93.19 531 ARG A C 1
ATOM 4299 O O . ARG A 1 531 ? -27.294 0.040 28.296 1.00 93.19 531 ARG A O 1
ATOM 4306 N N . PHE A 1 532 ? -25.271 0.978 28.113 1.00 93.81 532 PHE A N 1
ATOM 4307 C CA . PHE A 1 532 ? -25.758 2.129 27.342 1.00 93.81 532 PHE A CA 1
ATOM 4308 C C . PHE A 1 532 ? -26.292 1.723 25.967 1.00 93.81 532 PHE A C 1
ATOM 4310 O O . PHE A 1 532 ? -27.270 2.309 25.502 1.00 93.81 532 PHE A O 1
ATOM 4317 N N . PHE A 1 533 ? -25.723 0.686 25.350 1.00 94.62 533 PHE A N 1
ATOM 4318 C CA . PHE A 1 533 ? -26.220 0.139 24.085 1.00 94.62 533 PHE A CA 1
ATOM 4319 C C . PHE A 1 533 ? -27.642 -0.422 24.220 1.00 94.62 533 PHE A C 1
ATOM 4321 O O . PHE A 1 533 ? -28.497 -0.099 23.394 1.00 94.62 533 PHE A O 1
ATOM 4328 N N . VAL A 1 534 ? -27.946 -1.121 25.323 1.00 92.06 534 VAL A N 1
ATOM 4329 C CA . VAL A 1 534 ? -29.321 -1.555 25.638 1.00 92.06 534 VAL A CA 1
ATOM 4330 C C . VAL A 1 534 ? -30.256 -0.353 25.758 1.00 92.06 534 VAL A C 1
ATOM 4332 O O . VAL A 1 534 ? -31.293 -0.306 25.099 1.00 92.06 534 VAL A O 1
ATOM 4335 N N . LEU A 1 535 ? -29.877 0.647 26.563 1.00 91.88 535 LEU A N 1
ATOM 4336 C CA . LEU A 1 535 ? -30.703 1.839 26.799 1.00 91.88 535 LEU A CA 1
ATOM 4337 C C . LEU A 1 535 ? -30.994 2.619 25.512 1.00 91.88 535 LEU A C 1
ATOM 4339 O O . LEU A 1 535 ? -32.062 3.212 25.371 1.00 91.88 535 LEU A O 1
ATOM 4343 N N . LYS A 1 536 ? -30.048 2.628 24.570 1.00 93.31 536 LYS A N 1
ATOM 4344 C CA . LYS A 1 536 ? -30.176 3.321 23.285 1.00 93.31 536 LYS A CA 1
ATOM 4345 C C . LYS A 1 536 ? -30.739 2.444 22.165 1.00 93.31 536 LYS A C 1
ATOM 4347 O O . LYS A 1 536 ? -30.869 2.951 21.056 1.00 93.31 536 LYS A O 1
ATOM 4352 N N . LYS A 1 537 ? -31.101 1.183 22.442 1.00 94.25 537 LYS A N 1
ATOM 4353 C CA . LYS A 1 537 ? -31.580 0.202 21.448 1.00 94.25 537 LYS A CA 1
ATOM 4354 C C . LYS A 1 537 ? -30.610 0.031 20.267 1.00 94.25 537 LYS A C 1
ATOM 4356 O O . LYS A 1 537 ? -31.028 -0.060 19.114 1.00 94.25 537 LYS A O 1
ATOM 4361 N N . LYS A 1 538 ? -29.312 0.019 20.569 1.00 95.88 538 LYS A N 1
ATOM 4362 C CA . LYS A 1 538 ? -28.221 -0.155 19.604 1.00 95.88 538 LYS A CA 1
ATOM 4363 C C . LYS A 1 538 ? -27.421 -1.405 19.928 1.00 95.88 538 LYS A C 1
ATOM 4365 O O . LYS A 1 538 ? -27.383 -1.803 21.089 1.00 95.88 538 LYS A O 1
ATOM 4370 N N . THR A 1 539 ? -26.732 -1.967 18.943 1.00 96.31 539 THR A N 1
ATOM 4371 C CA . THR A 1 539 ? -25.899 -3.164 19.132 1.00 96.31 539 THR A CA 1
ATOM 4372 C C . THR A 1 539 ? -24.414 -2.801 19.196 1.00 96.31 539 THR A C 1
ATOM 4374 O O . THR A 1 539 ? -23.948 -1.950 18.445 1.00 96.31 539 THR A O 1
ATOM 4377 N N . ILE A 1 540 ? -23.655 -3.443 20.083 1.00 97.62 540 ILE A N 1
ATOM 4378 C CA . ILE A 1 540 ? -22.190 -3.417 20.069 1.00 97.62 540 ILE A CA 1
ATOM 4379 C C . ILE A 1 540 ? -21.655 -4.814 19.766 1.00 97.62 540 ILE A C 1
ATOM 4381 O O . ILE A 1 540 ? -22.073 -5.790 20.392 1.00 97.62 540 ILE A O 1
ATOM 4385 N N . VAL A 1 541 ? -20.727 -4.905 18.816 1.00 98.19 541 VAL A N 1
ATOM 4386 C CA . VAL A 1 541 ? -20.022 -6.146 18.474 1.00 98.19 541 VAL A CA 1
ATOM 4387 C C . VAL A 1 541 ? -18.529 -5.935 18.700 1.00 98.19 541 VAL A C 1
ATOM 4389 O O . VAL A 1 541 ? -17.945 -5.024 18.127 1.00 98.19 541 VAL A O 1
ATOM 4392 N N . ILE A 1 542 ? -17.905 -6.747 19.547 1.00 98.12 542 ILE A N 1
ATOM 4393 C CA . ILE A 1 542 ? -16.490 -6.630 19.907 1.00 98.12 542 ILE A CA 1
ATOM 4394 C C . ILE A 1 542 ? -15.764 -7.895 19.468 1.00 98.12 542 ILE A C 1
ATOM 4396 O O . ILE A 1 542 ? -16.132 -8.996 19.870 1.00 98.12 542 ILE A O 1
ATOM 4400 N N . PHE A 1 543 ? -14.712 -7.723 18.682 1.00 98.06 543 PHE A N 1
ATOM 4401 C CA . PHE A 1 543 ? -13.799 -8.767 18.256 1.00 98.06 543 PHE A CA 1
ATOM 4402 C C . PHE A 1 543 ? -12.439 -8.558 18.925 1.00 98.06 543 PHE A C 1
ATOM 4404 O O . PHE A 1 543 ? -11.870 -7.464 18.875 1.00 98.06 543 PHE A O 1
ATOM 4411 N N . ILE A 1 544 ? -11.927 -9.613 19.551 1.00 96.00 544 ILE A N 1
ATOM 4412 C CA . ILE A 1 544 ? -10.627 -9.633 20.221 1.00 96.00 544 ILE A CA 1
ATOM 4413 C C . ILE A 1 544 ? -9.834 -10.794 19.632 1.00 96.00 544 ILE A C 1
ATOM 4415 O O . ILE A 1 544 ? -10.174 -11.955 19.857 1.00 96.00 544 ILE A O 1
ATOM 4419 N N . ASP A 1 545 ? -8.805 -10.490 18.847 1.00 95.19 545 ASP A N 1
ATOM 4420 C CA . ASP A 1 545 ? -7.982 -11.513 18.206 1.00 95.19 545 ASP A CA 1
ATOM 4421 C C . ASP A 1 545 ? -6.734 -11.844 19.025 1.00 95.19 545 ASP A C 1
ATOM 4423 O O . ASP A 1 545 ? -6.045 -10.941 19.498 1.00 95.19 545 ASP A O 1
ATOM 4427 N N . SER A 1 546 ? -6.424 -13.139 19.112 1.00 90.75 546 SER A N 1
ATOM 4428 C CA . SER A 1 546 ? -5.220 -13.697 19.729 1.00 90.75 546 SER A CA 1
ATOM 4429 C C . SER A 1 546 ? -5.084 -13.344 21.214 1.00 90.75 546 SER A C 1
ATOM 4431 O O . SER A 1 546 ? -4.092 -12.762 21.647 1.00 90.75 546 SER A O 1
ATOM 4433 N N . ILE A 1 547 ? -6.089 -13.703 22.021 1.00 88.62 547 ILE A N 1
ATOM 4434 C CA . ILE A 1 547 ? -6.102 -13.471 23.480 1.00 88.62 547 ILE A CA 1
ATOM 4435 C C . ILE A 1 547 ? -4.888 -14.056 24.211 1.00 88.62 547 ILE A C 1
ATOM 4437 O O . ILE A 1 547 ? -4.454 -13.524 25.232 1.00 88.62 547 ILE A O 1
ATOM 4441 N N . ASP A 1 548 ? -4.295 -15.106 23.651 1.00 84.88 548 ASP A N 1
ATOM 4442 C CA . ASP A 1 548 ? -3.051 -15.721 24.102 1.00 84.88 548 ASP A CA 1
ATOM 4443 C C . ASP A 1 548 ? -1.827 -14.780 24.040 1.00 84.88 548 ASP A C 1
ATOM 4445 O O . ASP A 1 548 ? -0.880 -14.966 24.813 1.00 84.88 548 ASP A O 1
ATOM 4449 N N . GLN A 1 549 ? -1.861 -13.735 23.200 1.00 85.50 549 GLN A N 1
ATOM 4450 C CA . GLN A 1 549 ? -0.804 -12.720 23.089 1.00 85.50 549 GLN A CA 1
ATOM 4451 C C . GLN A 1 549 ? -0.885 -11.623 24.153 1.00 85.50 549 GLN A C 1
ATOM 4453 O O . GLN A 1 549 ? 0.070 -10.863 24.310 1.00 85.50 549 GLN A O 1
ATOM 4458 N N . LEU A 1 550 ? -1.983 -11.539 24.911 1.00 85.88 550 LEU A N 1
ATOM 4459 C CA . LEU A 1 550 ? -2.095 -10.563 25.989 1.00 85.88 550 LEU A CA 1
ATOM 4460 C C . LEU A 1 550 ? -1.058 -10.856 27.080 1.00 85.88 550 LEU A C 1
ATOM 4462 O O . LEU A 1 550 ? -0.807 -12.014 27.437 1.00 85.88 550 LEU A O 1
ATOM 4466 N N . ASP A 1 551 ? -0.454 -9.814 27.639 1.00 83.38 551 ASP A N 1
ATOM 4467 C CA . ASP A 1 551 ? 0.454 -9.971 28.770 1.00 83.38 551 ASP A CA 1
ATOM 4468 C C . ASP A 1 551 ? -0.252 -10.583 30.007 1.00 83.38 551 ASP A C 1
ATOM 4470 O O . ASP A 1 551 ? -1.473 -10.505 30.172 1.00 83.38 551 ASP A O 1
ATOM 4474 N N . LYS A 1 552 ? 0.520 -11.244 30.881 1.00 79.44 552 LYS A N 1
ATOM 4475 C CA . LYS A 1 552 ? 0.001 -11.938 32.074 1.00 79.44 552 LYS A CA 1
ATOM 4476 C C . LYS A 1 552 ? -0.351 -10.992 33.231 1.00 79.44 552 LYS A C 1
ATOM 4478 O O . LYS A 1 552 ? -0.994 -11.433 34.185 1.00 79.44 552 LYS A O 1
ATOM 4483 N N . SER A 1 553 ? 0.063 -9.725 33.185 1.00 80.81 553 SER A N 1
ATOM 4484 C CA . SER A 1 553 ? -0.210 -8.749 34.241 1.00 80.81 553 SER A CA 1
ATOM 4485 C C . SER A 1 553 ? -1.707 -8.551 34.479 1.00 80.81 553 SER A C 1
ATOM 4487 O O . SER A 1 553 ? -2.547 -8.732 33.595 1.00 80.81 553 SER A O 1
ATOM 4489 N N . HIS A 1 554 ? -2.041 -8.196 35.722 1.00 77.19 554 HIS A N 1
ATOM 4490 C CA . HIS A 1 554 ? -3.406 -7.912 36.175 1.00 77.19 554 HIS A CA 1
ATOM 4491 C C . HIS A 1 554 ? -4.441 -9.011 35.863 1.00 77.19 554 HIS A C 1
ATOM 4493 O O . HIS A 1 554 ? -5.632 -8.722 35.763 1.00 77.19 554 HIS A O 1
ATOM 4499 N N . ASN A 1 555 ? -4.001 -10.265 35.716 1.00 75.19 555 ASN A N 1
ATOM 4500 C CA . ASN A 1 555 ? -4.835 -11.394 35.299 1.00 75.19 555 ASN A CA 1
ATOM 4501 C C . ASN A 1 555 ? -5.505 -11.188 33.928 1.00 75.19 555 ASN A C 1
ATOM 4503 O O . ASN A 1 555 ? -6.595 -11.702 33.692 1.00 75.19 555 ASN A O 1
ATOM 4507 N N . GLY A 1 556 ? -4.857 -10.474 32.999 1.00 71.69 556 GLY A N 1
ATOM 4508 C CA . GLY A 1 556 ? -5.418 -10.198 31.673 1.00 71.69 556 GLY A CA 1
ATOM 4509 C C . GLY A 1 556 ? -5.831 -11.453 30.897 1.00 71.69 556 GLY A C 1
ATOM 4510 O O . GLY A 1 556 ? -6.863 -11.452 30.226 1.00 71.69 556 GLY A O 1
ATOM 4511 N N . ARG A 1 557 ? -5.078 -12.551 31.042 1.00 75.62 557 ARG A N 1
ATOM 4512 C CA . ARG A 1 557 ? -5.389 -13.846 30.407 1.00 75.62 557 ARG A CA 1
ATOM 4513 C C . ARG A 1 557 ? -6.568 -14.587 31.043 1.00 75.62 557 ARG A C 1
ATOM 4515 O O . ARG A 1 557 ? -7.171 -15.427 30.385 1.00 75.62 557 ARG A O 1
ATOM 4522 N N . LEU A 1 558 ? -6.939 -14.246 32.279 1.00 77.69 558 LEU A N 1
ATOM 4523 C CA . LEU A 1 558 ? -8.160 -14.736 32.915 1.00 77.69 558 LEU A CA 1
ATOM 4524 C C . LEU A 1 558 ? -9.338 -13.915 32.381 1.00 77.69 558 LEU A C 1
ATOM 4526 O O . LEU A 1 558 ? -9.776 -12.945 33.003 1.00 77.69 558 LEU A O 1
ATOM 4530 N N . VAL A 1 559 ? -9.837 -14.283 31.203 1.00 80.75 559 VAL A N 1
ATOM 4531 C CA . VAL A 1 559 ? -10.872 -13.533 30.468 1.00 80.75 559 VAL A CA 1
ATOM 4532 C C . VAL A 1 559 ? -12.121 -13.271 31.320 1.00 80.75 559 VAL A C 1
ATOM 4534 O O . VAL A 1 559 ? -12.671 -12.169 31.299 1.00 80.75 559 VAL A O 1
ATOM 4537 N N . SER A 1 560 ? -12.519 -14.242 32.145 1.00 79.19 560 SER A N 1
ATOM 4538 C CA . SER A 1 560 ? -13.667 -14.151 33.061 1.00 79.19 560 SER A CA 1
ATOM 4539 C C . SER A 1 560 ? -13.525 -13.074 34.150 1.00 79.19 560 SER A C 1
ATOM 4541 O O . SER A 1 560 ? -14.517 -12.685 34.771 1.00 79.19 560 SER A O 1
ATOM 4543 N N . SER A 1 561 ? -12.314 -12.554 34.388 1.00 82.31 561 SER A N 1
ATOM 4544 C CA . SER A 1 561 ? -12.079 -11.497 35.379 1.00 82.31 561 SER A CA 1
ATOM 4545 C C . SER A 1 561 ? -12.529 -10.111 34.902 1.00 82.31 561 SER A C 1
ATOM 4547 O O . SER A 1 561 ? -12.924 -9.277 35.722 1.00 82.31 561 SER A O 1
ATOM 4549 N N . TRP A 1 562 ? -12.536 -9.865 33.588 1.00 86.88 562 TRP A N 1
ATOM 4550 C CA . TRP A 1 562 ? -12.812 -8.544 33.014 1.00 86.88 562 TRP A CA 1
ATOM 4551 C C . TRP A 1 562 ? -13.914 -8.545 31.949 1.00 86.88 562 TRP A C 1
ATOM 4553 O O . TRP A 1 562 ? -14.631 -7.546 31.828 1.00 86.88 562 TRP A O 1
ATOM 4563 N N . ILE A 1 563 ? -14.142 -9.667 31.261 1.00 87.25 563 ILE A N 1
ATOM 4564 C CA . ILE A 1 563 ? -15.292 -9.857 30.371 1.00 87.25 563 ILE A CA 1
ATOM 4565 C C . ILE A 1 563 ? -16.478 -10.423 31.168 1.00 87.25 563 ILE A C 1
ATOM 4567 O O . ILE A 1 563 ? -16.307 -11.350 31.958 1.00 87.25 563 ILE A O 1
ATOM 4571 N N . PRO A 1 564 ? -17.703 -9.885 31.010 1.00 83.25 564 PRO A N 1
ATOM 4572 C CA . PRO A 1 564 ? -18.878 -10.455 31.664 1.00 83.25 564 PRO A CA 1
ATOM 4573 C C . PRO A 1 564 ? -19.201 -11.857 31.129 1.00 83.25 564 PRO A C 1
ATOM 4575 O O . PRO A 1 564 ? -19.367 -12.025 29.926 1.00 83.25 564 PRO A O 1
ATOM 4578 N N . ASN A 1 565 ? -19.386 -12.830 32.02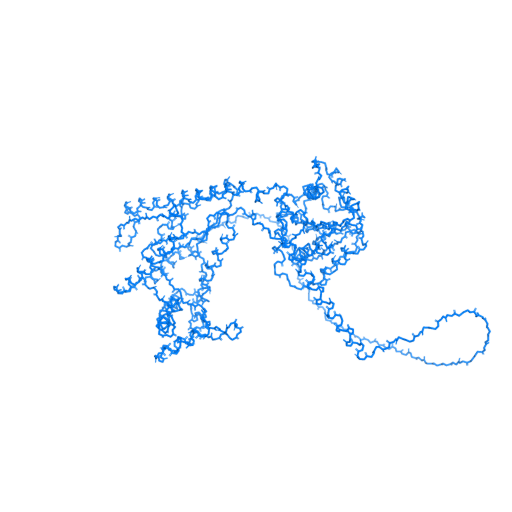8 1.00 72.69 565 ASN A N 1
ATOM 4579 C CA . ASN A 1 565 ? -19.827 -14.184 31.654 1.00 72.69 565 ASN A CA 1
ATOM 4580 C C . ASN A 1 565 ? -21.2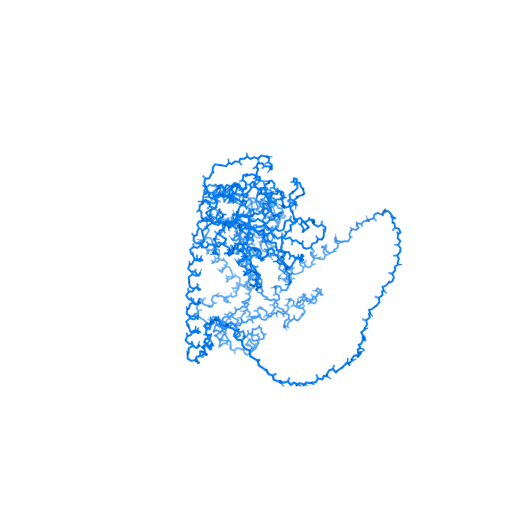39 -14.194 31.042 1.00 72.69 565 ASN A C 1
ATOM 4582 O O . ASN A 1 565 ? -21.517 -14.996 30.161 1.00 72.69 565 ASN A O 1
ATOM 4586 N N . ASN A 1 566 ? -22.102 -13.273 31.488 1.00 80.62 566 ASN A N 1
ATOM 4587 C CA . ASN A 1 566 ? -23.425 -13.034 30.917 1.00 80.62 566 ASN A CA 1
ATOM 4588 C C . ASN A 1 566 ? -23.442 -11.650 30.265 1.00 80.62 566 ASN A C 1
ATOM 4590 O O . ASN A 1 566 ? -23.433 -10.618 30.946 1.00 80.62 566 ASN A O 1
ATOM 4594 N N . LEU A 1 567 ? -23.447 -11.643 28.941 1.00 84.06 567 LEU A N 1
ATOM 4595 C CA . LEU A 1 567 ? -23.607 -10.469 28.100 1.00 84.06 567 LEU A CA 1
ATOM 4596 C C . LEU A 1 567 ? -25.078 -10.044 28.024 1.00 84.06 567 LEU A C 1
ATOM 4598 O O . LEU A 1 567 ? -25.999 -10.728 28.465 1.00 84.06 567 LEU A O 1
ATOM 4602 N N . LEU A 1 568 ? -25.295 -8.864 27.455 1.00 87.25 568 LEU A N 1
ATOM 4603 C CA . LEU A 1 568 ? -26.624 -8.351 27.132 1.00 87.25 568 LEU A CA 1
ATOM 4604 C C . LEU A 1 568 ? -26.949 -8.756 25.693 1.00 87.25 568 LEU A C 1
ATOM 4606 O O . LEU A 1 568 ? -26.040 -8.831 24.875 1.00 87.25 568 LEU A O 1
ATOM 4610 N N . LYS A 1 569 ? -28.228 -8.930 25.334 1.00 87.56 569 LYS A N 1
ATOM 4611 C CA . LYS A 1 569 ? -28.612 -9.254 23.941 1.00 87.56 569 LYS A CA 1
ATOM 4612 C C . LYS A 1 569 ? -28.033 -8.277 22.907 1.00 87.56 569 LYS A C 1
ATOM 4614 O O . LYS A 1 569 ? -27.702 -8.677 21.798 1.00 87.56 569 LYS A O 1
ATOM 4619 N N . SER A 1 570 ? -27.878 -7.009 23.286 1.00 90.44 570 SER A N 1
ATOM 4620 C CA . SER A 1 570 ? -27.310 -5.957 22.440 1.00 90.44 570 SER A CA 1
ATOM 4621 C C . SER A 1 570 ? -25.776 -5.886 22.461 1.00 90.44 570 SER A C 1
ATOM 4623 O O . SER A 1 570 ? -25.220 -4.957 21.884 1.00 90.44 570 SER A O 1
ATOM 4625 N N . ALA A 1 571 ? -25.087 -6.784 23.169 1.00 94.44 571 ALA A N 1
ATOM 4626 C CA . ALA A 1 571 ? -23.634 -6.810 23.295 1.00 94.44 571 ALA A CA 1
ATOM 4627 C C . ALA A 1 571 ? -23.100 -8.192 22.907 1.00 94.44 571 ALA A C 1
ATOM 4629 O O . ALA A 1 571 ? -23.369 -9.187 23.575 1.00 94.44 571 ALA A O 1
ATOM 4630 N N . LYS A 1 572 ? -22.324 -8.244 21.827 1.00 95.31 572 LYS A N 1
ATOM 4631 C CA . LYS A 1 572 ? -21.757 -9.472 21.266 1.00 95.31 572 LYS A CA 1
ATOM 4632 C C . LYS A 1 572 ? -20.247 -9.406 21.359 1.00 95.31 572 LYS A C 1
ATOM 4634 O O . LYS A 1 572 ? -19.654 -8.438 20.898 1.00 95.31 572 LYS A O 1
ATOM 4639 N N . ILE A 1 573 ? -19.630 -10.419 21.955 1.00 95.38 573 ILE A N 1
ATOM 4640 C CA . ILE A 1 573 ? -18.170 -10.507 22.066 1.00 95.38 573 ILE A CA 1
ATOM 4641 C C . ILE A 1 573 ? -17.707 -11.793 21.392 1.00 95.38 573 ILE A C 1
ATOM 4643 O O . ILE A 1 573 ? -18.282 -12.854 21.641 1.00 95.38 573 ILE A O 1
ATOM 4647 N N . ILE A 1 574 ? -16.710 -11.672 20.520 1.00 94.81 574 ILE A N 1
ATOM 4648 C CA . ILE A 1 574 ? -16.059 -12.755 19.791 1.00 94.81 574 ILE A CA 1
ATOM 4649 C C . ILE A 1 574 ? -14.570 -12.701 20.131 1.00 94.81 574 ILE A C 1
ATOM 4651 O O . ILE A 1 574 ? -13.940 -11.653 19.989 1.00 94.81 574 ILE A O 1
ATOM 4655 N N . ILE A 1 575 ? -14.005 -13.818 20.575 1.00 92.69 575 ILE A N 1
ATOM 4656 C CA . ILE A 1 575 ? -12.610 -13.906 21.017 1.00 92.69 575 ILE A CA 1
ATOM 4657 C C . ILE A 1 575 ? -11.927 -15.024 20.245 1.00 92.69 575 ILE A C 1
ATOM 4659 O O . ILE A 1 575 ? -12.492 -16.110 20.122 1.00 92.69 575 ILE A O 1
ATOM 4663 N N . SER A 1 576 ? -10.719 -14.779 19.740 1.00 92.00 576 SER A N 1
ATOM 4664 C CA . SER A 1 576 ? -9.903 -15.820 19.118 1.00 92.00 576 SER A CA 1
ATOM 4665 C C . SER A 1 576 ? -8.724 -16.233 19.996 1.00 92.00 576 SER A C 1
ATOM 4667 O O . SER A 1 576 ? -8.156 -15.409 20.715 1.00 92.00 576 SER A O 1
ATOM 4669 N N . THR A 1 577 ? -8.373 -17.519 19.951 1.00 89.06 577 THR A N 1
ATOM 4670 C CA . THR A 1 577 ? -7.249 -18.099 20.703 1.00 89.06 577 THR A CA 1
ATOM 4671 C C . THR A 1 577 ? -6.617 -19.260 19.941 1.00 89.06 577 THR A C 1
ATOM 4673 O O . THR A 1 577 ? -7.257 -19.889 19.094 1.00 89.06 577 THR A O 1
ATOM 4676 N N . ILE A 1 578 ? -5.353 -19.565 20.224 1.00 85.31 578 ILE A N 1
ATOM 4677 C CA . ILE A 1 578 ? -4.710 -20.807 19.773 1.00 85.31 578 ILE A CA 1
ATOM 4678 C C . ILE A 1 578 ? -5.180 -21.985 20.640 1.00 85.31 578 ILE A C 1
ATOM 4680 O O . ILE A 1 578 ? -5.287 -21.851 21.861 1.00 85.31 578 ILE A O 1
ATOM 4684 N N . ASP A 1 579 ? -5.413 -23.141 20.011 1.00 73.44 579 ASP A N 1
ATOM 4685 C CA . ASP A 1 579 ? -5.597 -24.420 20.707 1.00 73.44 579 ASP A CA 1
ATOM 4686 C C . ASP A 1 579 ? -4.258 -24.955 21.209 1.00 73.44 579 ASP A C 1
ATOM 4688 O O . ASP A 1 579 ? -3.591 -25.739 20.537 1.00 73.44 579 ASP A O 1
ATOM 4692 N N . HIS A 1 580 ? -3.830 -24.502 22.387 1.00 64.31 580 HIS A N 1
ATOM 4693 C CA . HIS A 1 580 ? -2.687 -25.100 23.069 1.00 64.31 580 HIS A CA 1
ATOM 4694 C C . HIS A 1 580 ? -2.918 -25.157 24.587 1.00 64.31 580 HIS A C 1
ATOM 4696 O O . HIS A 1 580 ? -3.294 -24.136 25.177 1.00 64.31 580 HIS A O 1
ATOM 4702 N N . PRO A 1 581 ? -2.631 -26.299 25.244 1.00 56.53 581 PRO A N 1
ATOM 4703 C CA . PRO A 1 581 ? -2.783 -26.461 26.693 1.00 56.53 581 PRO A CA 1
ATOM 4704 C C . PRO A 1 581 ? -2.017 -25.408 27.509 1.00 56.53 581 PRO A C 1
ATOM 4706 O O . PRO A 1 581 ? -2.521 -24.899 28.508 1.00 56.53 581 PRO A O 1
ATOM 4709 N N . ASP A 1 582 ? -0.827 -25.025 27.039 1.00 55.47 582 ASP A N 1
ATOM 4710 C CA . ASP A 1 582 ? 0.086 -24.130 27.765 1.00 55.47 582 ASP A CA 1
ATOM 4711 C C . ASP A 1 582 ? -0.356 -22.659 27.817 1.00 55.47 582 ASP A C 1
ATOM 4713 O O . ASP A 1 582 ? 0.182 -21.881 28.609 1.00 55.47 582 ASP A O 1
ATOM 4717 N N . PHE A 1 583 ? -1.325 -22.241 26.991 1.00 55.62 583 PHE A N 1
ATOM 4718 C CA . PHE A 1 583 ? -1.762 -20.840 26.973 1.00 55.62 583 PHE A CA 1
ATOM 4719 C C . PHE A 1 583 ? -2.836 -20.522 28.017 1.00 55.62 583 PHE A C 1
ATOM 4721 O O . PHE A 1 583 ? -3.100 -19.344 28.243 1.00 55.62 583 PHE A O 1
ATOM 4728 N N . GLY A 1 584 ? -3.394 -21.524 28.711 1.00 52.09 584 GLY A N 1
ATOM 4729 C CA . GLY A 1 584 ? -4.179 -21.344 29.942 1.00 52.09 584 GLY A CA 1
ATOM 4730 C C . GLY A 1 584 ? -5.506 -20.582 29.816 1.00 52.09 584 GLY A C 1
ATOM 4731 O O . GLY A 1 584 ? -6.196 -20.443 30.814 1.00 52.09 584 GLY A O 1
ATOM 4732 N N . VAL A 1 585 ? -5.893 -20.109 28.626 1.00 58.12 585 VAL A N 1
ATOM 4733 C CA . VAL A 1 585 ? -7.143 -19.348 28.418 1.00 58.12 585 VAL A CA 1
ATOM 4734 C C . VAL A 1 585 ? -8.350 -20.267 28.182 1.00 58.12 585 VAL A C 1
ATOM 4736 O O . VAL A 1 585 ? -9.475 -19.940 28.552 1.00 58.12 585 VAL A O 1
ATOM 4739 N N . PHE A 1 586 ? -8.121 -21.443 27.594 1.00 54.69 586 PHE A N 1
ATOM 4740 C CA . PHE A 1 586 ? -9.173 -22.398 27.229 1.00 54.69 586 PHE A CA 1
ATOM 4741 C C . PHE A 1 586 ? -9.951 -22.994 28.428 1.00 54.69 586 PHE A C 1
ATOM 4743 O O . PHE A 1 586 ? -11.173 -23.098 28.333 1.00 54.69 586 PHE A O 1
ATOM 4750 N N . PRO A 1 587 ? -9.322 -23.337 29.576 1.00 54.47 587 PRO A N 1
ATOM 4751 C CA . PRO A 1 587 ? -10.038 -23.889 30.735 1.00 54.47 587 PRO A CA 1
ATOM 4752 C C . PRO A 1 587 ? -10.963 -22.883 31.441 1.00 54.47 587 PRO A C 1
ATOM 4754 O O . PRO A 1 587 ? -11.933 -23.286 32.086 1.00 54.47 587 PRO A O 1
ATOM 4757 N N . ASP A 1 588 ? -10.669 -21.584 31.322 1.00 54.19 588 ASP A N 1
ATOM 4758 C CA . ASP A 1 588 ? -11.349 -20.512 32.059 1.00 54.19 588 ASP A CA 1
ATOM 4759 C C . ASP A 1 588 ? -12.622 -20.003 31.366 1.00 54.19 588 ASP A C 1
ATOM 4761 O O . ASP A 1 588 ? -13.456 -19.344 31.997 1.00 54.19 588 ASP A O 1
ATOM 4765 N N . ILE A 1 589 ? -12.813 -20.323 30.082 1.00 55.72 589 ILE A N 1
ATOM 4766 C CA . ILE A 1 589 ? -13.979 -19.905 29.299 1.00 55.72 589 ILE A CA 1
ATOM 4767 C C . ILE A 1 589 ? -14.959 -21.080 29.194 1.00 55.72 589 ILE A C 1
ATOM 4769 O O . ILE A 1 589 ? -14.956 -21.855 28.241 1.00 55.72 589 ILE A O 1
ATOM 4773 N N . LYS A 1 590 ? -15.823 -21.234 30.202 1.00 45.72 590 LYS A N 1
ATOM 4774 C CA . LYS A 1 590 ? -16.860 -22.280 30.240 1.00 45.72 590 LYS A CA 1
ATOM 4775 C C . LYS A 1 590 ? -18.058 -21.975 29.323 1.00 45.72 590 LYS A C 1
ATOM 4777 O O . LYS A 1 590 ? -19.140 -21.773 29.852 1.00 45.72 590 LYS A O 1
ATOM 4782 N N . VAL A 1 591 ? -17.914 -21.971 27.991 1.00 44.91 591 VAL A N 1
ATOM 4783 C CA . VAL A 1 591 ? -19.051 -21.982 27.032 1.00 44.91 591 VAL A CA 1
ATOM 4784 C C . VAL A 1 591 ? -18.651 -22.597 25.677 1.00 44.91 591 VAL A C 1
ATOM 4786 O O . VAL A 1 591 ? -17.525 -22.409 25.231 1.00 44.91 591 VAL A O 1
ATOM 4789 N N . ARG A 1 592 ? -19.601 -23.317 25.040 1.00 47.78 592 ARG A N 1
ATOM 4790 C CA . ARG A 1 592 ? -19.556 -24.039 23.741 1.00 47.78 592 ARG A CA 1
ATOM 4791 C C . ARG A 1 592 ? -18.464 -23.540 22.768 1.00 47.78 592 ARG A C 1
ATOM 4793 O O . ARG A 1 592 ? -18.721 -22.613 21.996 1.00 47.78 592 ARG A O 1
ATOM 4800 N N . PRO A 1 593 ? -17.284 -24.181 22.769 1.00 45.84 593 PRO A N 1
ATOM 4801 C CA . PRO A 1 593 ? -16.186 -23.841 21.874 1.00 45.84 593 PRO A CA 1
ATOM 4802 C C . PRO A 1 593 ? -16.573 -24.077 20.409 1.00 45.84 593 PRO A C 1
ATOM 4804 O O . PRO A 1 593 ? -17.269 -25.048 20.093 1.00 45.84 593 PRO A O 1
ATOM 4807 N N . PHE A 1 594 ? -16.142 -23.188 19.511 1.00 47.69 594 PHE A N 1
ATOM 4808 C CA . PHE A 1 594 ? -16.213 -23.429 18.075 1.00 47.69 594 PHE A CA 1
ATOM 4809 C C . PHE A 1 594 ? -14.891 -24.014 17.573 1.00 47.69 594 PHE A C 1
ATOM 4811 O O . PHE A 1 594 ? -13.940 -23.266 17.344 1.00 47.69 594 PHE A O 1
ATOM 4818 N N . GLU A 1 595 ? -14.857 -25.333 17.357 1.00 43.75 595 GLU A N 1
ATOM 4819 C CA . GLU A 1 595 ? -13.724 -25.995 16.705 1.00 43.75 595 GLU A CA 1
ATOM 4820 C C . GLU A 1 595 ? -13.641 -25.557 15.235 1.00 43.75 595 GLU A C 1
ATOM 4822 O O . GLU A 1 595 ? -14.519 -25.870 14.422 1.00 43.75 595 GLU A O 1
ATOM 4827 N N . LEU A 1 596 ? -12.566 -24.847 14.883 1.00 40.00 596 LEU A N 1
ATOM 4828 C CA . LEU A 1 596 ? -12.100 -24.766 13.502 1.00 40.00 596 LEU A CA 1
ATOM 4829 C C . LEU A 1 596 ? -11.545 -26.140 13.107 1.00 40.00 596 LEU A C 1
ATOM 4831 O O . LEU A 1 596 ? -10.386 -26.435 13.391 1.00 40.00 596 LEU A O 1
ATOM 4835 N N . LYS A 1 597 ? -12.369 -26.968 12.461 1.00 38.94 597 LYS A N 1
ATOM 4836 C CA . LYS A 1 597 ? -11.882 -28.096 11.655 1.00 38.94 597 LYS A CA 1
ATOM 4837 C C . LYS A 1 597 ? -11.744 -27.685 10.200 1.00 38.94 597 LYS A C 1
ATOM 4839 O O . LYS A 1 597 ? -12.691 -27.044 9.683 1.00 38.94 597 LYS A O 1
#

Sequence (597 aa):
MYRKYLQEIAIREKQMGNNCSGTLTRHPNPQSSENRRTPPEPPTPLGHHATESGNQNAQNPGPSNSTGTQNPAQAPPKVLTEEQKKFKEKQKRELEALVETVDETEKMIFMAFPFQEAIILGNFYATFPNTMKTIRIFTSSTFTDTKYERNCWMEKAYPKIKEHCFKKGYEFQVVDMRWGIRNQATDDHMTTELCLHELRECQKLSKGPSFISLFAHKYGYRSLSREINGEEFRKIQGAVTNQADLEHLLRWYELDSNAVPGVFLLNPISRNIPDFLSKDFETQKKAKSEWWTESERLMEIIATGATEGLDRDSARKYKISECLGDEKVWQKARAMNKDLKDR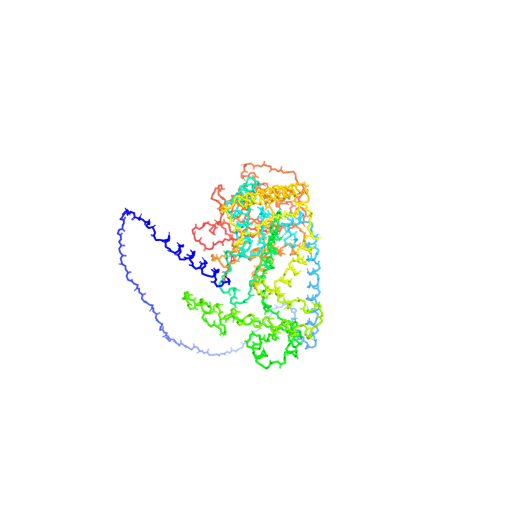MTSKLNADHVHTYELNWMEKGIDPDCREHADYLEKITTDFQNQMIASIDESIKERENDKKLTLKPDHEEFMEHAVLVRKKCDGVRGRDHIVKKIKDYVLGDSMEPLIVHGESGCGKTSIVALAAREAFSWIHGNGMVIMRFLGSTQDSSNVMSLLQSMNSQIEKYFKLRAVKSQDIKELIKTFKTYLRFFVLKKKTIVIFIDSIDQLDKSHNGRLVSSWIPNNLLKSAKIIISTIDHPDFGVFPDIKVRPFELK

Radius of gyration: 35.13 Å; chains: 1; bounding box: 105×90×84 Å